Protein AF-A0A180H0K8-F1 (afdb_monomer)

Sequence (376 aa):
MFTRFSLLALVGSIAHVWEVAPALVPVERFVPIDSIVPINNIASVEHFPYMMVNPTHQHLDVYYSMTEPTAHSKHIRHRRLNVQDVYSALAKESNGQEVITELKHHANSPWPAHPMVVDHPRKSSWPWLTWNRRDVIDRCSTSANAAAINKVCTQQLDTQPSIMLVPFGNVIHIKYPMTMSSNHPSESYILRTDVRTRKVLSDLRKKTSAKSSEAINKITSAAHLNAGQVDLSRVDLLLPVHWSYRDTTMVYRLLGAREADAIRKACVGQVNDLPDQIPVYIGHRGGLTWSQINARPLQDWMAHDDHFLPNIDDGYQVRGKEIQIRIPTPFKLLSQIFRSPSISTHINLLFQVLSDLKFYSYKRYFSHLNKLKYLR

Nearest PDB structures (foldseek):
  7epq-assembly1_A  TM=2.011E-01  e=4.980E-02  Porphyromonas gingivalis ATCC 33277
  6rzq-assembly1_A  TM=1.137E-01  e=5.266E-02  Plasmodium falciparum 3D7
  5mb9-assembly1_A  TM=1.203E-01  e=1.217E-01  Thermochaetoides thermophila DSM 1495
  5umb-assembly3_C  TM=1.439E-01  e=6.502E-01  Plasmodium falciparum NF54
  4isg-assembly1_A  TM=1.857E-01  e=3.285E+00  Homo sapiens

Structure (mmCIF, N/CA/C/O backbone):
data_AF-A0A180H0K8-F1
#
_entry.id   AF-A0A180H0K8-F1
#
loop_
_atom_site.group_PDB
_atom_site.id
_atom_site.type_symbol
_atom_site.label_atom_id
_atom_site.label_alt_id
_atom_site.label_comp_id
_atom_site.label_asym_id
_atom_site.label_entity_id
_atom_site.label_seq_id
_atom_site.pdbx_PDB_ins_code
_atom_site.Cartn_x
_atom_site.Cartn_y
_atom_site.Cartn_z
_atom_site.occupancy
_atom_site.B_iso_or_equiv
_atom_site.auth_seq_id
_atom_site.auth_comp_id
_atom_site.auth_asym_id
_atom_site.auth_atom_id
_atom_site.pdbx_PDB_model_num
ATOM 1 N N . MET A 1 1 ? 5.278 -43.948 45.741 1.00 53.12 1 MET A N 1
ATOM 2 C CA . MET A 1 1 ? 4.383 -42.778 45.929 1.00 53.12 1 MET A CA 1
ATOM 3 C C . MET A 1 1 ? 5.142 -41.451 45.936 1.00 53.12 1 MET A C 1
ATOM 5 O O . MET A 1 1 ? 4.672 -40.524 45.291 1.00 53.12 1 MET A O 1
ATOM 9 N N . PHE A 1 2 ? 6.332 -41.372 46.546 1.00 51.62 2 PHE A N 1
ATOM 10 C CA . PHE A 1 2 ? 7.161 -40.155 46.580 1.00 51.62 2 PHE A CA 1
ATOM 11 C C . PHE A 1 2 ? 7.445 -39.509 45.213 1.00 51.62 2 PHE A C 1
ATOM 13 O O . PHE A 1 2 ? 7.318 -38.300 45.080 1.00 51.62 2 PHE A O 1
ATOM 20 N N . THR A 1 3 ? 7.729 -40.285 44.165 1.00 59.59 3 THR A N 1
ATOM 21 C CA . THR A 1 3 ? 8.057 -39.727 42.839 1.00 59.59 3 THR A CA 1
ATOM 22 C C . THR A 1 3 ? 6.896 -39.035 42.132 1.00 59.59 3 THR A C 1
ATOM 24 O O . THR A 1 3 ? 7.109 -38.033 41.456 1.00 59.59 3 THR A O 1
ATOM 27 N N . ARG A 1 4 ? 5.660 -39.516 42.315 1.00 60.00 4 ARG A N 1
ATOM 28 C CA . ARG A 1 4 ? 4.467 -38.831 41.789 1.00 60.00 4 ARG A CA 1
ATOM 29 C C . ARG A 1 4 ? 4.230 -37.510 42.520 1.00 60.00 4 ARG A C 1
ATOM 31 O O . ARG A 1 4 ? 3.862 -36.529 41.886 1.00 60.00 4 ARG A O 1
ATOM 38 N N . PHE A 1 5 ? 4.515 -37.483 43.822 1.00 76.00 5 PHE A N 1
ATOM 39 C CA . PHE A 1 5 ? 4.433 -36.279 44.644 1.00 76.00 5 PHE A CA 1
ATOM 40 C C . PHE A 1 5 ? 5.494 -35.245 44.247 1.00 76.00 5 PHE A C 1
ATOM 42 O O . PHE A 1 5 ? 5.164 -34.079 44.079 1.00 76.00 5 PHE A O 1
ATOM 49 N N . SER A 1 6 ? 6.740 -35.667 44.004 1.00 70.56 6 SER A N 1
ATOM 50 C CA . SER A 1 6 ? 7.815 -34.772 43.552 1.00 70.56 6 SER A CA 1
ATOM 51 C C . SER A 1 6 ? 7.557 -34.190 42.162 1.00 70.56 6 SER A C 1
ATOM 53 O O . SER A 1 6 ? 7.864 -33.025 41.932 1.00 70.56 6 SER A O 1
ATOM 55 N N . LEU A 1 7 ? 6.968 -34.964 41.243 1.00 72.25 7 LEU A N 1
ATOM 56 C CA . LEU A 1 7 ? 6.636 -34.470 39.905 1.00 72.25 7 LEU A CA 1
ATOM 57 C C . LEU A 1 7 ? 5.489 -33.447 39.952 1.00 72.25 7 LEU A C 1
ATOM 59 O O . LEU A 1 7 ? 5.580 -32.399 39.322 1.00 72.25 7 LEU A O 1
ATOM 63 N N . LEU A 1 8 ? 4.447 -33.718 40.747 1.00 73.88 8 LEU A N 1
ATOM 64 C CA . LEU A 1 8 ? 3.348 -32.775 40.990 1.00 73.88 8 LEU A CA 1
ATOM 65 C C . LEU A 1 8 ? 3.829 -31.511 41.705 1.00 73.88 8 LEU A C 1
ATOM 67 O O . LEU A 1 8 ? 3.452 -30.413 41.308 1.00 73.88 8 LEU A O 1
ATOM 71 N N . ALA A 1 9 ? 4.705 -31.650 42.701 1.00 77.62 9 ALA A N 1
ATOM 72 C CA . ALA A 1 9 ? 5.313 -30.518 43.385 1.00 77.62 9 ALA A CA 1
ATOM 73 C C . ALA A 1 9 ? 6.180 -29.687 42.431 1.00 77.62 9 ALA A C 1
ATOM 75 O O . ALA A 1 9 ? 6.111 -28.465 42.472 1.00 77.62 9 ALA A O 1
ATOM 76 N N . LEU A 1 10 ? 6.944 -30.311 41.529 1.00 77.31 10 LEU A N 1
ATOM 77 C CA . LEU A 1 10 ? 7.769 -29.597 40.552 1.00 77.31 10 LEU A CA 1
ATOM 78 C C . LEU A 1 10 ? 6.911 -28.842 39.528 1.00 77.31 10 LEU A C 1
ATOM 80 O O . LEU A 1 10 ? 7.164 -27.669 39.273 1.00 77.31 10 LEU A O 1
ATOM 84 N N . VAL A 1 11 ? 5.875 -29.483 38.978 1.00 73.00 11 VAL A N 1
ATOM 85 C CA . VAL A 1 11 ? 4.936 -28.835 38.046 1.00 73.00 11 VAL A CA 1
ATOM 86 C C . VAL A 1 11 ? 4.177 -27.703 38.742 1.00 73.00 11 VAL A C 1
ATOM 88 O O . VAL A 1 11 ? 4.076 -26.616 38.181 1.00 73.00 11 VAL A O 1
ATOM 91 N N . GLY A 1 12 ? 3.725 -27.917 39.982 1.00 77.19 12 GLY A N 1
ATOM 92 C CA . GLY A 1 12 ? 3.102 -26.885 40.811 1.00 77.19 12 GLY A CA 1
ATOM 93 C C . GLY A 1 12 ? 4.054 -25.728 41.124 1.00 77.19 12 GLY A C 1
ATOM 94 O O . GLY A 1 12 ? 3.650 -24.576 41.043 1.00 77.19 12 GLY A O 1
ATOM 95 N N . SER A 1 13 ? 5.335 -26.006 41.382 1.00 72.19 13 SER A N 1
ATOM 96 C CA . SER A 1 13 ? 6.354 -24.973 41.634 1.00 72.19 13 SER A CA 1
ATOM 97 C C . SER A 1 13 ? 6.651 -24.146 40.381 1.00 72.19 13 SER A C 1
ATOM 99 O O . SER A 1 13 ? 6.781 -22.930 40.468 1.00 72.19 13 SER A O 1
ATOM 101 N N . ILE A 1 14 ? 6.727 -24.783 39.206 1.00 71.00 14 ILE A N 1
ATOM 102 C CA . ILE A 1 14 ? 6.932 -24.093 37.922 1.00 71.00 14 ILE A CA 1
ATOM 103 C C . ILE A 1 14 ? 5.707 -23.237 37.578 1.00 71.00 14 ILE A C 1
ATOM 105 O O . ILE A 1 14 ? 5.870 -22.072 37.221 1.00 71.00 14 ILE A O 1
ATOM 109 N N . ALA A 1 15 ? 4.495 -23.779 37.737 1.00 65.69 15 ALA A N 1
ATOM 110 C CA . ALA A 1 15 ? 3.252 -23.039 37.526 1.00 65.69 15 ALA A CA 1
ATOM 111 C C . ALA A 1 15 ? 3.132 -21.846 38.488 1.00 65.69 15 ALA A C 1
ATOM 113 O O . ALA A 1 15 ? 2.818 -20.742 38.056 1.00 65.69 15 ALA A O 1
ATOM 114 N N . HIS A 1 16 ? 3.481 -22.036 39.763 1.00 64.62 16 HIS A N 1
ATOM 115 C CA . HIS A 1 16 ? 3.445 -20.976 40.765 1.00 64.62 16 HIS A CA 1
ATOM 116 C C . HIS A 1 16 ? 4.472 -19.871 40.484 1.00 64.62 16 HIS A C 1
ATOM 118 O O . HIS A 1 16 ? 4.138 -18.697 40.580 1.00 64.62 16 HIS A O 1
ATOM 124 N N . VAL A 1 17 ? 5.692 -20.207 40.045 1.00 63.09 17 VAL A N 1
ATOM 125 C CA . VAL A 1 17 ? 6.677 -19.201 39.600 1.00 63.09 17 VAL A CA 1
ATOM 126 C C . VAL A 1 17 ? 6.163 -18.415 38.387 1.00 63.09 17 VAL A C 1
ATOM 128 O O . VAL A 1 17 ? 6.417 -17.217 38.286 1.00 63.09 17 VAL A O 1
ATOM 131 N N . TRP A 1 18 ? 5.410 -19.053 37.487 1.00 55.62 18 TRP A N 1
ATOM 132 C CA . TRP A 1 18 ? 4.837 -18.394 36.310 1.00 55.62 18 TRP A CA 1
ATOM 133 C C . TRP A 1 18 ? 3.610 -17.526 36.636 1.00 55.62 18 TRP A C 1
ATOM 135 O O . TRP A 1 18 ? 3.410 -16.515 35.970 1.00 55.62 18 TRP A O 1
ATOM 145 N N . GLU A 1 19 ? 2.827 -17.865 37.665 1.00 50.09 19 GLU A N 1
ATOM 146 C CA . GLU A 1 19 ? 1.694 -17.055 38.153 1.00 50.09 19 GLU A CA 1
ATOM 147 C C . GLU A 1 19 ? 2.099 -15.941 39.128 1.00 50.09 19 GLU A C 1
ATOM 149 O O . GLU A 1 19 ? 1.453 -14.897 39.169 1.00 50.09 19 GLU A O 1
ATOM 154 N N . VAL A 1 20 ? 3.178 -16.113 39.895 1.00 49.62 20 VAL A N 1
ATOM 155 C CA . VAL A 1 20 ? 3.665 -15.092 40.841 1.00 49.62 20 VAL A CA 1
ATOM 156 C C . VAL A 1 20 ? 4.530 -14.038 40.144 1.00 49.62 20 VAL A C 1
ATOM 158 O O . VAL A 1 20 ? 4.536 -12.879 40.561 1.00 49.62 20 VAL A O 1
ATOM 161 N N . ALA A 1 21 ? 5.200 -14.388 39.042 1.00 48.62 21 ALA A N 1
ATOM 162 C CA . ALA A 1 21 ? 5.951 -13.432 38.225 1.00 48.62 21 ALA A CA 1
ATOM 163 C C . ALA A 1 21 ? 5.121 -12.214 37.742 1.00 48.62 21 ALA A C 1
ATOM 165 O O . ALA A 1 21 ? 5.654 -11.106 37.789 1.00 48.62 21 ALA A O 1
ATOM 166 N N . PRO A 1 22 ? 3.839 -12.341 37.339 1.00 45.72 22 PRO A N 1
ATOM 167 C CA . PRO A 1 22 ? 3.002 -11.179 37.025 1.00 45.72 22 PRO A CA 1
ATOM 168 C C . PRO A 1 22 ? 2.416 -10.449 38.249 1.00 45.72 22 PRO A C 1
ATOM 170 O O . PRO A 1 22 ? 1.966 -9.320 38.092 1.00 45.72 22 PRO A O 1
ATOM 173 N N . ALA A 1 23 ? 2.421 -11.039 39.453 1.00 49.09 23 ALA A N 1
ATOM 174 C CA . ALA A 1 23 ? 1.825 -10.438 40.657 1.00 49.09 23 ALA A CA 1
ATOM 175 C C . ALA A 1 23 ? 2.820 -9.647 41.534 1.00 49.09 23 ALA A C 1
ATOM 177 O O . ALA A 1 23 ? 2.402 -8.812 42.333 1.00 49.09 23 ALA A O 1
ATOM 178 N N . LEU A 1 24 ? 4.129 -9.893 41.393 1.00 44.03 24 LEU A N 1
ATOM 179 C CA . LEU A 1 24 ? 5.185 -9.163 42.115 1.00 44.03 24 LEU A CA 1
ATOM 180 C C . LEU A 1 24 ? 5.749 -7.961 41.346 1.00 44.03 24 LEU A C 1
ATOM 182 O O . LEU A 1 24 ? 6.612 -7.256 41.866 1.00 44.03 24 LEU A O 1
ATOM 186 N N . VAL A 1 25 ? 5.247 -7.692 40.139 1.00 41.66 25 VAL A N 1
ATOM 187 C CA . VAL A 1 25 ? 5.364 -6.361 39.545 1.00 41.66 25 VAL A CA 1
ATOM 188 C C . VAL A 1 25 ? 4.171 -5.563 40.065 1.00 41.66 25 VAL A C 1
ATOM 190 O O . VAL A 1 25 ? 3.034 -5.932 39.762 1.00 41.66 25 VAL A O 1
ATOM 193 N N . PRO A 1 26 ? 4.379 -4.501 40.860 1.00 40.12 26 PRO A N 1
ATOM 194 C CA . PRO A 1 26 ? 3.294 -3.627 41.260 1.00 40.12 26 PRO A CA 1
ATOM 195 C C . PRO A 1 26 ? 2.576 -3.151 39.999 1.00 40.12 26 PRO A C 1
ATOM 197 O O . PRO A 1 26 ? 3.167 -2.472 39.158 1.00 40.12 26 PRO A O 1
ATOM 200 N N . VAL A 1 27 ? 1.294 -3.490 39.865 1.00 43.91 27 VAL A N 1
ATOM 201 C CA . VAL A 1 27 ? 0.381 -2.786 38.960 1.00 43.91 27 VAL A CA 1
ATOM 202 C C . VAL A 1 27 ? 0.109 -1.427 39.606 1.00 43.91 27 VAL A C 1
ATOM 204 O O . VAL A 1 27 ? -0.970 -1.148 40.125 1.00 43.91 27 VAL A O 1
ATOM 207 N N . GLU A 1 28 ? 1.141 -0.589 39.671 1.00 35.47 28 GLU A N 1
ATOM 208 C CA . GLU A 1 28 ? 0.992 0.799 40.056 1.00 35.47 28 GLU A CA 1
ATOM 209 C C . GLU A 1 28 ? 0.408 1.566 38.878 1.00 35.47 28 GLU A C 1
ATOM 211 O O . GLU A 1 28 ? 1.084 1.854 37.895 1.00 35.47 28 GLU A O 1
ATOM 216 N N . ARG A 1 29 ? -0.854 1.955 39.081 1.00 32.44 29 ARG A N 1
ATOM 217 C CA . ARG A 1 29 ? -1.553 3.065 38.432 1.00 32.44 29 ARG A CA 1
ATOM 218 C C . ARG A 1 29 ? -1.883 2.842 36.957 1.00 32.44 29 ARG A C 1
ATOM 220 O O . ARG A 1 29 ? -1.079 2.422 36.137 1.00 32.44 29 ARG A O 1
ATOM 227 N N . PHE A 1 30 ? -3.094 3.259 36.595 1.00 37.00 30 PHE A N 1
ATOM 228 C CA . PHE A 1 30 ? -3.338 3.788 35.259 1.00 37.00 30 PHE A CA 1
ATOM 229 C C . PHE A 1 30 ? -2.390 4.977 35.066 1.00 37.00 30 PHE A C 1
ATOM 231 O O . PHE A 1 30 ? -2.751 6.119 35.345 1.00 37.00 30 PHE A O 1
ATOM 238 N N . VAL A 1 31 ? -1.156 4.701 34.651 1.00 30.78 31 VAL A N 1
ATOM 239 C CA . VAL A 1 31 ? -0.313 5.687 33.996 1.00 30.78 31 VAL A CA 1
ATOM 240 C C . VAL A 1 31 ? -1.123 6.103 32.768 1.00 30.78 31 VAL A C 1
ATOM 242 O O . VAL A 1 31 ? -1.519 5.225 31.990 1.00 30.78 31 VAL A O 1
ATOM 245 N N . PRO A 1 32 ? -1.486 7.390 32.619 1.00 36.22 32 PRO A N 1
ATOM 246 C CA . PRO A 1 32 ? -2.009 7.881 31.356 1.00 36.22 32 PRO A CA 1
ATOM 247 C C . PRO A 1 32 ? -1.052 7.387 30.283 1.00 36.22 32 PRO A C 1
ATOM 249 O O . PRO A 1 32 ? 0.153 7.585 30.396 1.00 36.22 32 PRO A O 1
ATOM 252 N N . ILE A 1 33 ? -1.573 6.628 29.328 1.00 40.81 33 ILE A N 1
ATOM 253 C CA . ILE A 1 33 ? -0.765 6.007 28.295 1.00 40.81 33 ILE A CA 1
ATOM 254 C C . ILE A 1 33 ? -0.173 7.140 27.447 1.00 40.81 33 ILE A C 1
ATOM 256 O O . ILE A 1 33 ? -0.762 7.578 26.465 1.00 40.81 33 ILE A O 1
ATOM 260 N N . ASP A 1 34 ? 1.025 7.576 27.820 1.00 41.19 34 ASP A N 1
ATOM 261 C CA . ASP A 1 34 ? 1.957 8.323 26.981 1.00 41.19 34 ASP A CA 1
ATOM 262 C C . ASP A 1 34 ? 2.593 7.380 25.936 1.00 41.19 34 ASP A C 1
ATOM 264 O O . ASP A 1 34 ? 3.705 7.622 25.474 1.00 41.19 34 ASP A O 1
ATOM 268 N N . SER A 1 35 ? 1.933 6.276 25.535 1.00 52.78 35 SER A N 1
ATOM 269 C CA . SER A 1 35 ? 2.480 5.296 24.577 1.00 52.78 35 SER A CA 1
ATOM 270 C C . SER A 1 35 ? 2.408 5.789 23.131 1.00 52.78 35 SER A C 1
ATOM 272 O O . SER A 1 35 ? 1.964 5.092 22.216 1.00 52.78 35 SER A O 1
ATOM 274 N N . ILE A 1 36 ? 2.860 7.014 22.914 1.00 57.00 36 ILE A N 1
ATOM 275 C CA . ILE A 1 36 ? 3.349 7.462 21.625 1.00 57.00 36 ILE A CA 1
ATOM 276 C C . ILE A 1 36 ? 4.718 6.809 21.471 1.00 57.00 36 ILE A C 1
ATOM 278 O O . ILE A 1 36 ? 5.716 7.302 21.989 1.00 57.00 36 ILE A O 1
ATOM 282 N N . VAL A 1 37 ? 4.760 5.659 20.801 1.00 60.44 37 VAL A N 1
ATOM 283 C CA . VAL A 1 37 ? 6.033 4.999 20.496 1.00 60.44 37 VAL A CA 1
ATOM 284 C C . VAL A 1 37 ? 6.531 5.544 19.157 1.00 60.44 37 VAL A C 1
ATOM 286 O O . VAL A 1 37 ? 5.870 5.311 18.138 1.00 60.44 37 VAL A O 1
ATOM 289 N N . PRO A 1 38 ? 7.657 6.282 19.122 1.00 57.22 38 PRO A N 1
ATOM 290 C CA . PRO A 1 38 ? 8.290 6.648 17.868 1.00 57.22 38 PRO A CA 1
ATOM 291 C C . PRO A 1 38 ? 8.873 5.396 17.211 1.00 57.22 38 PRO A C 1
ATOM 293 O O . PRO A 1 38 ? 9.561 4.596 17.846 1.00 57.22 38 PRO A O 1
ATOM 296 N N . ILE A 1 39 ? 8.593 5.226 15.924 1.00 56.50 39 ILE A N 1
ATOM 297 C CA . ILE A 1 39 ? 9.121 4.119 15.132 1.00 56.50 39 ILE A CA 1
ATOM 298 C C . ILE A 1 39 ? 10.317 4.632 14.325 1.00 56.50 39 ILE A C 1
ATOM 300 O O . ILE A 1 39 ? 10.130 5.331 13.330 1.00 56.50 39 ILE A O 1
ATOM 304 N N . ASN A 1 40 ? 11.528 4.268 14.750 1.00 47.97 40 ASN A N 1
ATOM 305 C CA . ASN A 1 40 ? 12.771 4.580 14.042 1.00 47.97 40 ASN A CA 1
ATOM 306 C C . ASN A 1 40 ? 13.162 3.391 13.147 1.00 47.97 40 ASN A C 1
ATOM 308 O O . ASN A 1 40 ? 13.120 2.252 13.604 1.00 47.97 40 ASN A O 1
ATOM 312 N N . ASN A 1 41 ? 13.562 3.662 11.901 1.00 49.28 41 ASN A N 1
ATOM 313 C CA . ASN A 1 41 ? 13.994 2.696 10.879 1.00 49.28 41 ASN A CA 1
ATOM 314 C C . ASN A 1 41 ? 12.918 1.709 10.398 1.00 49.28 41 ASN A C 1
ATOM 316 O O . ASN A 1 41 ? 12.712 0.636 10.962 1.00 49.28 41 ASN A O 1
ATOM 320 N N . ILE A 1 42 ? 12.291 2.025 9.265 1.00 52.91 42 ILE A N 1
ATOM 321 C CA . ILE A 1 42 ? 11.612 1.021 8.443 1.00 52.91 42 ILE A CA 1
ATOM 322 C C . ILE A 1 42 ? 12.702 0.395 7.572 1.00 52.91 42 ILE A C 1
ATOM 324 O O . ILE A 1 42 ? 13.238 1.072 6.704 1.00 52.91 42 ILE A O 1
ATOM 328 N N . ALA A 1 43 ? 13.066 -0.868 7.817 1.00 47.78 43 ALA A N 1
ATOM 329 C CA . ALA A 1 43 ? 14.042 -1.574 6.983 1.00 47.78 43 ALA A CA 1
ATOM 330 C C . ALA A 1 43 ? 13.639 -1.446 5.505 1.00 47.78 43 ALA A C 1
ATOM 332 O O . ALA A 1 43 ? 12.564 -1.929 5.131 1.00 47.78 43 ALA A O 1
ATOM 333 N N . SER A 1 44 ? 14.451 -0.752 4.701 1.00 51.12 44 SER A N 1
ATOM 334 C CA . SER A 1 44 ? 14.189 -0.540 3.282 1.00 51.12 44 SER A CA 1
ATOM 335 C C . SER A 1 44 ? 14.314 -1.880 2.567 1.00 51.12 44 SER A C 1
ATOM 337 O O . SER A 1 44 ? 15.332 -2.562 2.629 1.00 51.12 44 SER A O 1
ATOM 339 N N . VAL A 1 45 ? 13.235 -2.301 1.919 1.00 56.19 45 VAL A N 1
ATOM 340 C CA . VAL A 1 45 ? 13.318 -3.351 0.910 1.00 56.19 45 VAL A CA 1
ATOM 341 C C . VAL A 1 45 ? 13.607 -2.623 -0.386 1.00 56.19 45 VAL A C 1
ATOM 343 O O . VAL A 1 45 ? 12.888 -1.684 -0.720 1.00 56.19 45 VAL A O 1
ATOM 346 N N . GLU A 1 46 ? 14.650 -3.036 -1.096 1.00 61.94 46 GLU A N 1
ATOM 347 C CA . GLU A 1 46 ? 15.042 -2.362 -2.333 1.00 61.94 46 GLU A CA 1
ATOM 348 C C . GLU A 1 46 ? 13.975 -2.502 -3.433 1.00 61.94 46 GLU A C 1
ATOM 350 O O . GLU A 1 46 ? 13.809 -1.582 -4.228 1.00 61.94 46 GLU A O 1
ATOM 355 N N . HIS A 1 47 ? 13.220 -3.614 -3.455 1.00 77.56 47 HIS A N 1
ATOM 356 C CA . HIS A 1 47 ? 12.234 -3.928 -4.499 1.00 77.56 47 HIS A CA 1
ATOM 357 C C . HIS A 1 47 ? 11.063 -4.770 -3.969 1.00 77.56 47 HIS A C 1
ATOM 359 O O . HIS A 1 47 ? 11.252 -5.655 -3.134 1.00 77.56 47 HIS A O 1
ATOM 365 N N . PHE A 1 48 ? 9.855 -4.580 -4.503 1.00 85.25 48 PHE A N 1
ATOM 366 C CA . PHE A 1 48 ? 8.780 -5.550 -4.281 1.00 85.25 48 PHE A CA 1
ATOM 367 C C . PHE A 1 48 ? 8.937 -6.774 -5.187 1.00 85.25 48 PHE A C 1
ATOM 369 O O . PHE A 1 48 ? 9.222 -6.614 -6.377 1.00 85.25 48 PHE A O 1
ATOM 376 N N . PRO A 1 49 ? 8.660 -7.988 -4.677 1.00 86.38 49 PRO A N 1
ATOM 377 C CA . PRO A 1 49 ? 8.773 -9.207 -5.472 1.00 86.38 49 PRO A CA 1
ATOM 378 C C . PRO A 1 49 ? 7.725 -9.285 -6.585 1.00 86.38 49 PRO A C 1
ATOM 380 O O . PRO A 1 49 ? 7.984 -9.928 -7.593 1.00 86.38 49 PRO A O 1
ATOM 383 N N . TYR A 1 50 ? 6.573 -8.628 -6.415 1.00 90.25 50 TYR A N 1
ATOM 384 C CA . TYR A 1 50 ? 5.539 -8.513 -7.437 1.00 90.25 50 TYR A CA 1
ATOM 385 C C . TYR A 1 50 ? 5.120 -7.052 -7.578 1.00 90.25 50 TYR A C 1
ATOM 387 O O . TYR A 1 50 ? 4.598 -6.461 -6.626 1.00 90.25 50 TYR A O 1
ATOM 395 N N . MET A 1 51 ? 5.304 -6.475 -8.767 1.00 92.75 51 MET A N 1
ATOM 396 C CA . MET A 1 51 ? 4.878 -5.115 -9.080 1.00 92.75 51 MET A CA 1
ATOM 397 C C . MET A 1 51 ? 4.458 -4.975 -10.545 1.00 92.75 51 MET A C 1
ATOM 399 O O . MET A 1 51 ? 5.111 -5.463 -11.462 1.00 92.75 51 MET A O 1
ATOM 403 N N . MET A 1 52 ? 3.368 -4.247 -10.754 1.00 93.75 52 MET A N 1
ATOM 404 C CA . MET A 1 52 ? 2.839 -3.873 -12.054 1.00 93.75 52 MET A CA 1
ATOM 405 C C . MET A 1 52 ? 2.467 -2.392 -12.017 1.00 93.75 52 MET A C 1
ATOM 407 O O . MET A 1 52 ? 1.831 -1.930 -11.072 1.00 93.75 52 MET A O 1
ATOM 411 N N . VAL A 1 53 ? 2.853 -1.637 -13.036 1.00 94.75 53 VAL A N 1
ATOM 412 C CA . VAL A 1 53 ? 2.600 -0.198 -13.134 1.00 94.75 53 VAL A CA 1
ATOM 413 C C . VAL A 1 53 ? 1.703 0.110 -14.319 1.00 94.75 53 VAL A C 1
ATOM 415 O O . VAL A 1 53 ? 1.713 -0.595 -15.314 1.00 94.75 53 VAL A O 1
ATOM 418 N N . ASN A 1 54 ? 0.921 1.171 -14.236 1.00 94.00 54 ASN A N 1
ATOM 419 C CA . ASN A 1 54 ? 0.112 1.667 -15.334 1.00 94.00 54 ASN A CA 1
ATOM 420 C C . ASN A 1 54 ? 0.353 3.179 -15.455 1.00 94.00 54 ASN A C 1
ATOM 422 O O . ASN A 1 54 ? -0.202 3.950 -14.660 1.00 94.00 54 ASN A O 1
ATOM 426 N N . PRO A 1 55 ? 1.255 3.609 -16.355 1.00 92.38 55 PRO A N 1
ATOM 427 C CA . PRO A 1 55 ? 1.584 5.016 -16.512 1.00 92.38 55 PRO A CA 1
ATOM 428 C C . PRO A 1 55 ? 0.452 5.758 -17.228 1.00 92.38 55 PRO A C 1
ATOM 430 O O . PRO A 1 55 ? -0.034 5.340 -18.273 1.00 92.38 55 PRO A O 1
ATOM 433 N N . THR A 1 56 ? 0.053 6.897 -16.669 1.00 88.19 56 THR A N 1
ATOM 434 C CA . THR A 1 56 ? -0.839 7.871 -17.313 1.00 88.19 56 THR A CA 1
ATOM 435 C C . THR A 1 56 ? -0.112 9.209 -17.437 1.00 88.19 56 THR A C 1
ATOM 437 O O . THR A 1 56 ? 0.921 9.423 -16.800 1.00 88.19 56 THR A O 1
ATOM 440 N N . HIS A 1 57 ? -0.661 10.164 -18.193 1.00 83.94 57 HIS A N 1
ATOM 441 C CA . HIS A 1 57 ? -0.057 11.501 -18.298 1.00 83.94 57 HIS A CA 1
ATOM 442 C C . HIS A 1 57 ? 0.025 12.256 -16.959 1.00 83.94 57 HIS A C 1
ATOM 444 O O . HIS A 1 57 ? 0.836 13.167 -16.821 1.00 83.94 57 HIS A O 1
ATOM 450 N N . GLN A 1 58 ? -0.826 11.915 -15.985 1.00 88.25 58 GLN A N 1
ATOM 451 C CA . GLN A 1 58 ? -0.942 12.656 -14.724 1.00 88.25 58 GLN A CA 1
ATOM 452 C C . GLN A 1 58 ? -0.330 11.917 -13.532 1.00 88.25 58 GLN A C 1
ATOM 454 O O . GLN A 1 58 ? 0.107 12.541 -12.569 1.00 88.25 58 GLN A O 1
ATOM 459 N N . HIS A 1 59 ? -0.342 10.588 -13.557 1.00 92.62 59 HIS A N 1
ATOM 460 C CA . HIS A 1 59 ? 0.065 9.762 -12.428 1.00 92.62 59 HIS A CA 1
ATOM 461 C C . HIS A 1 59 ? 0.510 8.371 -12.871 1.00 92.62 59 HIS A C 1
ATOM 463 O O . HIS A 1 59 ? 0.163 7.909 -13.957 1.00 92.62 59 HIS A O 1
ATOM 469 N N . LEU A 1 60 ? 1.230 7.684 -11.990 1.00 94.31 60 LEU A N 1
ATOM 470 C CA . LEU A 1 60 ? 1.601 6.285 -12.157 1.00 94.31 60 LEU A CA 1
ATOM 471 C C . LEU A 1 60 ? 0.773 5.434 -11.190 1.00 94.31 60 LEU A C 1
ATOM 473 O O . LEU A 1 60 ? 0.951 5.526 -9.974 1.00 94.31 60 LEU A O 1
ATOM 477 N N . ASP A 1 61 ? -0.153 4.632 -11.711 1.00 94.06 61 ASP A N 1
ATOM 478 C CA . ASP A 1 61 ? -0.860 3.645 -10.894 1.00 94.06 61 ASP A CA 1
ATOM 479 C C . ASP A 1 61 ? 0.061 2.443 -10.665 1.00 94.06 61 ASP A C 1
ATOM 481 O O . ASP A 1 61 ? 0.530 1.824 -11.611 1.00 94.06 61 ASP A O 1
ATOM 485 N N . VAL A 1 62 ? 0.329 2.103 -9.409 1.00 93.81 62 VAL A N 1
ATOM 486 C CA . VAL A 1 62 ? 1.221 1.013 -9.010 1.00 93.81 62 VAL A CA 1
ATOM 487 C C . VAL A 1 62 ? 0.418 -0.035 -8.261 1.00 93.81 62 VAL A C 1
ATOM 489 O O . VAL A 1 62 ? -0.171 0.239 -7.212 1.00 93.81 62 VAL A O 1
ATOM 492 N N . TYR A 1 63 ? 0.415 -1.246 -8.798 1.00 93.06 63 TYR A N 1
ATOM 493 C CA . TYR A 1 63 ? -0.109 -2.449 -8.175 1.00 93.06 63 TYR A CA 1
ATOM 494 C C . TYR A 1 63 ? 1.057 -3.281 -7.664 1.00 93.06 63 TYR A C 1
ATOM 496 O O . TYR A 1 63 ? 2.013 -3.519 -8.393 1.00 93.06 63 TYR A O 1
ATOM 504 N N . TYR A 1 64 ? 1.006 -3.723 -6.414 1.00 91.81 64 TYR A N 1
ATOM 505 C CA . TYR A 1 64 ? 2.142 -4.413 -5.810 1.00 91.81 64 TYR A CA 1
ATOM 506 C C . TYR A 1 64 ? 1.709 -5.418 -4.751 1.00 91.81 64 TYR A C 1
ATOM 508 O O . TYR A 1 64 ? 0.650 -5.285 -4.124 1.00 91.81 64 TYR A O 1
ATOM 516 N N . SER A 1 65 ? 2.537 -6.440 -4.549 1.00 88.12 65 SER A N 1
ATOM 517 C CA . SER A 1 65 ? 2.336 -7.439 -3.509 1.00 88.12 65 SER A CA 1
ATOM 518 C C . SER A 1 65 ? 3.653 -8.069 -3.061 1.00 88.12 65 SER A C 1
ATOM 520 O O . SER A 1 65 ? 4.620 -8.144 -3.811 1.00 88.12 65 SER A O 1
ATOM 522 N N . MET A 1 66 ? 3.671 -8.539 -1.815 1.00 84.50 66 MET A N 1
ATOM 523 C CA . MET A 1 66 ? 4.762 -9.359 -1.278 1.00 84.50 66 MET A CA 1
ATOM 524 C C . MET A 1 66 ? 4.552 -10.853 -1.563 1.00 84.50 66 MET A C 1
ATOM 526 O O . MET A 1 66 ? 5.456 -11.650 -1.345 1.00 84.50 66 MET A O 1
ATOM 530 N N . THR A 1 67 ? 3.359 -11.245 -2.016 1.00 85.12 67 THR A N 1
ATOM 531 C CA . THR A 1 67 ? 3.014 -12.629 -2.349 1.00 85.12 67 THR A CA 1
ATOM 532 C C . THR A 1 67 ? 2.550 -12.728 -3.794 1.00 85.12 67 THR A C 1
ATOM 534 O O . THR A 1 67 ? 2.096 -11.743 -4.373 1.00 85.12 67 THR A O 1
ATOM 537 N N . GLU A 1 68 ? 2.664 -13.922 -4.374 1.00 87.94 68 GLU A N 1
ATOM 538 C CA . GLU A 1 68 ? 2.318 -14.153 -5.775 1.00 87.94 68 GLU A CA 1
ATOM 539 C C . GLU A 1 68 ? 0.850 -13.773 -6.067 1.00 87.94 68 GLU A C 1
ATOM 541 O O . GLU A 1 68 ? -0.069 -14.225 -5.365 1.00 87.94 68 GLU A O 1
ATOM 546 N N . PRO A 1 69 ? 0.598 -12.915 -7.073 1.00 89.69 69 PRO A N 1
ATOM 547 C CA . PRO A 1 69 ? -0.743 -12.618 -7.550 1.00 89.69 69 PRO A CA 1
ATOM 548 C C . PRO A 1 69 ? -1.473 -13.868 -8.056 1.00 89.69 69 PRO A C 1
ATOM 550 O O . PRO A 1 69 ? -0.937 -14.674 -8.805 1.00 89.69 69 PRO A O 1
ATOM 553 N N . THR A 1 70 ? -2.731 -14.007 -7.655 1.00 88.19 70 THR A N 1
ATOM 554 C CA . THR A 1 70 ? -3.654 -15.065 -8.071 1.00 88.19 70 THR A CA 1
ATOM 555 C C . THR A 1 70 ? -5.027 -14.442 -8.308 1.00 88.19 70 THR A C 1
ATOM 557 O O . THR A 1 70 ? -5.312 -13.342 -7.821 1.00 88.19 70 THR A O 1
ATOM 560 N N . ALA A 1 71 ? -5.932 -15.175 -8.960 1.00 85.62 71 ALA A N 1
ATOM 561 C CA . ALA A 1 71 ? -7.320 -14.748 -9.173 1.00 85.62 71 ALA A CA 1
ATOM 562 C C . ALA A 1 71 ? -8.081 -14.381 -7.879 1.00 85.62 71 ALA A C 1
ATOM 564 O O . ALA A 1 71 ? -9.098 -13.689 -7.929 1.00 85.62 71 ALA A O 1
ATOM 565 N N . HIS A 1 72 ? -7.602 -14.832 -6.715 1.00 85.06 72 HIS A N 1
ATOM 566 C CA . HIS A 1 72 ? -8.212 -14.577 -5.408 1.00 85.06 72 HIS A CA 1
ATOM 567 C C . HIS A 1 72 ? -7.298 -13.796 -4.456 1.00 85.06 72 HIS A C 1
ATOM 569 O O . HIS A 1 72 ? -7.575 -13.733 -3.255 1.00 85.06 72 HIS A O 1
ATOM 575 N N . SER A 1 73 ? -6.209 -13.201 -4.958 1.00 82.69 73 SER A N 1
ATOM 576 C CA . SER A 1 73 ? -5.251 -12.487 -4.116 1.00 82.69 73 SER A CA 1
ATOM 577 C C . SER A 1 73 ? -5.895 -11.282 -3.433 1.00 82.69 73 SER A C 1
ATOM 579 O O . SER A 1 73 ? -6.303 -10.313 -4.066 1.00 82.69 73 SER A O 1
ATOM 581 N N . LYS A 1 74 ? -5.942 -11.335 -2.097 1.00 79.19 74 LYS A N 1
ATOM 582 C CA . LYS A 1 74 ? -6.461 -10.267 -1.221 1.00 79.19 74 LYS A CA 1
ATOM 583 C C . LYS A 1 74 ? -5.390 -9.252 -0.804 1.00 79.19 74 LYS A C 1
ATOM 585 O O . LYS A 1 74 ? -5.712 -8.253 -0.169 1.00 79.19 74 LYS A O 1
ATOM 590 N N . HIS A 1 75 ? -4.127 -9.533 -1.123 1.00 78.25 75 HIS A N 1
ATOM 591 C CA . HIS A 1 75 ? -2.957 -8.769 -0.674 1.00 78.25 75 HIS A CA 1
ATOM 592 C C . HIS A 1 75 ? -2.354 -7.885 -1.768 1.00 78.25 75 HIS A C 1
ATOM 594 O O . HIS A 1 75 ? -1.291 -7.300 -1.556 1.00 78.25 75 HIS A O 1
ATOM 600 N N . ILE A 1 76 ? -2.993 -7.803 -2.937 1.00 85.69 76 ILE A N 1
ATOM 601 C CA . ILE A 1 76 ? -2.575 -6.863 -3.973 1.00 85.69 76 ILE A CA 1
ATOM 602 C C . ILE A 1 76 ? -3.054 -5.484 -3.561 1.00 85.69 76 ILE A C 1
ATOM 604 O O . ILE A 1 76 ? -4.229 -5.266 -3.259 1.00 85.69 76 ILE A O 1
ATOM 608 N N . ARG A 1 77 ? -2.102 -4.567 -3.500 1.00 86.38 77 ARG A N 1
ATOM 609 C CA . ARG A 1 77 ? -2.311 -3.185 -3.097 1.00 86.38 77 ARG A CA 1
ATOM 610 C C . ARG A 1 77 ? -2.212 -2.313 -4.329 1.00 86.38 77 ARG A C 1
ATOM 612 O O . ARG A 1 77 ? -1.500 -2.649 -5.268 1.00 86.38 77 ARG A O 1
ATOM 619 N N . HIS A 1 78 ? -2.924 -1.196 -4.303 1.00 89.62 78 HIS A N 1
ATOM 620 C CA . HIS A 1 78 ? -2.895 -0.189 -5.354 1.00 89.62 78 HIS A CA 1
ATOM 621 C C . HIS A 1 78 ? -2.574 1.171 -4.746 1.00 89.62 78 HIS A C 1
ATOM 623 O O . HIS A 1 78 ? -3.096 1.536 -3.685 1.00 89.62 78 HIS A O 1
ATOM 629 N N . ARG A 1 79 ? -1.690 1.905 -5.415 1.00 87.94 79 ARG A N 1
ATOM 630 C CA . ARG A 1 79 ? -1.298 3.266 -5.071 1.00 87.94 79 ARG A CA 1
ATOM 631 C C . ARG A 1 79 ? -1.150 4.094 -6.326 1.00 87.94 79 ARG A C 1
ATOM 633 O O . ARG A 1 79 ? -0.740 3.593 -7.361 1.00 87.94 79 ARG A O 1
ATOM 640 N N . ARG A 1 80 ? -1.436 5.381 -6.191 1.00 91.44 80 ARG A N 1
ATOM 641 C CA . ARG A 1 80 ? -1.206 6.372 -7.230 1.00 91.44 80 ARG A CA 1
ATOM 642 C C . ARG A 1 80 ? 0.014 7.198 -6.845 1.00 91.44 80 ARG A C 1
ATOM 644 O O . ARG A 1 80 ? -0.013 7.882 -5.823 1.00 91.44 80 ARG A O 1
ATOM 651 N N . LEU A 1 81 ? 1.073 7.114 -7.639 1.00 92.06 81 LEU A N 1
ATOM 652 C CA . LEU A 1 81 ? 2.278 7.919 -7.468 1.00 92.06 81 LEU A CA 1
ATOM 653 C C . LEU A 1 81 ? 2.225 9.154 -8.371 1.00 92.06 81 LEU A C 1
ATOM 655 O O . LEU A 1 81 ? 1.648 9.120 -9.462 1.00 92.06 81 LEU A O 1
ATOM 659 N N . ASN A 1 82 ? 2.849 10.241 -7.920 1.00 92.06 82 ASN A N 1
ATOM 660 C CA . ASN A 1 82 ? 3.090 11.403 -8.763 1.00 92.06 82 ASN A CA 1
ATOM 661 C C . ASN A 1 82 ? 4.135 11.033 -9.820 1.00 92.06 82 ASN A C 1
ATOM 663 O O . ASN A 1 82 ? 5.256 10.641 -9.496 1.00 92.06 82 ASN A O 1
ATOM 667 N N . VAL A 1 83 ? 3.756 11.148 -11.092 1.00 93.75 83 VAL A N 1
ATOM 668 C CA . VAL A 1 83 ? 4.615 10.731 -12.202 1.00 93.75 83 VAL A CA 1
ATOM 669 C C . VAL A 1 83 ? 5.882 11.590 -12.315 1.00 93.75 83 VAL A C 1
ATOM 671 O O . VAL A 1 83 ? 6.930 11.074 -12.687 1.00 93.75 83 VAL A O 1
ATOM 674 N N . GLN A 1 84 ? 5.827 12.872 -11.936 1.00 94.81 84 GLN A N 1
ATOM 675 C CA . GLN A 1 84 ? 6.988 13.768 -11.981 1.00 94.81 84 GLN A CA 1
ATOM 676 C C . GLN A 1 84 ? 8.015 13.429 -10.903 1.00 94.81 84 GLN A C 1
ATOM 678 O O . GLN A 1 84 ? 9.217 13.457 -11.170 1.00 94.81 84 GLN A O 1
ATOM 683 N N . ASP A 1 85 ? 7.553 13.043 -9.714 1.00 93.31 85 ASP A N 1
ATOM 684 C CA . ASP A 1 85 ? 8.435 12.600 -8.631 1.00 93.31 85 ASP A CA 1
ATOM 685 C C . ASP A 1 85 ? 9.133 11.289 -9.022 1.00 93.31 85 ASP A C 1
ATOM 687 O O . ASP A 1 85 ? 10.344 11.141 -8.840 1.00 93.31 85 ASP A O 1
ATOM 691 N N . VAL A 1 86 ? 8.394 10.372 -9.661 1.00 95.00 86 VAL A N 1
ATOM 692 C CA . VAL A 1 86 ? 8.947 9.127 -10.213 1.00 95.00 86 VAL A CA 1
ATOM 693 C C . VAL A 1 86 ? 9.976 9.413 -11.310 1.00 95.00 86 VAL A C 1
ATOM 695 O O . VAL A 1 86 ? 11.070 8.860 -11.259 1.00 95.00 86 VAL A O 1
ATOM 698 N N . TYR A 1 87 ? 9.687 10.297 -12.271 1.00 96.50 87 TYR A N 1
ATOM 699 C CA . TYR A 1 87 ? 10.649 10.668 -13.319 1.00 96.50 87 TYR A CA 1
ATOM 700 C C . TYR A 1 87 ? 11.902 11.337 -12.752 1.00 96.50 87 TYR A C 1
ATOM 702 O O . TYR A 1 87 ? 13.011 11.019 -13.173 1.00 96.50 87 TYR A O 1
ATOM 710 N N . SER A 1 88 ? 11.746 12.217 -11.765 1.00 95.94 88 SER A N 1
ATOM 711 C CA . SER A 1 88 ? 12.870 12.893 -11.110 1.00 95.94 88 SER A CA 1
ATOM 712 C C . SER A 1 88 ? 13.762 11.917 -10.341 1.00 95.94 88 SER A C 1
ATOM 714 O O . SER A 1 88 ? 14.976 12.107 -10.275 1.00 95.94 88 SER A O 1
ATOM 716 N N . ALA A 1 89 ? 13.178 10.868 -9.757 1.00 94.69 89 ALA A N 1
ATOM 717 C CA . ALA A 1 89 ? 13.923 9.798 -9.106 1.00 94.69 89 ALA A CA 1
ATOM 718 C C . ALA A 1 89 ? 14.594 8.864 -10.126 1.00 94.69 89 ALA A C 1
ATOM 720 O O . ALA A 1 89 ? 15.784 8.594 -9.995 1.00 94.69 89 ALA A O 1
ATOM 721 N N . LEU A 1 90 ? 13.881 8.451 -11.180 1.00 96.19 90 LEU A N 1
ATOM 722 C CA . LEU A 1 90 ? 14.432 7.629 -12.263 1.00 96.19 90 LEU A CA 1
ATOM 723 C C . LEU A 1 90 ? 15.604 8.304 -12.971 1.00 96.19 90 LEU A C 1
ATOM 725 O O . LEU A 1 90 ? 16.567 7.628 -13.300 1.00 96.19 90 LEU A O 1
ATOM 729 N N . ALA A 1 91 ? 15.575 9.625 -13.156 1.00 96.50 91 ALA A N 1
ATOM 730 C CA . ALA A 1 91 ? 16.663 10.373 -13.788 1.00 96.50 91 ALA A CA 1
ATOM 731 C C . ALA A 1 91 ? 18.015 10.255 -13.053 1.00 96.50 91 ALA A C 1
ATOM 733 O O . ALA A 1 91 ? 19.043 10.617 -13.620 1.00 96.50 91 ALA A O 1
ATOM 734 N N . LYS A 1 92 ? 18.014 9.766 -11.805 1.00 94.88 92 LYS A N 1
ATOM 735 C CA . LYS A 1 92 ? 19.213 9.514 -10.993 1.00 94.88 92 LYS A CA 1
ATOM 736 C C . LYS A 1 92 ? 19.766 8.092 -11.163 1.00 94.88 92 LYS A C 1
ATOM 738 O O . LYS A 1 92 ? 20.872 7.827 -10.702 1.00 94.88 92 LYS A O 1
ATOM 743 N N . GLU A 1 93 ? 19.015 7.184 -11.786 1.00 93.75 93 GLU A N 1
ATOM 744 C CA . GLU A 1 93 ? 19.455 5.819 -12.094 1.00 93.75 93 GLU A CA 1
ATOM 745 C C . GLU A 1 93 ? 20.289 5.795 -13.388 1.00 93.75 93 GLU A C 1
ATOM 747 O O . GLU A 1 93 ? 20.116 6.634 -14.275 1.00 93.75 93 GLU A O 1
ATOM 752 N N . SER A 1 94 ? 21.187 4.815 -13.527 1.00 91.88 94 SER A N 1
ATOM 753 C CA . SER A 1 94 ? 22.146 4.740 -14.645 1.00 91.88 94 SER A CA 1
ATOM 754 C C . SER A 1 94 ? 21.491 4.601 -16.027 1.00 91.88 94 SER A C 1
ATOM 756 O O . SER A 1 94 ? 22.001 5.154 -16.998 1.00 91.88 94 SER A O 1
ATOM 758 N N . ASN A 1 95 ? 20.347 3.919 -16.118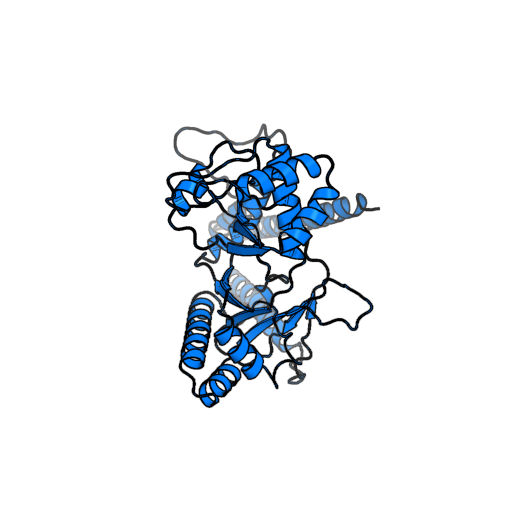 1.00 92.06 95 ASN A N 1
ATOM 759 C CA . ASN A 1 95 ? 19.508 3.786 -17.319 1.00 92.06 95 ASN A CA 1
ATOM 760 C C . ASN A 1 95 ? 18.255 4.688 -17.280 1.00 92.06 95 ASN A C 1
ATOM 762 O O . ASN A 1 95 ? 17.308 4.487 -18.041 1.00 92.06 95 ASN A O 1
ATOM 766 N N . GLY A 1 96 ? 18.228 5.700 -16.408 1.00 94.25 96 GLY A N 1
ATOM 767 C CA . GLY A 1 96 ? 17.033 6.485 -16.094 1.00 94.25 96 GLY A CA 1
ATOM 768 C C . GLY A 1 96 ? 16.307 7.101 -17.290 1.00 94.25 96 GLY A C 1
ATOM 769 O O . GLY A 1 96 ? 15.082 7.043 -17.368 1.00 94.25 96 GLY A O 1
ATOM 770 N N . GLN A 1 97 ? 17.042 7.676 -18.247 1.00 96.69 97 GLN A N 1
ATOM 771 C CA . GLN A 1 97 ? 16.440 8.340 -19.413 1.00 96.69 97 GLN A CA 1
ATOM 772 C C . GLN A 1 97 ? 15.762 7.363 -20.379 1.00 96.69 97 GLN A C 1
ATOM 774 O O . GLN A 1 97 ? 14.707 7.677 -20.935 1.00 96.69 97 GLN A O 1
ATOM 779 N N . GLU A 1 98 ? 16.334 6.170 -20.550 1.00 95.56 98 GLU A N 1
ATOM 780 C CA . GLU A 1 98 ? 15.734 5.096 -21.345 1.00 95.56 98 GLU A CA 1
ATOM 781 C C . GLU A 1 98 ? 14.409 4.655 -20.712 1.00 95.56 98 GLU A C 1
ATOM 783 O O . GLU A 1 98 ? 13.368 4.658 -21.368 1.00 95.56 98 GLU A O 1
ATOM 788 N N . VAL A 1 99 ? 14.423 4.416 -19.397 1.00 95.19 99 VAL A N 1
ATOM 789 C CA . VAL A 1 99 ? 13.243 4.018 -18.617 1.00 95.19 99 VAL A CA 1
ATOM 790 C C . VAL A 1 99 ? 12.139 5.079 -18.659 1.00 95.19 99 VAL A C 1
ATOM 792 O O . VAL A 1 99 ? 10.963 4.760 -18.833 1.00 95.19 99 VAL A O 1
ATOM 795 N N . ILE A 1 100 ? 12.492 6.361 -18.521 1.00 96.62 100 ILE A N 1
ATOM 796 C CA . ILE A 1 100 ? 11.529 7.469 -18.619 1.00 96.62 100 ILE A CA 1
ATOM 797 C C . ILE A 1 100 ? 10.910 7.522 -20.018 1.00 96.62 100 ILE A C 1
ATOM 799 O O . ILE A 1 100 ? 9.710 7.767 -20.150 1.00 96.62 100 ILE A O 1
ATOM 803 N N . THR A 1 101 ? 11.712 7.305 -21.062 1.00 95.25 101 THR A N 1
ATOM 804 C CA . THR A 1 101 ? 11.232 7.287 -22.449 1.00 95.25 101 THR A CA 1
ATOM 805 C C . THR A 1 101 ? 10.249 6.143 -22.667 1.00 95.25 101 THR A C 1
ATOM 807 O O . THR A 1 101 ? 9.183 6.362 -23.238 1.00 95.25 101 THR A O 1
ATOM 810 N N . GLU A 1 102 ? 10.553 4.960 -22.138 1.00 93.19 102 GLU A N 1
ATOM 811 C CA . GLU A 1 102 ? 9.674 3.792 -22.174 1.00 93.19 102 GLU A CA 1
ATOM 812 C C . GLU A 1 102 ? 8.341 4.051 -21.450 1.00 93.19 102 GLU A C 1
ATOM 814 O O . GLU A 1 102 ? 7.272 3.854 -22.030 1.00 93.19 102 GLU A O 1
ATOM 819 N N . LEU A 1 103 ? 8.373 4.599 -20.229 1.00 93.50 103 LEU A N 1
ATOM 820 C CA . LEU A 1 103 ? 7.157 4.957 -19.485 1.00 93.50 103 LEU A CA 1
ATOM 821 C C . LEU A 1 103 ? 6.305 6.000 -20.218 1.00 93.50 103 LEU A C 1
ATOM 823 O O . LEU A 1 103 ? 5.079 5.877 -20.260 1.00 93.50 103 LEU A O 1
ATOM 827 N N . LYS A 1 104 ? 6.937 7.016 -20.820 1.00 93.69 104 LYS A N 1
ATOM 828 C CA . LYS A 1 104 ? 6.241 8.022 -21.637 1.00 93.69 104 LYS A CA 1
ATOM 829 C C . LYS A 1 104 ? 5.640 7.404 -22.894 1.00 93.69 104 LYS A C 1
ATOM 831 O O . LYS A 1 104 ? 4.525 7.764 -23.258 1.00 93.69 104 LYS A O 1
ATOM 836 N N . HIS A 1 105 ? 6.352 6.488 -23.546 1.00 91.12 105 HIS A N 1
ATOM 837 C CA . HIS A 1 105 ? 5.848 5.779 -24.716 1.00 91.12 105 HIS A CA 1
ATOM 838 C C . HIS A 1 105 ? 4.593 4.968 -24.370 1.00 91.12 105 HIS A C 1
ATOM 840 O O . HIS A 1 105 ? 3.577 5.126 -25.043 1.00 91.12 105 HIS A O 1
ATOM 846 N N . HIS A 1 106 ? 4.614 4.210 -23.267 1.00 89.25 106 HIS A N 1
ATOM 847 C CA . HIS A 1 106 ? 3.432 3.492 -22.775 1.00 89.25 106 HIS A CA 1
ATOM 848 C C . HIS A 1 106 ? 2.276 4.435 -22.416 1.00 89.25 106 HIS A C 1
ATOM 850 O O . HIS A 1 106 ? 1.139 4.174 -22.803 1.00 89.25 106 HIS A O 1
ATOM 856 N N . ALA A 1 107 ? 2.551 5.554 -21.736 1.00 89.69 107 ALA A N 1
ATOM 857 C CA . ALA A 1 107 ? 1.524 6.538 -21.380 1.00 89.69 107 ALA A CA 1
ATOM 858 C C . ALA A 1 107 ? 0.870 7.208 -22.603 1.00 89.69 107 ALA A C 1
ATOM 860 O O . ALA A 1 107 ? -0.279 7.633 -22.521 1.00 89.69 107 ALA A O 1
ATOM 861 N N . ASN A 1 108 ? 1.604 7.324 -23.713 1.00 87.88 108 ASN A N 1
ATOM 862 C CA . ASN A 1 108 ? 1.153 7.947 -24.959 1.00 87.88 108 ASN A CA 1
ATOM 863 C C . ASN A 1 108 ? 0.587 6.936 -25.971 1.00 87.88 108 ASN A C 1
ATOM 865 O O . ASN A 1 108 ? 0.262 7.323 -27.095 1.00 87.88 108 ASN A O 1
ATOM 869 N N . SER A 1 109 ? 0.508 5.650 -25.616 1.00 83.44 109 SER A N 1
ATOM 870 C CA . SER A 1 109 ? -0.016 4.624 -26.513 1.00 83.44 109 SER A CA 1
ATOM 871 C C . SER A 1 109 ? -1.478 4.929 -26.880 1.00 83.44 109 SER A C 1
ATOM 873 O O . SER A 1 109 ? -2.268 5.267 -25.998 1.00 83.44 109 SER A O 1
ATOM 875 N N . PRO A 1 110 ? -1.874 4.809 -28.163 1.00 73.56 110 PRO A N 1
ATOM 876 C CA . PRO A 1 110 ? -3.261 5.014 -28.592 1.00 73.56 110 PRO A CA 1
ATOM 877 C C . PRO A 1 110 ? -4.204 3.902 -28.107 1.00 73.56 110 PRO A C 1
ATOM 879 O O . PRO A 1 110 ? -5.425 4.038 -28.190 1.00 73.56 110 PRO A O 1
ATOM 882 N N . TRP A 1 111 ? -3.648 2.795 -27.614 1.00 76.00 111 TRP A N 1
ATOM 883 C CA . TRP A 1 111 ? -4.395 1.701 -27.007 1.00 76.00 111 TRP A CA 1
ATOM 884 C C . TRP A 1 111 ? -4.719 2.022 -25.543 1.00 76.00 111 TRP A C 1
ATOM 886 O O . TRP A 1 111 ? -3.996 2.799 -24.917 1.00 76.00 111 TRP A O 1
ATOM 896 N N . PRO A 1 112 ? -5.785 1.437 -24.959 1.00 69.88 112 PRO A N 1
ATOM 897 C CA . PRO A 1 112 ? -6.056 1.595 -23.535 1.00 69.88 112 PRO A CA 1
ATOM 898 C C . PRO A 1 112 ? -4.797 1.222 -22.757 1.00 69.88 112 PRO A C 1
ATOM 900 O O . PRO A 1 112 ? -4.332 0.097 -22.910 1.00 69.88 112 PRO A O 1
ATOM 903 N N . ALA A 1 113 ? -4.251 2.157 -21.969 1.00 69.25 113 ALA A N 1
ATOM 904 C CA . ALA A 1 113 ? -2.968 1.986 -21.289 1.00 69.25 113 ALA A CA 1
ATOM 905 C C . ALA A 1 113 ? -2.900 0.611 -20.605 1.00 69.25 113 ALA A C 1
ATOM 907 O O . ALA A 1 113 ? -3.608 0.330 -19.623 1.00 69.25 113 ALA A O 1
ATOM 908 N N . HIS A 1 114 ? -2.115 -0.283 -21.209 1.00 83.44 114 HIS A N 1
ATOM 909 C CA . HIS A 1 114 ? -1.933 -1.625 -20.702 1.00 83.44 114 HIS A CA 1
ATOM 910 C C . HIS A 1 114 ? -0.973 -1.538 -19.522 1.00 83.44 114 HIS A C 1
ATOM 912 O O . HIS A 1 114 ? 0.048 -0.850 -19.586 1.00 83.44 114 HIS A O 1
ATOM 918 N N . PRO A 1 115 ? -1.302 -2.199 -18.406 1.00 88.94 115 PRO A N 1
ATOM 919 C CA . PRO A 1 115 ? -0.418 -2.186 -17.269 1.00 88.94 115 PRO A CA 1
ATOM 920 C C . PRO A 1 115 ? 0.827 -3.013 -17.611 1.00 88.94 115 PRO A C 1
ATOM 922 O O . PRO A 1 115 ? 0.734 -4.071 -18.231 1.00 88.94 115 PRO A O 1
ATOM 925 N N . MET A 1 116 ? 1.980 -2.515 -17.196 1.00 90.69 116 MET A N 1
ATOM 926 C CA . MET A 1 116 ? 3.299 -3.063 -17.450 1.00 90.69 116 MET A CA 1
ATOM 927 C C . MET A 1 116 ? 3.831 -3.762 -16.200 1.00 90.69 116 MET A C 1
ATOM 929 O O . MET A 1 116 ? 3.859 -3.180 -15.115 1.00 90.69 116 MET A O 1
ATOM 933 N N . VAL A 1 117 ? 4.262 -5.013 -16.332 1.00 90.69 117 VAL A N 1
ATOM 934 C CA . VAL A 1 117 ? 4.885 -5.761 -15.229 1.00 90.69 117 VAL A CA 1
ATOM 935 C C . VAL A 1 117 ? 6.333 -5.320 -15.060 1.00 90.69 117 VAL A C 1
ATOM 937 O O . VAL A 1 117 ? 7.095 -5.298 -16.027 1.00 90.69 117 VAL A O 1
ATOM 940 N N . VAL A 1 118 ? 6.694 -4.981 -13.822 1.00 89.88 118 VAL A N 1
ATOM 941 C CA . VAL A 1 118 ? 8.018 -4.468 -13.441 1.00 89.88 118 VAL A CA 1
ATOM 942 C C . VAL A 1 118 ? 8.639 -5.269 -12.294 1.00 89.88 118 VAL A C 1
ATOM 944 O O . VAL A 1 118 ? 9.592 -4.827 -11.662 1.00 89.88 118 VAL A O 1
ATOM 947 N N . ASP A 1 119 ? 8.112 -6.449 -11.972 1.00 84.19 119 ASP A N 1
ATOM 948 C CA . ASP A 1 119 ? 8.791 -7.351 -11.045 1.00 84.19 119 ASP A CA 1
ATOM 949 C C . ASP A 1 119 ? 10.009 -8.053 -11.656 1.00 84.19 119 ASP A C 1
ATOM 951 O O . ASP A 1 119 ? 10.277 -8.005 -12.858 1.00 84.19 119 ASP A O 1
ATOM 955 N N . HIS A 1 120 ? 10.812 -8.634 -10.761 1.00 65.56 120 HIS A N 1
ATOM 956 C CA . HIS A 1 120 ? 12.045 -9.359 -11.060 1.00 65.56 120 HIS A CA 1
ATOM 957 C C . HIS A 1 120 ? 11.796 -10.457 -12.121 1.00 65.56 120 HIS A C 1
ATOM 959 O O . HIS A 1 120 ? 10.663 -10.906 -12.273 1.00 65.56 120 HIS A O 1
ATOM 965 N N . PRO A 1 121 ? 12.808 -10.915 -12.890 1.00 53.91 121 PRO A N 1
ATOM 966 C CA . PRO A 1 121 ? 12.707 -11.299 -14.292 1.00 53.91 121 PRO A CA 1
ATOM 967 C C . PRO A 1 121 ? 12.164 -12.733 -14.467 1.00 53.91 121 PRO A C 1
ATOM 969 O O . PRO A 1 121 ? 12.628 -13.501 -15.314 1.00 53.91 121 PRO A O 1
ATOM 972 N N . ARG A 1 122 ? 11.181 -13.151 -13.662 1.00 53.03 122 ARG A N 1
ATOM 973 C CA . ARG A 1 122 ? 10.360 -14.299 -14.016 1.00 53.03 122 ARG A CA 1
ATOM 974 C C . ARG A 1 122 ? 9.603 -13.895 -15.273 1.00 53.03 122 ARG A C 1
ATOM 976 O O . ARG A 1 122 ? 8.795 -12.978 -15.272 1.00 53.03 122 ARG A O 1
ATOM 983 N N . LYS A 1 123 ? 9.880 -14.604 -16.369 1.00 53.66 123 LYS A N 1
ATOM 984 C CA . LYS A 1 123 ? 9.341 -14.393 -17.729 1.00 53.66 123 LYS A CA 1
ATOM 985 C C . LYS A 1 123 ? 7.815 -14.536 -17.840 1.00 53.66 123 LYS A C 1
ATOM 987 O O . LYS A 1 123 ? 7.298 -14.741 -18.939 1.00 53.66 123 LYS A O 1
ATOM 992 N N . SER A 1 124 ? 7.086 -14.506 -16.735 1.00 69.00 124 SER A N 1
ATOM 993 C CA . SER A 1 124 ? 5.695 -14.888 -16.666 1.00 69.00 124 SER A CA 1
ATOM 994 C C . SER A 1 124 ? 4.872 -13.747 -16.094 1.00 69.00 124 SER A C 1
ATOM 996 O O . SER A 1 124 ? 4.828 -13.538 -14.892 1.00 69.00 124 SER A O 1
ATOM 998 N N . SER A 1 125 ? 4.156 -13.053 -16.975 1.00 79.00 125 SER A N 1
ATOM 999 C CA . SER A 1 125 ? 3.047 -12.168 -16.610 1.00 79.00 125 SER A CA 1
ATOM 1000 C C . SER A 1 125 ? 1.823 -12.950 -16.105 1.00 79.00 125 SER A C 1
ATOM 1002 O O . SER A 1 125 ? 0.823 -12.338 -15.741 1.00 79.00 125 SER A O 1
ATOM 1004 N N . TRP A 1 126 ? 1.879 -14.291 -16.056 1.00 81.19 126 TRP A N 1
ATOM 1005 C CA . TRP A 1 126 ? 0.768 -15.152 -15.638 1.00 81.19 126 TRP A CA 1
ATOM 1006 C C . TRP A 1 126 ? 0.167 -14.816 -14.270 1.00 81.19 126 TRP A C 1
ATOM 1008 O O . TRP A 1 126 ? -1.065 -14.783 -14.188 1.00 81.19 126 TRP A O 1
ATOM 1018 N N . PRO A 1 127 ? 0.950 -14.536 -13.207 1.00 84.62 127 PRO A N 1
ATOM 1019 C CA . PRO A 1 127 ? 0.367 -14.147 -11.923 1.00 84.62 127 PRO A CA 1
ATOM 1020 C C . PRO A 1 127 ? -0.519 -12.901 -12.068 1.00 84.62 127 PRO A C 1
ATOM 1022 O O . PRO A 1 127 ? -1.658 -12.858 -11.603 1.00 84.62 127 PRO A O 1
ATOM 1025 N N . TRP A 1 128 ? -0.047 -11.901 -12.812 1.00 88.06 128 TRP A N 1
ATOM 1026 C CA . TRP A 1 128 ? -0.807 -10.680 -13.065 1.00 88.06 128 TRP A CA 1
ATOM 1027 C C . TRP A 1 128 ? -1.998 -10.890 -13.999 1.00 88.06 128 TRP A C 1
ATOM 1029 O O . TRP A 1 128 ? -3.058 -10.318 -13.749 1.00 88.06 128 TRP A O 1
ATOM 1039 N N . LEU A 1 129 ? -1.870 -11.735 -15.026 1.00 85.69 129 LEU A N 1
ATOM 1040 C CA . LEU A 1 129 ? -2.965 -12.084 -15.939 1.00 85.69 129 LEU A CA 1
ATOM 1041 C C . LEU A 1 129 ? -4.096 -12.806 -15.199 1.00 85.69 129 LEU A C 1
ATOM 1043 O O . LEU A 1 129 ? -5.266 -12.464 -15.363 1.00 85.69 129 LEU A O 1
ATOM 1047 N N . THR A 1 130 ? -3.754 -13.759 -14.327 1.00 84.62 130 THR A N 1
ATOM 1048 C CA . THR A 1 130 ? -4.749 -14.492 -13.528 1.00 84.62 130 THR A CA 1
ATOM 1049 C C . THR A 1 130 ? -5.477 -13.593 -12.537 1.00 84.62 130 THR A C 1
ATOM 1051 O O . THR A 1 130 ? -6.674 -13.779 -12.318 1.00 84.62 130 THR A O 1
ATOM 1054 N N . TRP A 1 131 ? -4.790 -12.602 -11.962 1.00 87.25 131 TRP A N 1
ATOM 1055 C CA . TRP A 1 131 ? -5.418 -11.622 -11.081 1.00 87.25 131 TRP A CA 1
ATOM 1056 C C . TRP A 1 131 ? -6.268 -10.585 -11.832 1.00 87.25 131 TRP A C 1
ATOM 1058 O O . TRP A 1 131 ? -7.429 -10.376 -11.484 1.00 87.25 131 TRP A O 1
ATOM 1068 N N . ASN A 1 132 ? -5.706 -9.928 -12.849 1.00 79.69 132 ASN A N 1
ATOM 1069 C CA . ASN A 1 132 ? -6.318 -8.764 -13.498 1.00 79.69 132 ASN A CA 1
ATOM 1070 C C . ASN A 1 132 ? -7.334 -9.148 -14.587 1.00 79.69 132 ASN A C 1
ATOM 1072 O O . ASN A 1 132 ? -8.067 -8.281 -15.050 1.00 79.69 132 ASN A O 1
ATOM 1076 N N . ARG A 1 133 ? -7.382 -10.421 -15.021 1.00 77.38 133 ARG A N 1
ATOM 1077 C CA . ARG A 1 133 ? -8.235 -10.935 -16.120 1.00 77.38 133 ARG A CA 1
ATOM 1078 C C . ARG A 1 133 ? -8.224 -10.072 -17.391 1.00 77.38 133 ARG A C 1
ATOM 1080 O O . ARG A 1 133 ? -9.157 -10.132 -18.183 1.00 77.38 133 ARG A O 1
ATOM 1087 N N . ARG A 1 134 ? -7.201 -9.236 -17.564 1.00 73.25 134 ARG A N 1
ATOM 1088 C CA . ARG A 1 134 ? -7.016 -8.432 -18.766 1.00 73.25 134 ARG A CA 1
ATOM 1089 C C . ARG A 1 134 ? -6.324 -9.295 -19.798 1.00 73.25 134 ARG A C 1
ATOM 1091 O O . ARG A 1 134 ? -5.388 -10.014 -19.458 1.00 73.25 134 ARG A O 1
ATOM 1098 N N . ASP A 1 135 ? -6.754 -9.152 -21.041 1.00 66.69 135 ASP A N 1
ATOM 1099 C CA . ASP A 1 135 ? -6.208 -9.925 -22.155 1.00 66.69 135 ASP A CA 1
ATOM 1100 C C . ASP A 1 135 ? -4.780 -9.494 -22.516 1.00 66.69 135 ASP A C 1
ATOM 1102 O O . ASP A 1 135 ? -4.021 -10.273 -23.088 1.00 66.69 135 ASP A O 1
ATOM 1106 N N . VAL A 1 136 ? -4.392 -8.266 -22.147 1.00 77.44 136 VAL A N 1
ATOM 1107 C CA . VAL A 1 136 ? -3.084 -7.691 -22.476 1.00 77.44 136 VAL A CA 1
ATOM 1108 C C . VAL A 1 136 ? -2.465 -7.019 -21.252 1.00 77.44 136 VAL A C 1
ATOM 1110 O O . VAL A 1 136 ? -3.066 -6.147 -20.613 1.00 77.44 136 VAL A O 1
ATOM 1113 N N . ILE A 1 137 ? -1.251 -7.463 -20.936 1.00 80.88 137 ILE A N 1
ATOM 1114 C CA . ILE A 1 137 ? -0.356 -6.917 -19.920 1.00 80.88 137 ILE A CA 1
ATOM 1115 C C . ILE A 1 137 ? 1.009 -6.777 -20.583 1.00 80.88 137 ILE A C 1
ATOM 1117 O O . ILE A 1 137 ? 1.565 -7.768 -21.070 1.00 80.88 137 ILE A O 1
ATOM 1121 N N . ASP A 1 138 ? 1.530 -5.558 -20.576 1.00 85.44 138 ASP A N 1
ATOM 1122 C CA . ASP A 1 138 ? 2.814 -5.237 -21.175 1.00 85.44 138 ASP A CA 1
ATOM 1123 C C . ASP A 1 138 ? 3.961 -5.667 -20.257 1.00 85.44 138 ASP A C 1
ATOM 1125 O O . ASP A 1 138 ? 3.801 -5.950 -19.062 1.00 85.44 138 ASP A O 1
ATOM 1129 N N . ARG A 1 139 ? 5.155 -5.730 -20.830 1.00 83.81 139 ARG A N 1
ATOM 1130 C CA . ARG A 1 139 ? 6.390 -6.016 -20.104 1.00 83.81 139 ARG A CA 1
ATOM 1131 C C . ARG A 1 139 ? 7.388 -4.933 -20.422 1.00 83.81 139 ARG A C 1
ATOM 1133 O O . ARG A 1 139 ? 7.392 -4.436 -21.546 1.00 83.81 139 ARG A O 1
ATOM 1140 N N . CYS A 1 140 ? 8.261 -4.647 -19.465 1.00 84.44 140 CYS A N 1
ATOM 1141 C CA . CYS A 1 140 ? 9.401 -3.807 -19.772 1.00 84.44 140 CYS A CA 1
ATOM 1142 C C . CYS A 1 140 ? 10.250 -4.407 -20.892 1.00 84.44 140 CYS A C 1
ATOM 1144 O O . CYS A 1 140 ? 10.416 -5.629 -20.985 1.00 84.44 140 CYS A O 1
ATOM 1146 N N . SER A 1 141 ? 10.837 -3.519 -21.685 1.00 84.25 141 SER A N 1
ATOM 1147 C CA . SER A 1 141 ? 11.759 -3.840 -22.770 1.00 84.25 141 SER A CA 1
ATOM 1148 C C . SER A 1 141 ? 12.977 -4.631 -22.278 1.00 84.25 141 SER A C 1
ATOM 1150 O O . SER A 1 141 ? 13.423 -5.570 -22.939 1.00 84.25 141 SER A O 1
ATOM 1152 N N . THR A 1 142 ? 13.478 -4.306 -21.081 1.00 88.06 142 THR A N 1
ATOM 1153 C CA . THR A 1 142 ? 14.611 -4.984 -20.447 1.00 88.06 142 THR A CA 1
ATOM 1154 C C . THR A 1 142 ? 14.353 -5.264 -18.965 1.00 88.06 142 THR A C 1
ATOM 1156 O O . THR A 1 142 ? 13.600 -4.562 -18.284 1.00 88.06 142 THR A O 1
ATOM 1159 N N . SER A 1 143 ? 15.027 -6.284 -18.422 1.00 87.62 143 SER A N 1
ATOM 1160 C CA . SER A 1 143 ? 14.996 -6.576 -16.982 1.00 87.62 143 SER A CA 1
ATOM 1161 C C . SER A 1 143 ? 15.631 -5.465 -16.142 1.00 87.62 143 SER A C 1
ATOM 1163 O O . SER A 1 143 ? 15.242 -5.278 -14.992 1.00 87.62 143 SER A O 1
ATOM 1165 N N . ALA A 1 144 ? 16.594 -4.728 -16.705 1.00 90.25 144 ALA A N 1
ATOM 1166 C CA . ALA A 1 144 ? 17.210 -3.576 -16.053 1.00 90.25 144 ALA A CA 1
ATOM 1167 C C . ALA A 1 144 ? 16.211 -2.418 -15.910 1.00 90.25 144 ALA A C 1
ATOM 1169 O O . ALA A 1 144 ? 16.154 -1.782 -14.857 1.00 90.25 144 ALA A O 1
ATOM 1170 N N . ASN A 1 145 ? 15.373 -2.189 -16.926 1.00 91.88 145 ASN A N 1
ATOM 1171 C C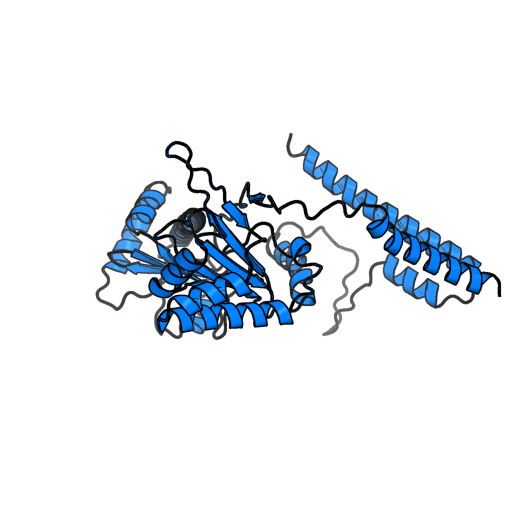A . ASN A 1 145 ? 14.338 -1.156 -16.884 1.00 91.88 145 ASN A CA 1
ATOM 1172 C C . ASN A 1 145 ? 13.248 -1.521 -15.866 1.00 91.88 145 ASN A C 1
ATOM 1174 O O . ASN A 1 145 ? 12.900 -0.692 -15.028 1.00 91.88 145 ASN A O 1
ATOM 1178 N N . ALA A 1 146 ? 12.796 -2.782 -15.850 1.00 91.12 146 ALA A N 1
ATOM 1179 C CA . ALA A 1 146 ? 11.866 -3.284 -14.832 1.00 91.12 146 ALA A CA 1
ATOM 1180 C C . ALA A 1 146 ? 12.405 -3.085 -13.405 1.00 91.12 146 ALA A C 1
ATOM 1182 O O . ALA A 1 146 ? 11.715 -2.524 -12.552 1.00 91.12 146 ALA A O 1
ATOM 1183 N N . ALA A 1 147 ? 13.658 -3.488 -13.159 1.00 89.75 147 ALA A N 1
ATOM 1184 C CA . ALA A 1 147 ? 14.298 -3.347 -11.855 1.00 89.75 147 ALA A CA 1
ATOM 1185 C C . ALA A 1 147 ? 14.378 -1.877 -11.411 1.00 89.75 147 ALA A C 1
ATOM 1187 O O . ALA A 1 147 ? 13.987 -1.564 -10.288 1.00 89.75 147 ALA A O 1
ATOM 1188 N N . ALA A 1 148 ? 14.794 -0.968 -12.300 1.00 92.56 148 ALA A N 1
ATOM 1189 C CA . ALA A 1 148 ? 14.864 0.463 -12.007 1.00 92.56 148 ALA A CA 1
ATOM 1190 C C . ALA A 1 148 ? 13.487 1.060 -11.663 1.00 92.56 148 ALA A C 1
ATOM 1192 O O . ALA A 1 148 ? 13.359 1.795 -10.680 1.00 92.56 148 ALA A O 1
ATOM 1193 N N . ILE A 1 149 ? 12.435 0.709 -12.417 1.00 94.31 149 ILE A N 1
ATOM 1194 C CA . ILE A 1 149 ? 11.067 1.170 -12.125 1.00 94.31 149 ILE A CA 1
ATOM 1195 C C . ILE A 1 149 ? 10.607 0.646 -10.769 1.00 94.31 149 ILE A C 1
ATOM 1197 O O . ILE A 1 149 ? 10.093 1.421 -9.963 1.00 94.31 149 ILE A O 1
ATOM 1201 N N . ASN A 1 150 ? 10.800 -0.644 -10.494 1.00 93.12 150 ASN A N 1
ATOM 1202 C CA . ASN A 1 150 ? 10.394 -1.253 -9.232 1.00 93.12 150 ASN A CA 1
ATOM 1203 C C . ASN A 1 150 ? 11.126 -0.631 -8.046 1.00 93.12 150 ASN A C 1
ATOM 1205 O O . ASN A 1 150 ? 10.485 -0.282 -7.057 1.00 93.12 150 ASN A O 1
ATOM 1209 N N . LYS A 1 151 ? 12.436 -0.404 -8.175 1.00 91.06 151 LYS A N 1
ATOM 1210 C CA . LYS A 1 151 ? 13.261 0.259 -7.163 1.00 91.06 151 LYS A CA 1
ATOM 1211 C C . LYS A 1 151 ? 12.706 1.631 -6.815 1.00 91.06 151 LYS A C 1
ATOM 1213 O O . LYS A 1 151 ? 12.369 1.902 -5.663 1.00 91.06 151 LYS A O 1
ATOM 1218 N N . VAL A 1 152 ? 12.547 2.484 -7.829 1.00 93.00 152 VAL A N 1
ATOM 1219 C CA . VAL A 1 152 ? 12.057 3.851 -7.645 1.00 93.00 152 VAL A CA 1
ATOM 1220 C C . VAL A 1 152 ? 10.629 3.846 -7.112 1.00 93.00 152 VAL A C 1
ATOM 1222 O O . VAL A 1 152 ? 10.334 4.564 -6.162 1.00 93.00 152 VAL A O 1
ATOM 1225 N N . CYS A 1 153 ? 9.740 3.014 -7.654 1.00 93.25 153 CYS A N 1
ATOM 1226 C CA . CYS A 1 153 ? 8.374 2.909 -7.149 1.00 93.25 153 CYS A CA 1
ATOM 1227 C C . CYS A 1 153 ? 8.348 2.431 -5.695 1.00 93.25 153 CYS A C 1
ATOM 1229 O O . CYS A 1 153 ? 7.581 2.967 -4.905 1.00 93.25 153 CYS A O 1
ATOM 1231 N N . THR A 1 154 ? 9.198 1.477 -5.311 1.00 89.44 154 THR A N 1
ATOM 1232 C CA . THR A 1 154 ? 9.312 0.998 -3.926 1.00 89.44 154 THR A CA 1
ATOM 1233 C C . THR A 1 154 ? 9.742 2.123 -2.990 1.00 89.44 154 THR A C 1
ATOM 1235 O O . THR A 1 154 ? 9.095 2.344 -1.969 1.00 89.44 154 THR A O 1
ATOM 1238 N N . GLN A 1 155 ? 10.764 2.892 -3.371 1.00 86.50 155 GLN A N 1
ATOM 1239 C CA . GLN A 1 155 ? 11.215 4.057 -2.607 1.00 86.50 155 GLN A CA 1
ATOM 1240 C C . GLN A 1 155 ? 10.107 5.108 -2.470 1.00 86.50 155 GLN A C 1
ATOM 1242 O O . GLN A 1 155 ? 9.850 5.597 -1.376 1.00 86.50 155 GLN A O 1
ATOM 1247 N N . GLN A 1 156 ? 9.399 5.421 -3.558 1.00 87.56 156 GLN A N 1
ATOM 1248 C CA . GLN A 1 156 ? 8.293 6.384 -3.537 1.00 87.56 156 GLN A CA 1
ATOM 1249 C C . GLN A 1 156 ? 7.090 5.887 -2.718 1.00 87.56 156 GLN A C 1
ATOM 1251 O O . GLN A 1 156 ? 6.365 6.680 -2.122 1.00 87.56 156 GLN A O 1
ATOM 1256 N N . LEU A 1 157 ? 6.859 4.574 -2.666 1.00 85.81 157 LEU A N 1
ATOM 1257 C CA . LEU A 1 157 ? 5.833 3.977 -1.812 1.00 85.81 157 LEU A CA 1
ATOM 1258 C C . LEU A 1 157 ? 6.206 4.064 -0.326 1.00 85.81 157 LEU A C 1
ATOM 1260 O O . LEU A 1 157 ? 5.310 4.272 0.493 1.00 85.81 157 LEU A O 1
ATOM 1264 N N . ASP A 1 158 ? 7.493 3.935 0.015 1.00 76.06 158 ASP A N 1
ATOM 1265 C CA . ASP A 1 158 ? 8.016 4.084 1.382 1.00 76.06 158 ASP A CA 1
ATOM 1266 C C . ASP A 1 158 ? 7.914 5.523 1.885 1.00 76.06 158 ASP A C 1
ATOM 1268 O O . ASP A 1 158 ? 7.541 5.754 3.038 1.00 76.06 158 ASP A O 1
ATOM 1272 N N . THR A 1 159 ? 8.222 6.489 1.019 1.00 73.19 159 THR A N 1
ATOM 1273 C CA . THR A 1 159 ? 8.246 7.911 1.377 1.00 73.19 159 THR A CA 1
ATOM 1274 C C . THR A 1 159 ? 6.856 8.532 1.435 1.00 73.19 159 THR A C 1
ATOM 1276 O O . THR A 1 159 ? 6.682 9.565 2.084 1.00 73.19 159 THR A O 1
ATOM 1279 N N . GLN A 1 160 ? 5.845 7.924 0.800 1.00 74.69 160 GLN A N 1
ATOM 1280 C CA . GLN A 1 160 ? 4.486 8.449 0.847 1.00 74.69 160 GLN A CA 1
ATOM 1281 C C . GLN A 1 160 ? 3.875 8.308 2.247 1.00 74.69 160 GLN A C 1
ATOM 1283 O O . GLN A 1 160 ? 3.595 7.190 2.704 1.00 74.69 160 GLN A O 1
ATOM 1288 N N . PRO A 1 161 ? 3.553 9.429 2.916 1.00 77.81 161 PRO A N 1
ATOM 1289 C CA . PRO A 1 161 ? 2.898 9.358 4.204 1.00 77.81 161 PRO A CA 1
ATOM 1290 C C . PRO A 1 161 ? 1.528 8.681 4.086 1.00 77.81 161 PRO A C 1
ATOM 1292 O O . PRO A 1 161 ? 0.792 8.846 3.108 1.00 77.81 161 PRO A O 1
ATOM 1295 N N . SER A 1 162 ? 1.144 7.930 5.116 1.00 85.00 162 SER A N 1
ATOM 1296 C CA . SER A 1 162 ? -0.207 7.377 5.228 1.00 85.00 162 SER A CA 1
ATOM 1297 C C . SER A 1 162 ? -0.649 7.232 6.677 1.00 85.00 162 SER A C 1
ATOM 1299 O O . SER A 1 162 ? 0.170 7.041 7.575 1.00 85.00 162 SER A O 1
ATOM 1301 N N . ILE A 1 163 ? -1.962 7.314 6.891 1.00 88.06 163 ILE A N 1
ATOM 1302 C CA . ILE A 1 163 ? -2.596 7.011 8.175 1.00 88.06 163 ILE A CA 1
ATOM 1303 C C . ILE A 1 163 ? -3.129 5.582 8.088 1.00 88.06 163 ILE A C 1
ATOM 1305 O O . ILE A 1 163 ? -3.899 5.265 7.183 1.00 88.06 163 ILE A O 1
ATOM 1309 N N . MET A 1 164 ? -2.744 4.714 9.016 1.00 89.75 164 MET A N 1
ATOM 1310 C CA . MET A 1 164 ? -3.227 3.337 9.103 1.00 89.75 164 MET A CA 1
ATOM 1311 C C . MET A 1 164 ? -4.032 3.146 10.382 1.00 89.75 164 MET A C 1
ATOM 1313 O O . MET A 1 164 ? -3.530 3.384 11.476 1.00 89.75 164 MET A O 1
ATOM 1317 N N . LEU A 1 165 ? -5.272 2.694 10.231 1.00 91.81 165 LEU A N 1
ATOM 1318 C CA . LEU A 1 165 ? -6.205 2.397 11.311 1.00 91.81 165 LEU A CA 1
ATOM 1319 C C . LEU A 1 165 ? -6.350 0.887 11.428 1.00 91.81 165 LEU A C 1
ATOM 1321 O O . LEU A 1 165 ? -6.781 0.240 10.475 1.00 91.81 165 LEU A O 1
ATOM 1325 N N . VAL A 1 166 ? -6.046 0.326 12.589 1.00 91.44 166 VAL A N 1
ATOM 1326 C CA . VAL A 1 166 ? -6.200 -1.104 12.849 1.00 91.44 166 VAL A CA 1
ATOM 1327 C C . VAL A 1 166 ? -7.078 -1.298 14.085 1.00 91.44 166 VAL A C 1
ATOM 1329 O O . VAL A 1 166 ? -6.592 -1.235 15.215 1.00 91.44 166 VAL A O 1
ATOM 1332 N N . PRO A 1 167 ? -8.396 -1.478 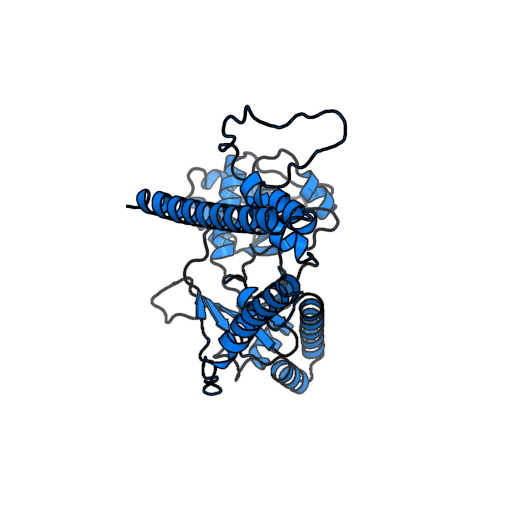13.902 1.00 91.69 167 PRO A N 1
ATOM 1333 C CA . PRO A 1 167 ? -9.315 -1.657 15.016 1.00 91.69 167 PRO A CA 1
ATOM 1334 C C . PRO A 1 167 ? -9.268 -3.086 15.574 1.00 91.69 167 PRO A C 1
ATOM 1336 O O . PRO A 1 167 ? -9.417 -4.045 14.826 1.00 91.69 167 PRO A O 1
ATOM 1339 N N . PHE A 1 168 ? -9.127 -3.230 16.889 1.00 87.56 168 PHE A N 1
ATOM 1340 C CA . PHE A 1 168 ? -9.197 -4.484 17.641 1.00 87.56 168 PHE A CA 1
ATOM 1341 C C . PHE A 1 168 ? -10.219 -4.332 18.769 1.00 87.56 168 PHE A C 1
ATOM 1343 O O . PHE A 1 168 ? -9.948 -3.708 19.793 1.00 87.56 168 PHE A O 1
ATOM 1350 N N . GLY A 1 169 ? -11.422 -4.884 18.584 1.00 86.06 169 GLY A N 1
ATOM 1351 C CA . GLY A 1 169 ? -12.478 -4.807 19.597 1.00 86.06 169 GLY A CA 1
ATOM 1352 C C . GLY A 1 169 ? -12.760 -3.368 20.059 1.00 86.06 169 GLY A C 1
ATOM 1353 O O . GLY A 1 169 ? -13.319 -2.556 19.318 1.00 86.06 169 GLY A O 1
ATOM 1354 N N . ASN A 1 170 ? -12.383 -3.050 21.300 1.00 87.81 170 ASN A N 1
ATOM 1355 C CA . ASN A 1 170 ? -12.617 -1.756 21.946 1.00 87.81 170 ASN A CA 1
ATOM 1356 C C . ASN A 1 170 ? -11.539 -0.686 21.674 1.00 87.81 170 ASN A C 1
ATOM 1358 O O . ASN A 1 170 ? -11.762 0.472 22.043 1.00 87.81 170 ASN A O 1
ATOM 1362 N N . VAL A 1 171 ? -10.431 -1.036 21.018 1.00 88.94 171 VAL A N 1
ATOM 1363 C CA . VAL A 1 171 ? -9.312 -0.135 20.709 1.00 88.94 171 VAL A CA 1
ATOM 1364 C C . VAL A 1 171 ? -9.131 0.001 19.195 1.00 88.94 171 VAL A C 1
ATOM 1366 O O . VAL A 1 171 ? -9.301 -0.959 18.447 1.00 88.94 171 VAL A O 1
ATOM 1369 N N . ILE A 1 172 ? -8.781 1.197 18.724 1.00 90.44 172 ILE A N 1
ATOM 1370 C CA . ILE A 1 172 ? -8.280 1.433 17.370 1.00 90.44 172 ILE A CA 1
ATOM 1371 C C . ILE A 1 172 ? -6.832 1.834 17.495 1.00 90.44 172 ILE A C 1
ATOM 1373 O O . ILE A 1 172 ? -6.523 2.882 18.050 1.00 90.44 172 ILE A O 1
ATOM 1377 N N . HIS A 1 173 ? -5.944 1.030 16.937 1.00 88.56 173 HIS A N 1
ATOM 1378 C CA . HIS A 1 173 ? -4.576 1.467 16.846 1.00 88.56 173 HIS A CA 1
ATOM 1379 C C . HIS A 1 173 ? -4.390 2.322 15.597 1.00 88.56 173 HIS A C 1
ATOM 1381 O O . HIS A 1 173 ? -4.913 1.998 14.528 1.00 88.56 173 HIS A O 1
ATOM 1387 N N . ILE A 1 174 ? -3.662 3.424 15.729 1.00 88.56 174 ILE A N 1
ATOM 1388 C CA . ILE A 1 174 ? -3.476 4.396 14.657 1.00 88.56 174 ILE A CA 1
ATOM 1389 C C . ILE A 1 174 ? -1.985 4.627 14.463 1.00 88.56 174 ILE A C 1
ATOM 1391 O O . ILE A 1 174 ? -1.305 5.071 15.381 1.00 88.56 174 ILE A O 1
ATOM 1395 N N . LYS A 1 175 ? -1.487 4.357 13.257 1.00 87.12 175 LYS A N 1
ATOM 1396 C CA . LYS A 1 175 ? -0.143 4.750 12.826 1.00 87.12 175 LYS A CA 1
ATOM 1397 C C . LYS A 1 175 ? -0.251 5.917 11.852 1.00 87.12 175 LYS A C 1
ATOM 1399 O O . LYS A 1 175 ? -1.010 5.821 10.892 1.00 87.12 175 LYS A O 1
ATOM 1404 N N . TYR A 1 176 ? 0.490 6.995 12.066 1.00 85.62 176 TYR A N 1
ATOM 1405 C CA . TYR A 1 176 ? 0.487 8.164 11.179 1.00 85.62 176 TYR A CA 1
ATOM 1406 C C . TYR A 1 176 ? 1.851 8.867 11.191 1.00 85.62 176 TYR A C 1
ATOM 1408 O O . TYR A 1 176 ? 2.597 8.715 12.161 1.00 85.62 176 TYR A O 1
ATOM 1416 N N . PRO A 1 177 ? 2.230 9.580 10.116 1.00 80.25 177 PRO A N 1
ATOM 1417 C CA . PRO A 1 177 ? 3.493 10.312 10.077 1.00 80.25 177 PRO A CA 1
ATOM 1418 C C . PRO A 1 177 ? 3.483 11.439 11.111 1.00 80.25 177 PRO A C 1
ATOM 1420 O O . PRO A 1 177 ? 2.467 12.113 11.297 1.00 80.25 177 PRO A O 1
ATOM 1423 N N . MET A 1 178 ? 4.619 11.666 11.764 1.00 77.88 178 MET A N 1
ATOM 1424 C CA . MET A 1 178 ? 4.795 12.847 12.597 1.00 77.88 178 MET A CA 1
ATOM 1425 C C . MET A 1 178 ? 4.957 14.063 11.679 1.00 77.88 178 MET A C 1
ATOM 1427 O O . MET A 1 178 ? 5.886 14.114 10.875 1.00 77.88 178 MET A O 1
ATOM 1431 N N . THR A 1 179 ? 4.055 15.043 11.763 1.00 63.50 179 THR A N 1
ATOM 1432 C CA . THR A 1 179 ? 4.249 16.345 11.109 1.00 63.50 179 THR A CA 1
ATOM 1433 C C . THR A 1 179 ? 5.414 17.046 11.787 1.00 63.50 179 THR A C 1
ATOM 1435 O O . THR A 1 179 ? 5.257 17.660 12.841 1.00 63.50 179 THR A O 1
ATOM 1438 N N . MET A 1 180 ? 6.604 16.900 11.214 1.00 52.19 180 MET A N 1
ATOM 1439 C CA . MET A 1 180 ? 7.772 17.649 11.649 1.00 52.19 180 MET A CA 1
ATOM 1440 C C . MET A 1 180 ? 7.576 19.119 11.280 1.00 52.19 180 MET A C 1
ATOM 1442 O O . MET A 1 180 ? 7.195 19.452 10.157 1.00 52.19 180 MET A O 1
ATOM 1446 N N . SER A 1 181 ? 7.855 19.999 12.242 1.00 50.22 181 SER A N 1
ATOM 1447 C CA . SER A 1 181 ? 8.171 21.400 11.962 1.00 50.22 181 SER A CA 1
ATOM 1448 C C . SER A 1 181 ? 9.235 21.460 10.854 1.00 50.22 181 SER A C 1
ATOM 1450 O O . SER A 1 181 ? 10.087 20.575 10.782 1.00 50.22 181 SER A O 1
ATOM 1452 N N . SER A 1 182 ? 9.158 22.475 9.993 1.00 49.53 182 SER A N 1
ATOM 1453 C CA . SER A 1 182 ? 9.706 22.605 8.625 1.00 49.53 182 SER A CA 1
ATOM 1454 C C . SER A 1 182 ? 11.157 22.175 8.330 1.00 49.53 182 SER A C 1
ATOM 1456 O O . SER A 1 182 ? 11.558 22.216 7.171 1.00 49.53 182 SER A O 1
ATOM 1458 N N . ASN A 1 183 ? 11.961 21.775 9.316 1.00 45.38 183 ASN A N 1
ATOM 1459 C CA . ASN A 1 183 ? 13.415 21.681 9.189 1.00 45.38 183 ASN A CA 1
ATOM 1460 C C . ASN A 1 183 ? 13.991 20.254 9.214 1.00 45.38 183 ASN A C 1
ATOM 1462 O O . ASN A 1 183 ? 15.188 20.105 8.980 1.00 45.38 183 ASN A O 1
ATOM 1466 N N . HIS A 1 184 ? 13.189 19.205 9.440 1.00 43.59 184 HIS A N 1
ATOM 1467 C CA . HIS A 1 184 ? 13.678 17.819 9.380 1.00 43.59 184 HIS A CA 1
ATOM 1468 C C . HIS A 1 184 ? 12.675 16.871 8.703 1.00 43.59 184 HIS A C 1
ATOM 1470 O O . HIS A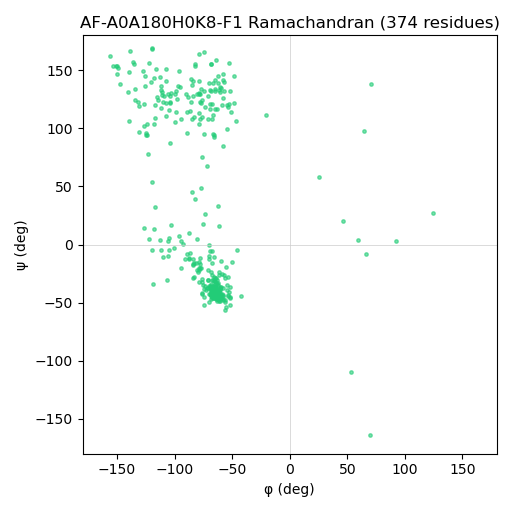 1 184 ? 11.676 16.499 9.320 1.00 43.59 184 HIS A O 1
ATOM 1476 N N . PRO A 1 185 ? 12.929 16.427 7.456 1.00 47.59 185 PRO A N 1
ATOM 1477 C CA . PRO A 1 185 ? 12.192 15.327 6.848 1.00 47.59 185 PRO A CA 1
ATOM 1478 C C . PRO A 1 185 ? 12.691 14.012 7.456 1.00 47.59 185 PRO A C 1
ATOM 1480 O O . PRO A 1 185 ? 13.480 13.293 6.853 1.00 47.59 185 PRO A O 1
ATOM 1483 N N . SER A 1 186 ? 12.285 13.716 8.687 1.00 49.06 186 SER A N 1
ATOM 1484 C CA . SER A 1 186 ? 12.595 12.432 9.314 1.00 49.06 186 SER A CA 1
ATOM 1485 C C . SER A 1 186 ? 11.388 11.511 9.202 1.00 49.06 186 SER A C 1
ATOM 1487 O O . SER A 1 186 ? 10.279 11.887 9.583 1.00 49.06 186 SER A O 1
ATOM 1489 N N . GLU A 1 187 ? 11.633 10.292 8.718 1.00 57.69 187 GLU A N 1
ATOM 1490 C CA . GLU A 1 187 ? 10.725 9.150 8.497 1.00 57.69 187 GLU A CA 1
ATOM 1491 C C . GLU A 1 187 ? 10.071 8.599 9.785 1.00 57.69 187 GLU A C 1
ATOM 1493 O O . GLU A 1 187 ? 9.852 7.399 9.948 1.00 57.69 187 GLU A O 1
ATOM 1498 N N . SER A 1 188 ? 9.791 9.465 10.754 1.00 67.50 188 SER A N 1
ATOM 1499 C CA . SER A 1 188 ? 9.237 9.081 12.042 1.00 67.50 188 SER A CA 1
ATOM 1500 C C . SER A 1 188 ? 7.718 8.951 11.958 1.00 67.50 188 SER A C 1
ATOM 1502 O O . SER A 1 188 ? 6.998 9.853 11.517 1.00 67.50 188 SER A O 1
ATOM 1504 N N . TYR A 1 189 ? 7.227 7.799 12.399 1.00 75.00 189 TYR A N 1
ATOM 1505 C CA . TYR A 1 189 ? 5.804 7.532 12.552 1.00 75.00 189 TYR A CA 1
ATOM 1506 C C . TYR A 1 189 ? 5.445 7.510 14.032 1.00 75.00 189 TYR A C 1
ATOM 1508 O O . TYR A 1 189 ? 6.179 6.952 14.849 1.00 75.00 189 TYR A O 1
ATOM 1516 N N . ILE A 1 190 ? 4.280 8.069 14.348 1.00 78.94 190 ILE A N 1
ATOM 1517 C CA . ILE A 1 190 ? 3.632 7.920 15.644 1.00 78.94 190 ILE A CA 1
ATOM 1518 C C . ILE A 1 190 ? 2.719 6.700 15.584 1.00 78.94 190 ILE A C 1
ATOM 1520 O O . ILE A 1 190 ? 1.877 6.585 14.688 1.00 78.94 190 ILE A O 1
ATOM 1524 N N . LEU A 1 191 ? 2.867 5.816 16.567 1.00 80.44 191 LEU A N 1
ATOM 1525 C CA . LEU A 1 191 ? 1.922 4.749 16.861 1.00 80.44 191 LEU A CA 1
ATOM 1526 C C . LEU A 1 191 ? 1.097 5.116 18.099 1.00 80.44 191 LEU A C 1
ATOM 1528 O O . LEU A 1 191 ? 1.662 5.350 19.162 1.00 80.44 191 LEU A O 1
ATOM 1532 N N . ARG A 1 192 ? -0.231 5.146 17.967 1.00 80.06 192 ARG A N 1
ATOM 1533 C CA . ARG A 1 192 ? -1.191 5.321 19.068 1.00 80.06 192 ARG A CA 1
ATOM 1534 C C . ARG A 1 192 ? -1.968 4.032 19.281 1.00 80.06 192 ARG A C 1
ATOM 1536 O O . ARG A 1 192 ? -2.487 3.462 18.321 1.00 80.06 192 ARG A O 1
ATOM 1543 N N . THR A 1 193 ? -2.086 3.602 20.529 1.00 77.75 193 THR A N 1
ATOM 1544 C CA . THR A 1 193 ? -2.826 2.393 20.939 1.00 77.75 193 THR A CA 1
ATOM 1545 C C . THR A 1 193 ? -3.935 2.707 21.949 1.00 77.75 193 THR A C 1
ATOM 1547 O O . THR A 1 193 ? -4.620 1.818 22.436 1.00 77.75 193 THR A O 1
ATOM 1550 N N . ASP A 1 194 ? -4.154 3.983 22.249 1.00 76.31 194 ASP A N 1
ATOM 1551 C CA . ASP A 1 194 ? -5.050 4.483 23.292 1.00 76.31 194 ASP A CA 1
ATOM 1552 C C . ASP A 1 194 ? -6.410 4.974 22.755 1.00 76.31 194 ASP A C 1
ATOM 1554 O O . ASP A 1 194 ? -7.301 5.354 23.522 1.00 76.31 194 ASP A O 1
ATOM 1558 N N . VAL A 1 195 ? -6.613 4.952 21.434 1.00 84.88 195 VAL A N 1
ATOM 1559 C CA . VAL A 1 195 ? -7.840 5.459 20.806 1.00 84.88 195 VAL A CA 1
ATOM 1560 C C . VAL A 1 195 ? -8.977 4.454 20.980 1.00 84.88 195 VAL A C 1
ATOM 1562 O O . VAL A 1 195 ? -8.909 3.310 20.536 1.00 84.88 195 VAL A O 1
ATOM 1565 N N . ARG A 1 196 ? -10.079 4.880 21.608 1.00 90.38 196 ARG A N 1
ATOM 1566 C CA . ARG A 1 196 ? -11.204 3.987 21.926 1.00 90.38 196 ARG A CA 1
ATOM 1567 C C . ARG A 1 196 ? -12.173 3.882 20.754 1.00 90.38 196 ARG A C 1
ATOM 1569 O O . ARG A 1 196 ? -12.813 4.873 20.387 1.00 90.38 196 ARG A O 1
ATOM 1576 N N . THR A 1 197 ? -12.407 2.662 20.262 1.00 90.88 197 THR A N 1
ATOM 1577 C CA . THR A 1 197 ? -13.347 2.380 19.160 1.00 90.88 197 THR A CA 1
ATOM 1578 C C . THR A 1 197 ? -14.723 2.976 19.431 1.00 90.88 197 THR A C 1
ATOM 1580 O O . THR A 1 197 ? -15.286 3.666 18.584 1.00 90.88 197 THR A O 1
ATOM 1583 N N . ARG A 1 198 ? -15.258 2.798 20.647 1.00 91.75 198 ARG A N 1
ATOM 1584 C CA . ARG A 1 198 ? -16.586 3.316 21.016 1.00 91.75 198 ARG A CA 1
ATOM 1585 C C . ARG A 1 198 ? -16.679 4.842 20.915 1.00 91.75 198 ARG A C 1
ATOM 1587 O O . ARG A 1 198 ? -17.728 5.339 20.507 1.00 91.75 198 ARG A O 1
ATOM 1594 N N . LYS A 1 199 ? -15.618 5.574 21.276 1.00 92.25 199 LYS A N 1
ATOM 1595 C CA . LYS A 1 199 ? -15.597 7.044 21.215 1.00 92.25 199 LYS A CA 1
ATOM 1596 C C . LYS A 1 199 ? -15.584 7.508 19.758 1.00 92.25 199 LYS A C 1
ATOM 1598 O O . LYS A 1 199 ? -16.486 8.241 19.371 1.00 92.25 199 LYS A O 1
ATOM 1603 N N . VAL A 1 200 ? -14.691 6.951 18.930 1.00 91.50 200 VAL A N 1
ATOM 1604 C CA . VAL A 1 200 ? -14.640 7.245 17.482 1.00 91.50 200 VAL A CA 1
ATOM 1605 C C . VAL A 1 200 ? -15.983 6.957 16.803 1.00 91.50 200 VAL A C 1
ATOM 1607 O O . VAL A 1 200 ? -16.511 7.802 16.086 1.00 91.50 200 VAL A O 1
ATOM 1610 N N . LEU A 1 201 ? -16.588 5.793 17.065 1.00 93.38 201 LEU A N 1
ATOM 1611 C CA . LEU A 1 201 ? -17.891 5.439 16.492 1.00 93.38 201 LEU A CA 1
ATOM 1612 C C . LEU A 1 201 ? -19.021 6.363 16.973 1.00 93.38 201 LEU A C 1
ATOM 1614 O O . LEU A 1 201 ? -19.911 6.690 16.193 1.00 93.38 201 LEU A O 1
ATOM 1618 N N . SER A 1 202 ? -19.006 6.785 18.241 1.00 92.50 202 SER A N 1
ATOM 1619 C CA . SER A 1 202 ? -19.974 7.752 18.777 1.00 92.50 202 SER A CA 1
ATOM 1620 C C . SER A 1 202 ? -19.860 9.102 18.067 1.00 92.50 202 SER A C 1
ATOM 1622 O O . SER A 1 202 ? -20.862 9.650 17.609 1.00 92.50 202 SER A O 1
ATOM 1624 N N . ASP A 1 203 ? -18.637 9.602 17.897 1.00 91.50 203 ASP A N 1
ATOM 1625 C CA . ASP A 1 203 ? -18.394 10.898 17.267 1.00 91.50 203 ASP A CA 1
ATOM 1626 C C . ASP A 1 203 ? -18.680 10.873 15.757 1.00 91.50 203 ASP A C 1
ATOM 1628 O O . ASP A 1 203 ? -19.177 11.860 15.213 1.00 91.50 203 ASP A O 1
ATOM 1632 N N . LEU A 1 204 ? -18.485 9.731 15.085 1.00 91.12 204 LEU A N 1
ATOM 1633 C CA . LEU A 1 204 ? -18.953 9.524 13.710 1.00 91.12 204 LEU A CA 1
ATOM 1634 C C . LEU A 1 204 ? -20.486 9.559 13.607 1.00 91.12 204 LEU A C 1
ATOM 1636 O O . LEU A 1 204 ? -21.018 10.184 12.688 1.00 91.12 204 LEU A O 1
ATOM 1640 N N . ARG A 1 205 ? -21.205 8.928 14.548 1.00 90.88 205 ARG A N 1
ATOM 1641 C CA . ARG A 1 205 ? -22.682 8.898 14.561 1.00 90.88 205 ARG A CA 1
ATOM 1642 C C . ARG A 1 205 ? -23.294 10.277 14.780 1.00 90.88 205 ARG A C 1
ATOM 1644 O O . ARG A 1 205 ? -24.264 10.611 14.108 1.00 90.88 205 ARG A O 1
ATOM 1651 N N . LYS A 1 206 ? -22.708 11.093 15.662 1.00 88.62 206 LYS A N 1
ATOM 1652 C CA . LYS A 1 206 ? -23.161 12.474 15.918 1.00 88.62 206 LYS A CA 1
ATOM 1653 C C . LYS A 1 206 ? -23.129 13.360 14.672 1.00 88.62 206 LYS A C 1
ATOM 1655 O O . LYS A 1 206 ? -23.864 14.333 14.607 1.00 88.62 206 LYS A O 1
ATOM 1660 N N . LYS A 1 207 ? -22.282 13.033 13.693 1.00 80.62 207 LYS A N 1
ATOM 1661 C CA . LYS A 1 207 ? -22.111 13.811 12.457 1.00 80.62 207 LYS A CA 1
ATOM 1662 C C . LYS A 1 207 ? -23.093 13.421 11.340 1.00 80.62 207 LYS A C 1
ATOM 1664 O O . LYS A 1 207 ? -22.876 13.841 10.209 1.00 80.62 207 LYS A O 1
ATOM 1669 N N . THR A 1 208 ? -24.105 12.592 11.646 1.00 63.1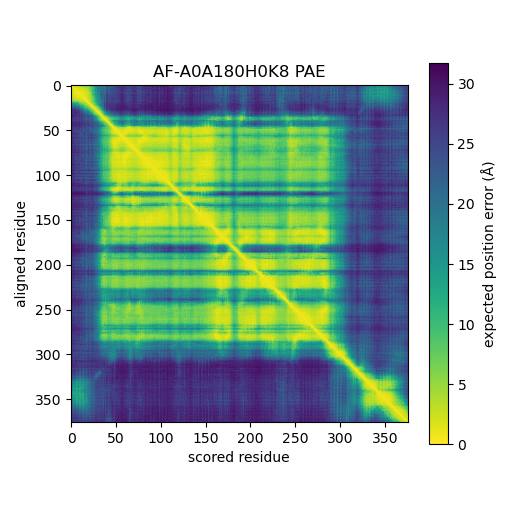6 208 THR A N 1
ATOM 1670 C CA . THR A 1 208 ? -25.328 12.291 10.856 1.00 63.16 208 THR A CA 1
ATOM 1671 C C . THR A 1 208 ? -25.208 12.497 9.344 1.00 63.16 208 THR A C 1
ATOM 1673 O O . THR A 1 208 ? -25.964 13.234 8.718 1.00 63.16 208 THR A O 1
ATOM 1676 N N . SER A 1 209 ? -24.261 11.798 8.721 1.00 75.69 209 SER A N 1
ATOM 1677 C CA . SER A 1 209 ? -24.145 11.741 7.267 1.00 75.69 209 SER A CA 1
ATOM 1678 C C . SER A 1 209 ? -24.138 10.284 6.819 1.00 75.69 209 SER A C 1
ATOM 1680 O O . SER A 1 209 ? -23.557 9.434 7.494 1.00 75.69 209 SER A O 1
ATOM 1682 N N . ALA A 1 210 ? -24.735 9.980 5.660 1.00 73.75 210 ALA A N 1
ATOM 1683 C CA . ALA A 1 210 ? -24.706 8.630 5.079 1.00 73.75 210 ALA A CA 1
ATOM 1684 C C . ALA A 1 210 ? -23.269 8.077 4.936 1.00 73.75 210 ALA A C 1
ATOM 1686 O O . ALA A 1 210 ? -23.030 6.878 5.023 1.00 73.75 210 ALA A O 1
ATOM 1687 N N . LYS A 1 211 ? -22.291 8.974 4.786 1.00 73.44 211 LYS A N 1
ATOM 1688 C CA . LYS A 1 211 ? -20.860 8.668 4.661 1.00 73.44 211 LYS A CA 1
ATOM 1689 C C . LYS A 1 211 ? -20.237 8.271 6.003 1.00 73.44 211 LYS A C 1
ATOM 1691 O O . LYS A 1 211 ? -19.389 7.383 6.051 1.00 73.44 211 LYS A O 1
ATOM 1696 N N . SER A 1 212 ? -20.696 8.874 7.102 1.00 79.75 212 SER A N 1
ATOM 1697 C CA . SER A 1 212 ? -20.331 8.442 8.455 1.00 79.75 212 SER A CA 1
ATOM 1698 C C . SER A 1 212 ? -20.765 6.995 8.698 1.00 79.75 212 SER A C 1
ATOM 1700 O O . SER A 1 212 ? -20.023 6.238 9.316 1.00 79.75 212 SER A O 1
ATOM 1702 N N . SER A 1 213 ? -21.919 6.585 8.160 1.00 85.12 213 SER A N 1
ATOM 1703 C CA . SER A 1 213 ? -22.406 5.204 8.249 1.00 85.12 213 SER A CA 1
ATOM 1704 C C . SER A 1 213 ? -21.486 4.209 7.535 1.00 85.12 213 SER A C 1
ATOM 1706 O O . SER A 1 213 ? -21.206 3.142 8.078 1.00 85.12 213 SER A O 1
ATOM 1708 N N . GLU A 1 214 ? -20.945 4.558 6.364 1.00 89.88 214 GLU A N 1
ATOM 1709 C CA . GLU A 1 214 ? -19.985 3.700 5.658 1.00 89.88 214 GLU A CA 1
ATOM 1710 C C . GLU A 1 214 ? -18.665 3.551 6.434 1.00 89.88 214 GLU A C 1
ATOM 1712 O O . GLU A 1 214 ? -18.172 2.433 6.611 1.00 89.88 214 GLU A O 1
ATOM 1717 N N . ALA A 1 215 ? -18.126 4.652 6.969 1.00 89.81 215 ALA A N 1
ATOM 1718 C CA . ALA A 1 215 ? -16.933 4.618 7.816 1.00 89.81 215 ALA A CA 1
ATOM 1719 C C . ALA A 1 215 ? -17.151 3.760 9.078 1.00 89.81 215 ALA A C 1
ATOM 1721 O O . ALA A 1 215 ? -16.308 2.926 9.415 1.00 89.81 215 ALA A O 1
ATOM 1722 N N . ILE A 1 216 ? -18.307 3.906 9.739 1.00 93.12 216 ILE A N 1
ATOM 1723 C CA . ILE A 1 216 ? -18.712 3.091 10.897 1.00 93.12 216 ILE A CA 1
ATOM 1724 C C . ILE A 1 216 ? -18.732 1.604 10.538 1.00 93.12 216 ILE A C 1
ATOM 1726 O O . ILE A 1 216 ? -18.183 0.790 11.285 1.00 93.12 216 ILE A O 1
ATOM 1730 N N . ASN A 1 217 ? -19.329 1.244 9.400 1.00 93.00 217 ASN A N 1
ATOM 1731 C CA . ASN A 1 217 ? -19.417 -0.145 8.956 1.00 93.00 217 ASN A CA 1
ATOM 1732 C C . ASN A 1 217 ? -18.030 -0.733 8.679 1.00 93.00 217 ASN A C 1
ATOM 1734 O O . ASN A 1 217 ? -17.742 -1.845 9.121 1.00 93.00 217 ASN A O 1
ATOM 1738 N N . LYS A 1 218 ? -17.140 0.024 8.021 1.00 93.44 218 LYS A N 1
ATOM 1739 C CA . LYS A 1 218 ? -15.757 -0.406 7.757 1.00 93.44 218 LYS A CA 1
ATOM 1740 C C . LYS A 1 218 ? -14.971 -0.612 9.055 1.00 93.44 218 LYS A C 1
ATOM 1742 O O . LYS A 1 218 ? -14.334 -1.654 9.203 1.00 93.44 218 LYS A O 1
ATOM 1747 N N . ILE A 1 219 ? -15.068 0.317 10.014 1.00 93.44 219 ILE A N 1
ATOM 1748 C CA . ILE A 1 219 ? -14.426 0.191 11.337 1.00 93.44 219 ILE A CA 1
ATOM 1749 C C . ILE A 1 219 ? -14.955 -1.025 12.091 1.00 93.44 219 ILE A C 1
ATOM 1751 O O . ILE A 1 219 ? -14.170 -1.834 12.576 1.00 93.44 219 ILE A O 1
ATOM 1755 N N . THR A 1 220 ? -16.275 -1.181 12.156 1.00 93.44 220 THR A N 1
ATOM 1756 C CA . THR A 1 220 ? -16.915 -2.276 12.897 1.00 93.44 220 THR A CA 1
ATOM 1757 C C . THR A 1 220 ? -16.581 -3.635 12.281 1.00 93.44 220 THR A C 1
ATOM 1759 O O . THR A 1 220 ? -16.238 -4.571 12.999 1.00 93.44 220 THR A O 1
ATOM 1762 N N . SER A 1 221 ? -16.613 -3.739 10.950 1.00 92.31 221 SER A N 1
ATOM 1763 C CA . SER A 1 221 ? -16.259 -4.964 10.229 1.00 92.31 221 SER A CA 1
ATOM 1764 C C . SER A 1 221 ? -14.789 -5.336 10.431 1.00 92.31 221 SER A C 1
ATOM 1766 O O . SER A 1 221 ? -14.497 -6.481 10.770 1.00 92.31 221 SER A O 1
ATOM 1768 N N . ALA A 1 222 ? -13.867 -4.377 10.304 1.00 91.44 222 ALA A N 1
ATOM 1769 C CA . ALA A 1 222 ? -12.450 -4.622 10.562 1.00 91.44 222 ALA A CA 1
ATOM 1770 C C . ALA A 1 222 ? -12.197 -5.023 12.027 1.00 91.44 222 ALA A C 1
ATOM 1772 O O . ALA A 1 222 ? -11.462 -5.978 12.270 1.00 91.44 222 ALA A O 1
ATOM 1773 N N . ALA A 1 223 ? -12.864 -4.369 12.988 1.00 91.19 223 ALA A N 1
ATOM 1774 C CA . ALA A 1 223 ? -12.766 -4.705 14.409 1.00 91.19 223 ALA A CA 1
ATOM 1775 C C . ALA A 1 223 ? -13.207 -6.146 14.685 1.00 91.19 223 ALA A C 1
ATOM 1777 O O . ALA A 1 223 ? -12.545 -6.864 15.432 1.00 91.19 223 ALA A O 1
ATOM 1778 N N . HIS A 1 224 ? -14.309 -6.569 14.061 1.00 89.75 224 HIS A N 1
ATOM 1779 C CA . HIS A 1 224 ? -14.838 -7.921 14.190 1.00 89.75 224 HIS A CA 1
ATOM 1780 C C . HIS A 1 224 ? -13.887 -8.967 13.589 1.00 89.75 224 HIS A C 1
ATOM 1782 O O . HIS A 1 224 ? -13.577 -9.962 14.243 1.00 89.75 224 HIS A O 1
ATOM 1788 N N . LEU A 1 225 ? -13.363 -8.710 12.384 1.00 88.19 225 LEU A N 1
ATOM 1789 C CA . LEU A 1 225 ? -12.390 -9.591 11.726 1.00 88.19 225 LEU A CA 1
ATOM 1790 C C . LEU A 1 225 ? -11.106 -9.752 12.548 1.00 88.19 225 LEU A C 1
ATOM 1792 O O . LEU A 1 225 ? -10.561 -10.850 12.634 1.00 88.19 225 LEU A O 1
ATOM 1796 N N . ASN A 1 226 ? -10.641 -8.670 13.169 1.00 86.56 226 ASN A N 1
ATOM 1797 C CA . ASN A 1 226 ? -9.437 -8.679 13.989 1.00 86.56 226 ASN A CA 1
ATOM 1798 C C . ASN A 1 226 ? -9.654 -9.364 15.348 1.00 86.56 226 ASN A C 1
ATOM 1800 O O . ASN A 1 226 ? -8.784 -10.110 15.793 1.00 86.56 226 ASN A O 1
ATOM 1804 N N . ALA A 1 227 ? -10.815 -9.168 15.981 1.00 81.88 227 ALA A N 1
ATOM 1805 C CA . ALA A 1 227 ? -11.151 -9.796 17.261 1.00 81.88 227 ALA A CA 1
ATOM 1806 C C . ALA A 1 227 ? -11.315 -11.321 17.151 1.00 81.88 227 ALA A C 1
ATOM 1808 O O . ALA A 1 227 ? -10.914 -12.047 18.053 1.00 81.88 227 ALA A O 1
ATOM 1809 N N . GLY A 1 228 ? -11.857 -11.825 16.037 1.00 74.44 228 GLY A N 1
ATOM 1810 C CA . GLY A 1 228 ? -12.040 -13.267 15.831 1.00 74.44 228 GLY A CA 1
ATOM 1811 C C . GLY A 1 228 ? -10.742 -14.059 15.626 1.00 74.44 228 GLY A C 1
ATOM 1812 O O . GLY A 1 228 ? -10.781 -15.285 15.599 1.00 74.44 228 GLY A O 1
ATOM 1813 N N . GLN A 1 229 ? -9.599 -13.386 15.450 1.00 68.94 229 GLN A N 1
ATOM 1814 C CA . GLN A 1 229 ? -8.330 -14.018 15.064 1.00 68.94 229 GLN A CA 1
ATOM 1815 C C . GLN A 1 229 ? -7.204 -13.838 16.088 1.00 68.94 229 GLN A C 1
ATOM 1817 O O . GLN A 1 229 ? -6.108 -14.363 15.874 1.00 68.94 229 GLN A O 1
ATOM 1822 N N . VAL A 1 230 ? -7.428 -13.076 17.163 1.00 65.06 230 VAL A N 1
ATOM 1823 C CA . VAL A 1 230 ? -6.365 -12.668 18.087 1.00 65.06 230 VAL A CA 1
ATOM 1824 C C . VAL A 1 230 ? -6.845 -12.702 19.531 1.00 65.06 230 VAL A C 1
ATOM 1826 O O . VAL A 1 230 ? -7.873 -12.123 19.872 1.00 65.06 230 VAL A O 1
ATOM 1829 N N . ASP A 1 231 ? -6.039 -13.323 20.388 1.00 66.62 231 ASP A N 1
ATOM 1830 C CA . ASP A 1 231 ? -6.110 -13.110 21.828 1.00 66.62 231 ASP A CA 1
ATOM 1831 C C . ASP A 1 231 ? -5.660 -11.676 22.140 1.00 66.62 231 ASP A C 1
ATOM 1833 O O . ASP A 1 231 ? -4.479 -11.335 22.012 1.00 66.62 231 ASP A O 1
ATOM 1837 N N . LEU A 1 232 ? -6.625 -10.829 22.510 1.00 62.38 232 LEU A N 1
ATOM 1838 C CA . LEU A 1 232 ? -6.414 -9.405 22.772 1.00 62.38 232 LEU A CA 1
ATOM 1839 C C . LEU A 1 232 ? -5.360 -9.153 23.859 1.00 62.38 232 LEU A C 1
ATOM 1841 O O . LEU A 1 232 ? -4.688 -8.127 23.811 1.00 62.38 232 LEU A O 1
ATOM 1845 N N . SER A 1 233 ? -5.154 -10.103 24.780 1.00 63.09 233 SER A N 1
ATOM 1846 C CA . SER A 1 233 ? -4.133 -10.003 25.834 1.00 63.09 233 SER A CA 1
ATOM 1847 C C . SER A 1 233 ? -2.697 -10.042 25.302 1.00 63.09 233 SER A C 1
ATOM 1849 O O . SER A 1 233 ? -1.760 -9.679 26.007 1.00 63.09 233 SER A O 1
ATOM 1851 N N . ARG A 1 234 ? -2.511 -10.472 24.048 1.00 62.62 234 ARG A N 1
ATOM 1852 C CA . ARG A 1 234 ? -1.199 -10.591 23.403 1.00 62.62 234 ARG A CA 1
ATOM 1853 C C . ARG A 1 234 ? -1.014 -9.600 22.267 1.00 62.62 234 ARG A C 1
ATOM 1855 O O . ARG A 1 234 ? 0.019 -9.662 21.613 1.00 62.62 234 ARG A O 1
ATOM 1862 N N . VAL A 1 235 ? -1.973 -8.706 22.013 1.00 62.56 235 VAL A N 1
ATOM 1863 C CA . VAL A 1 235 ? -1.915 -7.771 20.878 1.00 62.56 235 VAL A CA 1
ATOM 1864 C C . VAL A 1 235 ? -0.596 -7.012 20.870 1.00 62.56 235 VAL A C 1
ATOM 1866 O O . VAL A 1 235 ? 0.067 -7.038 19.844 1.00 62.56 235 VAL A O 1
ATOM 1869 N N . ASP A 1 236 ? -0.124 -6.501 22.004 1.00 60.00 236 ASP A N 1
ATOM 1870 C CA . ASP A 1 236 ? 1.138 -5.748 22.080 1.00 60.00 236 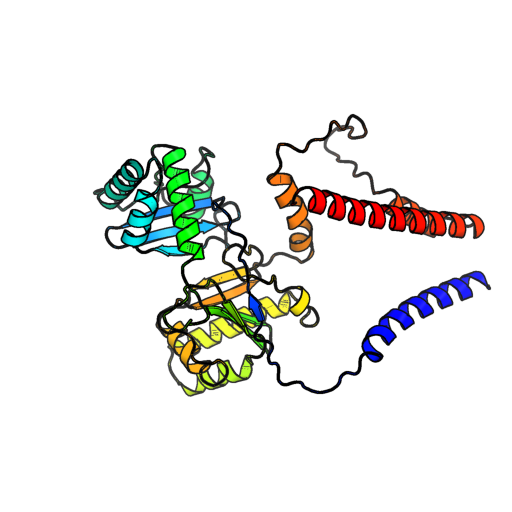ASP A CA 1
ATOM 1871 C C . ASP A 1 236 ? 2.385 -6.558 21.669 1.00 60.00 236 ASP A C 1
ATOM 1873 O O . ASP A 1 236 ? 3.346 -5.993 21.155 1.00 60.00 236 ASP A O 1
ATOM 1877 N N . LEU A 1 237 ? 2.357 -7.889 21.810 1.00 57.34 237 LEU A N 1
ATOM 1878 C CA . LEU A 1 237 ? 3.411 -8.799 21.331 1.00 57.34 237 LEU A CA 1
ATOM 1879 C C . LEU A 1 237 ? 3.259 -9.160 19.843 1.00 57.34 237 LEU A C 1
ATOM 1881 O O . LEU A 1 237 ? 4.171 -9.718 19.236 1.00 57.34 237 LEU A O 1
ATOM 1885 N N . LEU A 1 238 ? 2.080 -8.906 19.275 1.00 54.66 238 LEU A N 1
ATOM 1886 C CA . LEU A 1 238 ? 1.660 -9.301 17.930 1.00 54.66 238 LEU A CA 1
ATOM 1887 C C . LEU A 1 238 ? 1.624 -8.155 16.936 1.00 54.66 238 LEU A C 1
ATOM 1889 O O . LEU A 1 238 ? 1.411 -8.409 15.748 1.00 54.66 238 LEU A O 1
ATOM 1893 N N . LEU A 1 239 ? 1.770 -6.918 17.399 1.00 58.78 239 LEU A N 1
ATOM 1894 C CA . LEU A 1 239 ? 1.920 -5.775 16.524 1.00 58.78 239 LEU A CA 1
ATOM 1895 C C . LEU A 1 239 ? 3.374 -5.775 16.055 1.00 58.78 239 LEU A C 1
ATOM 1897 O O . LEU A 1 239 ? 4.253 -5.403 16.834 1.00 58.78 239 LEU A O 1
ATOM 1901 N N . PRO A 1 240 ? 3.680 -6.186 14.807 1.00 53.44 240 PRO A N 1
ATOM 1902 C CA . PRO A 1 240 ? 4.960 -5.805 14.247 1.00 53.44 240 PRO A CA 1
ATOM 1903 C C . PRO A 1 240 ? 5.063 -4.289 14.406 1.00 53.44 240 PRO A C 1
ATOM 1905 O O . PRO A 1 240 ? 4.126 -3.560 14.069 1.00 53.44 240 PRO A O 1
ATOM 1908 N N . VAL A 1 241 ? 6.207 -3.829 14.916 1.00 54.09 241 VAL A N 1
ATOM 1909 C CA . VAL A 1 241 ? 6.543 -2.407 15.131 1.00 54.09 241 VAL A CA 1
ATOM 1910 C C . VAL A 1 241 ? 6.276 -1.565 13.868 1.00 54.09 241 VAL A C 1
ATOM 1912 O O . VAL A 1 241 ? 6.126 -0.348 13.923 1.00 54.09 241 VAL A O 1
ATOM 1915 N N . HIS A 1 242 ? 6.105 -2.214 12.713 1.00 60.53 242 HIS A N 1
ATOM 1916 C CA . HIS A 1 242 ? 5.763 -1.591 11.453 1.00 60.53 242 HIS A CA 1
ATOM 1917 C C . HIS A 1 242 ? 4.500 -2.212 10.842 1.00 60.53 242 HIS A C 1
ATOM 1919 O O . HIS A 1 242 ? 4.570 -3.162 10.065 1.00 60.53 242 HIS A O 1
ATOM 1925 N N . TRP A 1 243 ? 3.342 -1.584 11.069 1.00 68.50 243 TRP A N 1
ATOM 1926 C CA . TRP A 1 243 ? 2.261 -1.627 10.081 1.00 68.50 243 TRP A CA 1
ATOM 1927 C C . TRP A 1 243 ? 2.746 -0.886 8.856 1.00 68.50 243 TRP A C 1
ATOM 1929 O O . TRP A 1 243 ? 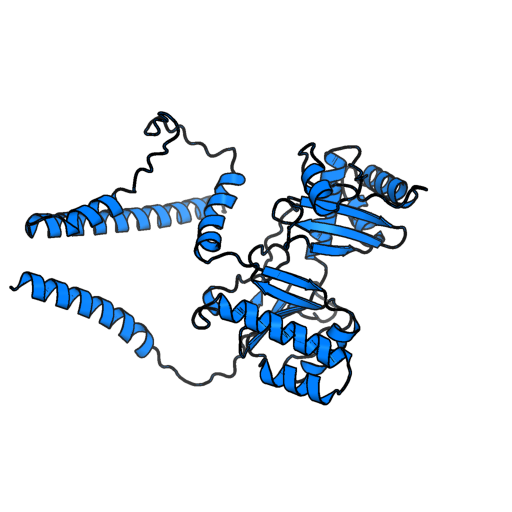2.782 0.346 8.797 1.00 68.50 243 TRP A O 1
ATOM 1939 N N . SER A 1 244 ? 3.284 -1.657 7.934 1.00 68.94 244 SER A N 1
ATOM 1940 C CA . SER A 1 244 ? 3.712 -1.180 6.641 1.00 68.94 244 SER A CA 1
ATOM 1941 C C . SER A 1 244 ? 2.922 -1.927 5.592 1.00 68.94 244 SER A C 1
ATOM 1943 O O . SER A 1 244 ? 2.257 -2.942 5.836 1.00 68.94 244 SER A O 1
ATOM 1945 N N . TYR A 1 245 ? 3.017 -1.430 4.374 1.00 66.62 245 TYR A N 1
ATOM 1946 C CA . TYR A 1 245 ? 2.434 -2.133 3.257 1.00 66.62 245 TYR A CA 1
ATOM 1947 C C . TYR A 1 245 ? 3.164 -3.444 2.907 1.00 66.62 245 TYR A C 1
ATOM 1949 O O . TYR A 1 245 ? 2.690 -4.191 2.053 1.00 66.62 245 TYR A O 1
ATOM 1957 N N . ARG A 1 246 ? 4.293 -3.725 3.570 1.00 70.81 246 ARG A N 1
ATOM 1958 C CA . ARG A 1 246 ? 5.050 -4.975 3.456 1.00 70.81 246 ARG A CA 1
ATOM 1959 C C . ARG A 1 246 ? 4.498 -6.072 4.361 1.00 70.81 246 ARG A C 1
ATOM 1961 O O . ARG A 1 246 ? 4.772 -7.243 4.132 1.00 70.81 246 ARG A O 1
ATOM 1968 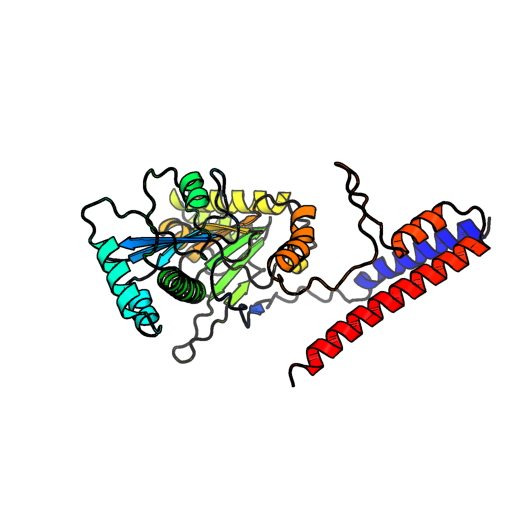N N . ASP A 1 247 ? 3.700 -5.715 5.366 1.00 75.19 247 ASP A N 1
ATOM 1969 C CA . ASP A 1 247 ? 3.075 -6.694 6.247 1.00 75.19 247 ASP A CA 1
ATOM 1970 C C . ASP A 1 247 ? 2.045 -7.527 5.464 1.00 75.19 247 ASP A C 1
ATOM 1972 O O . ASP A 1 247 ? 1.013 -7.015 5.016 1.00 75.19 247 ASP A O 1
ATOM 1976 N N . THR A 1 248 ? 2.347 -8.815 5.276 1.00 71.69 248 THR A N 1
ATOM 1977 C CA . THR A 1 248 ? 1.476 -9.778 4.583 1.00 71.69 248 THR A CA 1
ATOM 1978 C C . THR A 1 248 ? 0.382 -10.344 5.477 1.00 71.69 248 THR A C 1
ATOM 1980 O O . THR A 1 248 ? -0.591 -10.906 4.973 1.00 71.69 248 THR A O 1
ATOM 1983 N N . THR A 1 249 ? 0.506 -10.184 6.795 1.00 76.25 249 THR A N 1
ATOM 1984 C CA . THR A 1 249 ? -0.498 -10.643 7.762 1.00 76.25 249 THR A CA 1
ATOM 1985 C C . THR A 1 249 ? -1.710 -9.716 7.802 1.00 76.25 249 THR A C 1
ATOM 1987 O O . THR A 1 249 ? -2.807 -10.128 8.187 1.00 76.25 249 THR A O 1
ATOM 1990 N N . MET A 1 250 ? -1.531 -8.483 7.325 1.00 81.31 250 MET A N 1
ATOM 1991 C CA . MET A 1 250 ? -2.536 -7.434 7.311 1.00 81.31 250 MET A CA 1
ATOM 1992 C C . MET A 1 250 ? -2.982 -7.096 5.884 1.00 81.31 250 MET A C 1
ATOM 1994 O O . MET A 1 250 ? -2.187 -6.929 4.960 1.00 81.31 250 MET A O 1
ATOM 1998 N N . VAL A 1 251 ? -4.290 -6.949 5.713 1.00 84.75 251 VAL A N 1
ATOM 1999 C CA . VAL A 1 251 ? -4.939 -6.438 4.505 1.00 84.75 251 VAL A CA 1
ATOM 2000 C C . VAL A 1 251 ? -5.384 -5.015 4.793 1.00 84.75 251 VAL A C 1
ATOM 2002 O O . VAL A 1 251 ? -6.161 -4.781 5.716 1.00 84.75 251 VAL A O 1
ATOM 2005 N N . TYR A 1 252 ? -4.909 -4.065 3.993 1.00 86.75 252 TYR A N 1
ATOM 2006 C CA . TYR A 1 252 ? -5.245 -2.652 4.140 1.00 86.75 252 TYR A CA 1
ATOM 2007 C C . TYR A 1 252 ? -6.121 -2.198 2.984 1.00 86.75 252 TYR A C 1
ATOM 2009 O O . TYR A 1 252 ? -5.788 -2.416 1.821 1.00 86.75 252 TYR A O 1
ATOM 2017 N N . ARG A 1 253 ? -7.223 -1.526 3.310 1.00 88.88 253 ARG A N 1
ATOM 2018 C CA . ARG A 1 253 ? -8.139 -0.938 2.331 1.00 88.88 253 ARG A CA 1
ATOM 2019 C C . ARG A 1 253 ? -8.056 0.576 2.405 1.00 88.88 253 ARG A C 1
ATOM 2021 O O . ARG A 1 253 ? -8.186 1.136 3.492 1.00 88.88 253 ARG A O 1
ATOM 2028 N N . LEU A 1 254 ? -7.847 1.220 1.258 1.00 89.31 254 LEU A N 1
ATOM 2029 C CA . LEU A 1 254 ? -7.918 2.674 1.146 1.00 89.31 254 LEU A CA 1
ATOM 2030 C C . LEU A 1 254 ? -9.355 3.127 1.419 1.00 89.31 254 LEU A C 1
ATOM 2032 O O . LEU A 1 254 ? -10.307 2.570 0.868 1.00 89.31 254 LEU A O 1
ATOM 2036 N N . LEU A 1 255 ? -9.505 4.132 2.271 1.00 90.19 255 LEU A N 1
ATOM 2037 C CA . LEU A 1 255 ? -10.772 4.813 2.486 1.00 90.19 255 LEU A CA 1
ATOM 2038 C C . LEU A 1 255 ? -10.942 5.923 1.451 1.00 90.19 255 LEU A C 1
ATOM 2040 O O . LEU A 1 255 ? -9.975 6.603 1.098 1.00 90.19 255 LEU A O 1
ATOM 2044 N N . GLY A 1 256 ? -12.170 6.126 0.975 1.00 90.00 256 GLY A N 1
ATOM 2045 C CA . GLY A 1 256 ? -12.461 7.259 0.108 1.00 90.00 256 GLY A CA 1
ATOM 2046 C C . GLY A 1 256 ? -12.249 8.582 0.847 1.00 90.00 256 GLY A C 1
ATOM 2047 O O . GLY A 1 256 ? -12.259 8.654 2.079 1.00 90.00 256 GLY A O 1
ATOM 2048 N N . ALA A 1 257 ? -12.045 9.663 0.087 1.00 88.56 257 ALA A N 1
ATOM 2049 C CA . ALA A 1 257 ? -11.698 10.976 0.640 1.00 88.56 257 ALA A CA 1
ATOM 2050 C C . ALA A 1 257 ? -12.695 11.460 1.710 1.00 88.56 257 ALA A C 1
ATOM 2052 O O . ALA A 1 257 ? -12.308 12.084 2.696 1.00 88.56 257 ALA A O 1
ATOM 2053 N N . ARG A 1 258 ? -13.978 11.128 1.530 1.00 88.81 258 ARG A N 1
ATOM 2054 C CA . ARG A 1 258 ? -15.066 11.514 2.432 1.00 88.81 258 ARG A CA 1
ATOM 2055 C C . ARG A 1 258 ? -15.082 10.687 3.718 1.00 88.81 258 ARG A C 1
ATOM 2057 O O . ARG A 1 258 ? -15.270 11.268 4.783 1.00 88.81 258 ARG A O 1
ATOM 2064 N N . GLU A 1 259 ? -14.876 9.368 3.656 1.00 91.44 259 GLU A N 1
ATOM 2065 C CA . GLU A 1 259 ? -14.759 8.560 4.880 1.00 91.44 259 GLU A CA 1
ATOM 2066 C C . GLU A 1 259 ? -13.485 8.915 5.649 1.00 91.44 259 GLU A C 1
ATOM 2068 O O . GLU A 1 259 ? -13.515 9.025 6.872 1.00 91.44 259 GLU A O 1
ATOM 2073 N N . ALA A 1 260 ? -12.382 9.148 4.932 1.00 91.38 260 ALA A N 1
ATOM 2074 C CA . ALA A 1 260 ? -11.125 9.595 5.513 1.00 91.38 260 ALA A CA 1
ATOM 2075 C C . ALA A 1 260 ? -11.297 10.921 6.277 1.00 91.38 260 ALA A C 1
ATOM 2077 O O . ALA A 1 260 ? -10.868 11.019 7.424 1.00 91.38 260 ALA A O 1
ATOM 2078 N N . ASP A 1 261 ? -11.963 11.918 5.681 1.00 90.25 261 ASP A N 1
ATOM 2079 C CA . ASP A 1 261 ? -12.283 13.197 6.338 1.00 90.25 261 ASP A CA 1
ATOM 2080 C C . ASP A 1 261 ? -13.149 13.006 7.592 1.00 90.25 261 ASP A C 1
ATOM 2082 O O . ASP A 1 261 ? -12.833 13.534 8.661 1.00 90.25 261 ASP A O 1
ATOM 2086 N N . ALA A 1 262 ? -14.199 12.184 7.501 1.00 90.56 262 ALA A N 1
ATOM 2087 C CA . ALA A 1 262 ? -15.061 11.888 8.641 1.00 90.56 262 ALA A CA 1
ATOM 2088 C C . ALA A 1 262 ? -14.278 11.263 9.808 1.00 90.56 262 ALA A C 1
ATOM 2090 O O . ALA A 1 262 ? -14.482 11.656 10.960 1.00 90.56 262 ALA A O 1
ATOM 2091 N N . ILE A 1 263 ? -13.361 10.333 9.516 1.00 90.19 263 ILE A N 1
ATOM 2092 C CA . ILE A 1 263 ? -12.520 9.700 10.534 1.00 90.19 263 ILE A CA 1
ATOM 2093 C C . ILE A 1 263 ? -11.526 10.686 11.129 1.00 90.19 263 ILE A C 1
ATOM 2095 O O . ILE A 1 263 ? -11.454 10.756 12.353 1.00 90.19 263 ILE A O 1
ATOM 2099 N N . ARG A 1 264 ? -10.810 11.479 10.315 1.00 90.38 264 ARG A N 1
ATOM 2100 C CA . ARG A 1 264 ? -9.890 12.504 10.840 1.00 90.38 264 ARG A CA 1
ATOM 2101 C C . ARG A 1 264 ? -10.613 13.388 11.845 1.00 90.38 264 ARG A C 1
ATOM 2103 O O . ARG A 1 264 ? -10.216 13.448 13.004 1.00 90.38 264 ARG A O 1
ATOM 2110 N N . LYS A 1 265 ? -11.768 13.932 11.450 1.00 89.62 265 LYS A N 1
ATOM 2111 C CA . LYS A 1 265 ? -12.601 14.778 12.310 1.00 89.62 265 LYS A CA 1
ATOM 2112 C C . LYS A 1 265 ? -13.143 14.053 13.547 1.00 89.62 265 LYS A C 1
ATOM 2114 O O . LYS A 1 265 ? -13.461 14.716 14.527 1.00 89.62 265 LYS A O 1
ATOM 2119 N N . ALA A 1 266 ? -13.392 12.745 13.496 1.00 89.19 266 ALA A N 1
ATOM 2120 C CA . ALA A 1 266 ? -13.863 11.963 14.651 1.00 89.19 266 ALA A CA 1
ATOM 2121 C C . ALA A 1 266 ? -12.726 11.569 15.609 1.00 89.19 266 ALA A C 1
ATOM 2123 O O . ALA A 1 266 ? -12.971 11.289 16.779 1.00 89.19 266 ALA A O 1
ATOM 2124 N N . CYS A 1 267 ? -11.487 11.559 15.119 1.00 87.31 267 CYS A N 1
ATOM 2125 C CA . CYS A 1 267 ? -10.292 11.364 15.930 1.00 87.31 267 CYS A CA 1
ATOM 2126 C C . CYS A 1 267 ? -9.800 12.665 16.589 1.00 87.31 267 CYS A C 1
ATOM 2128 O O . CYS A 1 267 ? -9.046 12.576 17.560 1.00 87.31 267 CYS A O 1
ATOM 2130 N N . VAL A 1 268 ? -10.245 13.843 16.122 1.00 83.00 268 VAL A N 1
ATOM 2131 C CA . VAL A 1 268 ? -9.983 15.144 16.772 1.00 83.00 268 VAL A CA 1
ATOM 2132 C C . VAL A 1 268 ? -10.446 15.081 18.233 1.00 83.00 268 VAL A C 1
ATOM 2134 O O . VAL A 1 268 ? -11.609 14.795 18.518 1.00 83.00 268 VAL A O 1
ATOM 2137 N N . GLY A 1 269 ? -9.518 15.293 19.171 1.00 72.56 269 GLY A N 1
ATOM 2138 C CA . GLY A 1 269 ? -9.752 15.169 20.619 1.00 72.56 269 GLY A CA 1
ATOM 2139 C C . GLY A 1 269 ? -9.438 13.789 21.220 1.00 72.56 269 GLY A C 1
ATOM 2140 O O . GLY A 1 269 ? -9.686 13.553 22.406 1.00 72.56 269 GLY A O 1
ATOM 2141 N N . GLN A 1 270 ? -8.924 12.855 20.417 1.00 83.50 270 GLN A N 1
ATOM 2142 C CA . GLN A 1 270 ? -8.214 11.653 20.882 1.00 83.50 270 GLN A CA 1
ATOM 2143 C C . GLN A 1 270 ? -6.774 11.629 20.372 1.00 83.50 270 GLN A C 1
ATOM 2145 O O . GLN A 1 270 ? -5.886 11.173 21.080 1.00 83.50 270 GLN A O 1
ATOM 2150 N N . VAL A 1 271 ? -6.543 12.152 19.169 1.00 81.69 271 VAL A N 1
ATOM 2151 C CA . VAL A 1 271 ? -5.222 12.281 18.555 1.00 81.69 271 VAL A CA 1
ATOM 2152 C C . VAL A 1 271 ? -4.978 13.763 18.273 1.00 81.69 271 VAL A C 1
ATOM 2154 O O . VAL A 1 271 ? -5.911 14.460 17.869 1.00 81.69 271 VAL A O 1
ATOM 2157 N N . ASN A 1 272 ? -3.753 14.239 18.510 1.00 71.69 272 ASN A N 1
ATOM 2158 C CA . ASN A 1 272 ? -3.336 15.574 18.069 1.00 71.69 272 ASN A CA 1
ATOM 2159 C C . ASN A 1 272 ? -3.439 15.611 16.541 1.00 71.69 272 ASN A C 1
ATOM 2161 O O . ASN A 1 272 ? -2.999 14.650 15.911 1.00 71.69 272 ASN A O 1
ATOM 2165 N N . ASP A 1 273 ? -4.075 16.653 16.000 1.00 74.62 273 ASP A N 1
ATOM 2166 C CA . ASP A 1 273 ? -4.565 16.771 14.619 1.00 74.62 273 ASP A CA 1
ATOM 2167 C C . ASP A 1 273 ? -3.899 15.827 13.609 1.00 74.62 273 ASP A C 1
ATOM 2169 O O . ASP A 1 273 ? -2.716 15.937 13.280 1.00 74.62 273 ASP A O 1
ATOM 2173 N N . LEU A 1 274 ? -4.685 14.863 13.120 1.00 82.94 274 LEU A N 1
ATOM 2174 C CA . LEU A 1 274 ? -4.233 13.966 12.065 1.00 82.94 274 LEU A CA 1
ATOM 2175 C C . LEU A 1 274 ? -3.992 14.782 10.792 1.00 82.94 274 LEU A C 1
ATOM 2177 O O . LEU A 1 274 ? -4.882 15.543 10.412 1.00 82.94 274 LEU A O 1
ATOM 2181 N N . PRO A 1 275 ? -2.865 14.581 10.088 1.00 81.94 275 PRO A N 1
ATOM 2182 C CA . PRO A 1 275 ? -2.551 15.380 8.917 1.00 81.94 275 PRO A CA 1
ATOM 2183 C C . PRO A 1 275 ? -3.651 15.315 7.857 1.00 81.94 275 PRO A C 1
ATOM 2185 O O . PRO A 1 275 ? -4.127 14.234 7.468 1.00 81.94 275 PRO A O 1
ATOM 2188 N N . ASP A 1 276 ? -4.025 16.488 7.361 1.00 78.94 276 ASP A N 1
ATOM 2189 C CA . ASP A 1 276 ? -4.971 16.607 6.265 1.00 78.94 276 ASP A CA 1
ATOM 2190 C C . ASP A 1 276 ? -4.366 16.075 4.964 1.00 78.94 276 ASP A C 1
ATOM 2192 O O . ASP A 1 276 ? -3.152 16.013 4.786 1.00 78.94 276 ASP A O 1
ATOM 2196 N N . GLN A 1 277 ? -5.231 15.651 4.040 1.00 82.62 277 GLN A N 1
ATOM 2197 C CA . GLN A 1 277 ? -4.864 15.205 2.683 1.00 82.62 277 GLN A CA 1
ATOM 2198 C C . GLN A 1 277 ? -4.026 13.909 2.595 1.00 82.62 277 GLN A C 1
ATOM 2200 O O . GLN A 1 277 ? -3.905 13.338 1.514 1.00 82.62 277 GLN A O 1
ATOM 2205 N N . ILE A 1 278 ? -3.539 13.365 3.714 1.00 84.69 278 ILE A N 1
ATOM 2206 C CA . ILE A 1 278 ? -2.788 12.101 3.744 1.00 84.69 278 ILE A CA 1
ATOM 2207 C C . ILE A 1 278 ? -3.744 10.904 3.627 1.00 84.69 278 ILE A C 1
ATOM 2209 O O . ILE A 1 278 ? -4.712 10.830 4.386 1.00 84.69 278 ILE A O 1
ATOM 2213 N N . PRO A 1 279 ? -3.518 9.935 2.724 1.00 87.44 279 PRO A N 1
ATOM 2214 C CA . PRO A 1 279 ? -4.448 8.828 2.512 1.00 87.44 279 PRO A CA 1
ATOM 2215 C C . PRO A 1 279 ? -4.617 7.965 3.773 1.00 87.44 279 PRO A C 1
ATOM 2217 O O . PRO A 1 279 ? -3.649 7.655 4.474 1.00 87.44 279 PRO A O 1
ATOM 2220 N N . VAL A 1 280 ? -5.863 7.565 4.047 1.00 89.88 280 VAL A N 1
ATOM 2221 C CA . VAL A 1 280 ? -6.245 6.806 5.247 1.00 89.88 280 VAL A CA 1
ATOM 2222 C C . VAL A 1 280 ? -6.596 5.378 4.860 1.00 89.88 280 VAL A C 1
ATOM 2224 O O . VAL A 1 280 ? -7.435 5.143 3.992 1.00 89.88 280 VAL A O 1
ATOM 2227 N N . TYR A 1 281 ? -5.977 4.427 5.541 1.00 91.12 281 TYR A N 1
ATOM 2228 C CA . TYR A 1 281 ? -6.179 3.002 5.350 1.00 91.12 281 TYR A CA 1
ATOM 2229 C C . TYR A 1 281 ? -6.834 2.395 6.571 1.00 91.12 281 TYR A C 1
ATOM 2231 O O . TYR A 1 281 ? -6.498 2.744 7.700 1.00 91.12 281 TYR A O 1
ATOM 2239 N N . ILE A 1 282 ? -7.708 1.424 6.335 1.00 92.31 282 ILE A N 1
ATOM 2240 C CA . ILE A 1 282 ? -8.200 0.538 7.379 1.00 92.31 282 ILE A CA 1
ATOM 2241 C C . ILE A 1 282 ? -7.645 -0.871 7.185 1.00 92.31 282 ILE A C 1
ATOM 2243 O O . ILE A 1 282 ? -7.792 -1.475 6.121 1.00 92.31 282 ILE A O 1
ATOM 2247 N N . GLY A 1 283 ? -6.955 -1.359 8.210 1.00 89.81 283 GLY A N 1
ATOM 2248 C CA . GLY A 1 283 ? -6.311 -2.659 8.257 1.00 89.81 283 GLY A CA 1
ATOM 2249 C C . GLY A 1 283 ? -7.178 -3.699 8.957 1.00 89.81 283 GLY A C 1
ATOM 2250 O O . GLY A 1 283 ? -7.731 -3.448 10.027 1.00 89.81 283 GLY A O 1
ATOM 2251 N N . HIS A 1 284 ? -7.246 -4.895 8.386 1.00 88.75 284 HIS A N 1
ATOM 2252 C CA . HIS A 1 284 ? -7.731 -6.090 9.069 1.00 88.75 284 HIS A CA 1
ATOM 2253 C C . HIS A 1 284 ? -6.817 -7.278 8.764 1.00 88.75 284 HIS A C 1
ATOM 2255 O O . HIS A 1 284 ? -6.145 -7.291 7.733 1.00 88.75 284 HIS A O 1
ATOM 2261 N N . ARG A 1 285 ? -6.791 -8.304 9.613 1.00 81.88 285 ARG A N 1
ATOM 2262 C CA . ARG A 1 285 ? -5.973 -9.491 9.359 1.00 81.88 285 ARG A CA 1
ATOM 2263 C C . ARG A 1 285 ? -6.473 -10.274 8.149 1.00 81.88 285 ARG A C 1
ATOM 2265 O O . ARG A 1 285 ? -7.674 -10.436 7.912 1.00 81.88 285 ARG A O 1
ATOM 2272 N N . GLY A 1 286 ? -5.516 -10.740 7.356 1.00 71.81 286 GLY A N 1
ATOM 2273 C CA . GLY A 1 286 ? -5.727 -11.444 6.099 1.00 71.81 286 GLY A CA 1
ATOM 2274 C C . GLY A 1 286 ? -5.952 -12.940 6.263 1.00 71.81 286 GLY A C 1
ATOM 2275 O O . GLY A 1 286 ? -5.324 -13.699 5.545 1.00 71.81 286 GLY A O 1
ATOM 2276 N N . GLY A 1 287 ? -6.789 -13.381 7.208 1.00 65.06 287 GLY A N 1
ATOM 2277 C CA . GLY A 1 287 ? -7.244 -14.779 7.325 1.00 65.06 287 GLY A CA 1
ATOM 2278 C C . GLY A 1 287 ? -6.167 -15.857 7.519 1.00 65.06 287 GLY A C 1
ATOM 2279 O O . GLY A 1 287 ? -6.514 -17.034 7.542 1.00 65.06 287 GLY A O 1
ATOM 2280 N N . LEU A 1 288 ? -4.890 -15.489 7.652 1.00 61.72 288 LEU A N 1
ATOM 2281 C CA . LEU A 1 288 ? -3.816 -16.433 7.926 1.00 61.72 288 LEU A CA 1
ATOM 2282 C C . LEU A 1 288 ? -3.962 -16.936 9.360 1.00 61.72 288 LEU A C 1
ATOM 2284 O O . LEU A 1 288 ? -4.065 -16.147 10.302 1.00 61.72 288 LEU A O 1
ATOM 2288 N N . THR A 1 289 ? -3.973 -18.254 9.526 1.00 59.69 289 THR A N 1
ATOM 2289 C CA . THR A 1 289 ? -4.019 -18.867 10.852 1.00 59.69 289 THR A CA 1
ATOM 2290 C C . THR A 1 289 ? -2.707 -18.613 11.593 1.00 59.69 289 THR A C 1
ATOM 2292 O O . THR A 1 289 ? -1.646 -18.437 10.993 1.00 59.69 289 THR A O 1
ATOM 2295 N N . TRP A 1 290 ? -2.749 -18.643 12.925 1.00 53.56 290 TRP A N 1
ATOM 2296 C CA . TRP A 1 290 ? -1.565 -18.481 13.778 1.00 53.56 290 TRP A CA 1
ATOM 2297 C C . TRP A 1 290 ? -0.404 -19.424 13.400 1.00 53.56 290 TRP A C 1
ATOM 2299 O O . TRP A 1 290 ? 0.763 -19.034 13.418 1.00 53.56 290 TRP A O 1
ATOM 2309 N N . SER A 1 291 ? -0.729 -20.653 12.988 1.00 54.50 291 SER A N 1
ATOM 2310 C CA . SER A 1 291 ? 0.236 -21.637 12.487 1.00 54.50 291 SER A CA 1
ATOM 2311 C C . SER A 1 291 ? 0.930 -21.200 11.192 1.00 54.50 291 SER A C 1
ATOM 2313 O O . SER A 1 291 ? 2.125 -21.432 11.036 1.00 54.50 291 SER A O 1
ATOM 2315 N N . GLN A 1 292 ? 0.215 -20.523 10.290 1.00 59.97 292 GLN A N 1
ATOM 2316 C CA . GLN A 1 292 ? 0.769 -20.004 9.037 1.00 59.97 292 GLN A CA 1
ATOM 2317 C C . GLN A 1 292 ? 1.654 -18.777 9.272 1.00 59.97 292 GLN A C 1
ATOM 2319 O O . GLN A 1 292 ? 2.672 -18.626 8.605 1.00 59.97 292 GLN A O 1
ATOM 2324 N N . ILE A 1 293 ? 1.304 -17.924 10.240 1.00 56.34 293 ILE A N 1
ATOM 2325 C CA . ILE A 1 293 ? 2.088 -16.726 10.580 1.00 56.34 293 ILE A CA 1
ATOM 2326 C C . ILE A 1 293 ? 3.454 -17.116 11.163 1.00 56.34 293 ILE A C 1
ATOM 2328 O O . ILE A 1 293 ? 4.465 -16.551 10.764 1.00 56.34 293 ILE A O 1
ATOM 2332 N N . ASN A 1 294 ? 3.514 -18.116 12.048 1.00 53.31 294 ASN A N 1
ATOM 2333 C CA . ASN A 1 294 ? 4.773 -18.519 12.691 1.00 53.31 294 ASN A CA 1
ATOM 2334 C C . ASN A 1 294 ? 5.683 -19.394 11.815 1.00 53.31 294 ASN A C 1
ATOM 2336 O O . ASN A 1 294 ? 6.886 -19.448 12.056 1.00 53.31 294 ASN A O 1
ATOM 2340 N N . ALA A 1 295 ? 5.138 -20.073 10.802 1.00 52.44 295 ALA A N 1
ATOM 2341 C CA . ALA A 1 295 ? 5.934 -20.868 9.864 1.00 52.44 295 ALA A CA 1
ATOM 2342 C C . ALA A 1 295 ? 6.619 -20.011 8.779 1.00 52.44 295 ALA A C 1
ATOM 2344 O O . ALA A 1 295 ? 7.639 -20.418 8.224 1.00 52.44 295 ALA A O 1
ATOM 2345 N N . ARG A 1 296 ? 6.076 -18.822 8.484 1.00 55.69 296 ARG A N 1
ATOM 2346 C CA . ARG A 1 296 ? 6.513 -17.974 7.365 1.00 55.69 296 ARG A CA 1
ATOM 2347 C C . ARG A 1 296 ? 7.900 -17.353 7.499 1.00 55.69 296 ARG A C 1
ATOM 2349 O O . ARG A 1 296 ? 8.638 -17.461 6.533 1.00 55.69 296 ARG A O 1
ATOM 2356 N N . PRO A 1 297 ? 8.323 -16.796 8.650 1.00 47.25 297 PRO A N 1
ATOM 2357 C CA . PRO A 1 297 ? 9.674 -16.249 8.779 1.00 47.25 297 PRO A CA 1
ATOM 2358 C C . PRO A 1 297 ? 10.769 -17.272 8.452 1.00 47.25 297 PRO A C 1
ATOM 2360 O O . PRO A 1 297 ? 11.831 -16.894 7.978 1.00 47.25 297 PRO A O 1
ATOM 2363 N N . LEU A 1 298 ? 10.503 -18.566 8.671 1.00 37.41 298 LEU A N 1
ATOM 2364 C CA . LEU A 1 298 ? 11.407 -19.650 8.295 1.00 37.41 298 LEU A CA 1
ATOM 2365 C C . LEU A 1 298 ? 11.362 -19.936 6.782 1.00 37.41 298 LEU A C 1
ATOM 2367 O O . LEU A 1 298 ? 12.406 -20.118 6.172 1.00 37.41 298 LEU A O 1
ATOM 2371 N N . GLN A 1 299 ? 10.173 -19.942 6.172 1.00 45.59 299 GLN A N 1
ATOM 2372 C CA . GLN A 1 299 ? 9.992 -20.176 4.732 1.00 45.59 299 GLN A CA 1
ATOM 2373 C C . GLN A 1 299 ? 10.519 -19.022 3.872 1.00 45.59 299 GLN A C 1
ATOM 2375 O O . GLN A 1 299 ? 11.198 -19.267 2.881 1.00 45.59 299 GLN A O 1
ATOM 2380 N N . ASP A 1 300 ? 10.254 -17.778 4.271 1.00 44.62 300 ASP A N 1
ATOM 2381 C CA . ASP A 1 300 ? 10.731 -16.581 3.579 1.00 44.62 300 ASP A CA 1
ATOM 2382 C C . ASP A 1 300 ? 12.261 -16.476 3.677 1.00 44.62 300 ASP A C 1
ATOM 2384 O O . ASP A 1 300 ? 12.911 -16.123 2.697 1.00 44.62 300 ASP A O 1
ATOM 2388 N N . TRP A 1 301 ? 12.848 -16.862 4.819 1.00 38.22 301 TRP A N 1
ATOM 2389 C CA . TRP A 1 301 ? 14.303 -16.948 4.989 1.00 38.22 301 TRP A CA 1
ATOM 2390 C C . TRP A 1 301 ? 14.924 -18.040 4.107 1.00 38.22 301 TRP A C 1
ATOM 2392 O O . TRP A 1 301 ? 15.939 -17.799 3.464 1.00 38.22 301 TRP A O 1
ATOM 2402 N N . MET A 1 302 ? 14.280 -19.206 4.000 1.00 35.44 302 MET A N 1
ATOM 2403 C CA . MET A 1 302 ? 14.722 -20.293 3.113 1.00 35.44 302 MET A CA 1
ATOM 2404 C C . MET A 1 302 ? 14.572 -19.970 1.618 1.00 35.44 302 MET A C 1
ATOM 2406 O O . MET A 1 302 ? 15.267 -20.568 0.807 1.00 35.44 302 MET A O 1
ATOM 2410 N N . ALA A 1 303 ? 13.674 -19.056 1.241 1.00 43.75 303 ALA A N 1
ATOM 2411 C CA . ALA A 1 303 ? 13.436 -18.675 -0.153 1.00 43.75 303 ALA A CA 1
ATOM 2412 C C . ALA A 1 303 ? 14.354 -17.549 -0.666 1.00 43.75 303 ALA A C 1
ATOM 2414 O O . ALA A 1 303 ? 14.368 -17.296 -1.867 1.00 43.75 303 ALA A O 1
ATOM 2415 N N . HIS A 1 304 ? 15.079 -16.856 0.220 1.00 40.34 304 HIS A N 1
ATOM 2416 C CA . HIS A 1 304 ? 15.939 -15.716 -0.135 1.00 40.34 304 HIS A CA 1
ATOM 2417 C C . HIS A 1 304 ? 17.442 -16.038 -0.125 1.00 40.34 304 HIS A C 1
ATOM 2419 O O . HIS A 1 304 ? 18.232 -15.171 -0.488 1.00 40.34 304 HIS A O 1
ATOM 2425 N N . ASP A 1 305 ? 17.849 -17.245 0.280 1.00 35.31 305 ASP A N 1
ATOM 2426 C CA . ASP A 1 305 ? 19.263 -17.594 0.462 1.00 35.31 305 ASP A CA 1
ATOM 2427 C C . ASP A 1 305 ? 19.654 -18.823 -0.384 1.00 35.31 305 ASP A C 1
ATOM 2429 O O . ASP A 1 305 ? 19.783 -19.940 0.115 1.00 35.31 305 ASP A O 1
ATOM 2433 N N . ASP A 1 306 ? 19.858 -18.613 -1.691 1.00 39.38 306 ASP A N 1
ATOM 2434 C CA . ASP A 1 306 ? 20.363 -19.639 -2.628 1.00 39.38 306 ASP A CA 1
ATOM 2435 C C . ASP A 1 306 ? 21.834 -20.035 -2.347 1.00 39.38 306 ASP A C 1
ATOM 2437 O O . ASP A 1 306 ? 22.369 -20.965 -2.955 1.00 39.38 306 ASP A O 1
ATOM 2441 N N . HIS A 1 307 ? 22.508 -19.359 -1.408 1.00 37.16 307 HIS A N 1
ATOM 2442 C CA . HIS A 1 307 ? 23.930 -19.550 -1.106 1.00 37.16 307 HIS A CA 1
ATOM 2443 C C . HIS A 1 307 ? 24.216 -20.312 0.195 1.00 37.16 307 HIS A C 1
ATOM 2445 O O . HIS A 1 307 ? 25.382 -20.526 0.528 1.00 37.16 307 HIS A O 1
ATOM 2451 N N . PHE A 1 308 ? 23.188 -20.792 0.902 1.00 36.66 308 PHE A N 1
ATOM 2452 C CA . PHE A 1 308 ? 23.347 -21.539 2.153 1.00 36.66 308 PHE A CA 1
ATOM 2453 C C . PHE A 1 308 ? 22.773 -22.961 2.076 1.00 36.66 308 PHE A C 1
ATOM 2455 O O . PHE A 1 308 ? 22.003 -23.399 2.929 1.00 36.66 308 PHE A O 1
ATOM 2462 N N . LEU A 1 309 ? 23.207 -23.736 1.080 1.00 30.58 309 LEU A N 1
ATOM 2463 C CA . LEU A 1 309 ? 23.268 -25.189 1.233 1.00 30.58 309 LEU A CA 1
ATOM 2464 C C . LEU A 1 309 ? 24.647 -25.529 1.811 1.00 30.58 309 LEU A C 1
ATOM 2466 O O . LEU A 1 309 ? 25.612 -25.621 1.051 1.00 30.58 309 LEU A O 1
ATOM 2470 N N . PRO A 1 310 ? 24.803 -25.704 3.141 1.00 30.61 310 PRO A N 1
ATOM 2471 C CA . PRO A 1 310 ? 25.970 -26.420 3.617 1.00 30.61 310 PRO A CA 1
ATOM 2472 C C . PRO A 1 310 ? 25.936 -27.805 2.966 1.00 30.61 310 PRO A C 1
ATOM 2474 O O . PRO A 1 310 ? 24.867 -28.389 2.793 1.00 30.61 310 PRO A O 1
ATOM 2477 N N . ASN A 1 311 ? 27.104 -28.308 2.584 1.00 35.69 311 ASN A N 1
ATOM 2478 C CA . ASN A 1 311 ? 27.278 -29.683 2.135 1.00 35.69 311 ASN A CA 1
ATOM 2479 C C . ASN A 1 311 ? 26.726 -30.610 3.240 1.00 35.69 311 ASN A C 1
ATOM 2481 O O . ASN A 1 311 ? 27.366 -30.794 4.275 1.00 35.69 311 ASN A O 1
ATOM 2485 N N . ILE A 1 312 ? 25.493 -31.100 3.079 1.00 36.38 312 ILE A N 1
ATOM 2486 C CA . ILE A 1 312 ? 24.847 -32.040 3.999 1.00 36.38 312 ILE A CA 1
ATOM 2487 C C . ILE A 1 312 ? 24.909 -33.399 3.314 1.00 36.38 312 ILE A C 1
ATOM 2489 O O . ILE A 1 312 ? 23.977 -33.803 2.624 1.00 36.38 312 ILE A O 1
ATOM 2493 N N . ASP A 1 313 ? 26.021 -34.094 3.532 1.00 35.34 313 ASP A N 1
ATOM 2494 C CA . ASP A 1 313 ? 26.169 -35.516 3.205 1.00 35.34 313 ASP A CA 1
ATOM 2495 C C . ASP A 1 313 ? 25.537 -36.437 4.268 1.00 35.34 313 ASP A C 1
ATOM 2497 O O . ASP A 1 313 ? 25.582 -37.654 4.146 1.00 35.34 313 ASP A O 1
ATOM 2501 N N . ASP A 1 314 ? 24.864 -35.892 5.286 1.00 38.34 314 ASP A N 1
ATOM 2502 C CA . ASP A 1 314 ? 24.202 -36.694 6.315 1.00 38.34 314 ASP A CA 1
ATOM 2503 C C . ASP A 1 314 ? 22.710 -36.361 6.440 1.00 38.34 314 ASP A C 1
ATOM 2505 O O . ASP A 1 314 ? 22.288 -35.510 7.227 1.00 38.34 314 ASP A O 1
ATOM 2509 N N . GLY A 1 315 ? 21.877 -37.138 5.739 1.00 37.19 315 GLY A N 1
ATOM 2510 C CA . GLY A 1 315 ? 20.627 -37.587 6.361 1.00 37.19 315 GLY A CA 1
ATOM 2511 C C . GLY A 1 315 ? 19.294 -37.301 5.673 1.00 37.19 315 GLY A C 1
ATOM 2512 O O . GLY A 1 315 ? 18.283 -37.303 6.375 1.00 37.19 315 GLY A O 1
ATOM 2513 N N . TYR A 1 316 ? 19.239 -37.156 4.348 1.00 31.97 316 TYR A N 1
ATOM 2514 C CA . TYR A 1 316 ? 17.977 -37.284 3.606 1.00 31.97 316 TYR A CA 1
ATOM 2515 C C . TYR A 1 316 ? 18.050 -38.472 2.641 1.00 31.97 316 TYR A C 1
ATOM 2517 O O . TYR A 1 316 ? 18.743 -38.418 1.632 1.00 31.97 316 TYR A O 1
ATOM 2525 N N . GLN A 1 317 ? 17.317 -39.553 2.928 1.00 33.38 317 GLN A N 1
ATOM 2526 C CA . GLN A 1 317 ? 16.963 -40.534 1.900 1.00 33.38 317 GLN A CA 1
ATOM 2527 C C . GLN A 1 317 ? 15.542 -40.251 1.429 1.00 33.38 317 GLN A C 1
ATOM 2529 O O . GLN A 1 317 ? 14.582 -40.413 2.180 1.00 33.38 317 GLN A O 1
ATOM 2534 N N . VAL A 1 318 ? 15.412 -39.854 0.167 1.00 33.47 318 VAL A N 1
ATOM 2535 C CA . VAL A 1 318 ? 14.128 -39.816 -0.530 1.00 33.47 318 VAL A CA 1
ATOM 2536 C C . VAL A 1 318 ? 13.877 -41.215 -1.095 1.00 33.47 318 VAL A C 1
ATOM 2538 O O . VAL A 1 318 ? 14.532 -41.633 -2.047 1.00 33.47 318 VAL A O 1
ATOM 2541 N N . ARG A 1 319 ? 12.936 -41.961 -0.508 1.00 29.28 319 ARG A N 1
ATOM 2542 C CA . ARG A 1 319 ? 12.356 -43.169 -1.117 1.00 29.28 319 ARG A CA 1
ATOM 2543 C C . ARG A 1 319 ? 10.864 -42.934 -1.333 1.00 29.28 319 ARG A C 1
ATOM 2545 O O . ARG A 1 319 ? 10.079 -43.017 -0.398 1.00 29.28 319 ARG A O 1
ATOM 2552 N N . GLY A 1 320 ? 10.470 -42.676 -2.579 1.00 48.84 320 GLY A N 1
ATOM 2553 C CA . GLY A 1 320 ? 9.061 -42.522 -2.956 1.00 48.84 320 GLY A CA 1
ATOM 2554 C C . GLY A 1 320 ? 8.383 -41.252 -2.416 1.00 48.84 320 GLY A C 1
ATOM 2555 O O . GLY A 1 320 ? 9.043 -40.298 -2.018 1.00 48.84 320 GLY A O 1
ATOM 2556 N N . LYS A 1 321 ? 7.041 -41.235 -2.450 1.00 32.44 321 LYS A N 1
ATOM 2557 C CA . LYS A 1 321 ? 6.172 -40.086 -2.104 1.00 32.44 321 LYS A CA 1
ATOM 2558 C C . LYS A 1 321 ? 6.031 -39.809 -0.593 1.00 32.44 321 LYS A C 1
ATOM 2560 O O . LYS A 1 321 ? 5.112 -39.096 -0.201 1.00 32.44 321 LYS A O 1
ATOM 2565 N N . GLU A 1 322 ? 6.911 -40.333 0.256 1.00 29.81 322 GLU A N 1
ATOM 2566 C CA . GLU A 1 322 ? 6.898 -40.055 1.697 1.00 29.81 322 GLU A CA 1
ATOM 2567 C C . GLU A 1 322 ? 8.158 -39.305 2.135 1.00 29.81 322 GLU A C 1
ATOM 2569 O O . GLU A 1 322 ? 9.285 -39.742 1.908 1.00 29.81 322 GLU A O 1
ATOM 2574 N N . ILE A 1 323 ? 7.951 -38.171 2.809 1.00 34.31 323 ILE A N 1
ATOM 2575 C CA . ILE A 1 323 ? 9.003 -37.412 3.487 1.00 34.31 323 ILE A CA 1
ATOM 2576 C C . ILE A 1 323 ? 9.026 -37.872 4.948 1.00 34.31 323 ILE A C 1
ATOM 2578 O O . ILE A 1 323 ? 8.131 -37.533 5.722 1.00 34.31 323 ILE A O 1
ATOM 2582 N N . GLN A 1 324 ? 10.053 -38.625 5.351 1.00 32.16 324 GLN A N 1
ATOM 2583 C CA . GLN A 1 324 ? 10.303 -38.888 6.770 1.00 32.16 324 GLN A CA 1
ATOM 2584 C C . GLN A 1 324 ? 10.965 -37.668 7.419 1.00 32.16 324 GLN A C 1
ATOM 2586 O O . GLN A 1 324 ? 12.139 -37.379 7.200 1.00 32.16 324 GLN A O 1
ATOM 2591 N N . ILE A 1 325 ? 10.210 -36.959 8.257 1.00 34.28 325 ILE A N 1
ATOM 2592 C CA . ILE A 1 325 ? 10.724 -35.847 9.061 1.00 34.28 325 ILE A CA 1
ATOM 2593 C C . ILE A 1 325 ? 11.475 -36.424 10.270 1.00 34.28 325 ILE A C 1
ATOM 2595 O O . ILE A 1 325 ? 10.870 -37.019 11.166 1.00 34.28 325 ILE A O 1
ATOM 2599 N N . ARG A 1 326 ? 12.800 -36.234 10.333 1.00 36.91 326 ARG A N 1
ATOM 2600 C CA . ARG A 1 326 ? 13.580 -36.520 11.548 1.00 36.91 326 ARG A CA 1
ATOM 2601 C C . ARG A 1 326 ? 13.250 -35.471 12.614 1.00 36.91 326 ARG A C 1
ATOM 2603 O O . ARG A 1 326 ? 13.648 -34.316 12.513 1.00 36.91 326 ARG A O 1
ATOM 2610 N N . ILE A 1 327 ? 12.521 -35.891 13.646 1.00 36.62 327 ILE A N 1
ATOM 2611 C CA . ILE A 1 327 ? 12.233 -35.077 14.834 1.00 36.62 327 ILE A CA 1
ATOM 2612 C C . ILE A 1 327 ? 13.563 -34.718 15.530 1.00 36.62 327 ILE A C 1
ATOM 2614 O O . ILE A 1 327 ? 14.375 -35.625 15.748 1.00 36.62 327 ILE A O 1
ATOM 2618 N N . PRO A 1 328 ? 13.798 -33.449 15.925 1.00 43.25 328 PRO A N 1
ATOM 2619 C CA . PRO A 1 328 ? 15.014 -33.063 16.634 1.00 43.25 328 PRO A CA 1
ATOM 2620 C C . PRO A 1 328 ? 15.201 -33.873 17.925 1.00 43.25 328 PRO A C 1
ATOM 2622 O O . PRO A 1 328 ? 14.251 -34.091 18.682 1.00 43.25 328 PRO A O 1
ATOM 2625 N N . THR A 1 329 ? 16.443 -34.273 18.202 1.00 52.81 329 THR A N 1
ATOM 2626 C CA . THR A 1 329 ? 16.864 -35.092 19.352 1.00 52.81 329 THR A CA 1
ATOM 2627 C C . THR A 1 329 ? 16.215 -34.725 20.700 1.00 52.81 329 THR A C 1
ATOM 2629 O O . THR A 1 329 ? 15.733 -35.648 21.360 1.00 52.81 329 THR A O 1
ATOM 2632 N N . PRO A 1 330 ? 16.079 -33.443 21.110 1.00 45.56 330 PRO A N 1
ATOM 2633 C CA . PRO A 1 330 ? 15.450 -33.111 22.395 1.00 45.56 330 PRO A CA 1
ATOM 2634 C C . PRO A 1 330 ? 13.970 -33.514 22.479 1.00 45.56 330 PRO A C 1
ATOM 2636 O O . PRO A 1 330 ? 13.507 -33.949 23.530 1.00 45.56 330 PRO A O 1
ATOM 2639 N N . PHE A 1 331 ? 13.225 -33.466 21.372 1.00 45.06 331 PHE A N 1
ATOM 2640 C CA . PHE A 1 331 ? 11.821 -33.896 21.343 1.00 45.06 331 PHE A CA 1
ATOM 2641 C C . PHE A 1 331 ? 11.684 -35.422 21.345 1.00 45.06 331 PHE A C 1
ATOM 2643 O O . PHE A 1 331 ? 10.760 -35.967 21.953 1.00 45.06 331 PHE A O 1
ATOM 2650 N N . LYS A 1 332 ? 12.644 -36.127 20.735 1.00 56.16 332 LYS A N 1
ATOM 2651 C CA . LYS A 1 332 ? 12.729 -37.590 20.813 1.00 56.16 332 LYS A CA 1
ATOM 2652 C C . LYS A 1 332 ? 13.028 -38.046 22.246 1.00 56.16 332 LYS A C 1
ATOM 2654 O O . LYS A 1 332 ? 12.353 -38.948 22.737 1.00 56.16 332 LYS A O 1
ATOM 2659 N N . LEU A 1 333 ? 13.951 -37.376 22.936 1.00 54.72 333 LEU A N 1
ATOM 2660 C CA . LEU A 1 333 ? 14.284 -37.645 24.339 1.00 54.72 333 LEU A CA 1
ATOM 2661 C C . LEU A 1 333 ? 13.106 -37.341 25.275 1.00 54.72 333 LEU A C 1
ATOM 2663 O O . LEU A 1 333 ? 12.788 -38.164 26.128 1.00 54.72 333 LEU A O 1
ATOM 2667 N N . LEU A 1 334 ? 12.374 -36.241 25.054 1.00 50.59 334 LEU A N 1
ATOM 2668 C CA . LEU A 1 334 ? 11.136 -35.947 25.7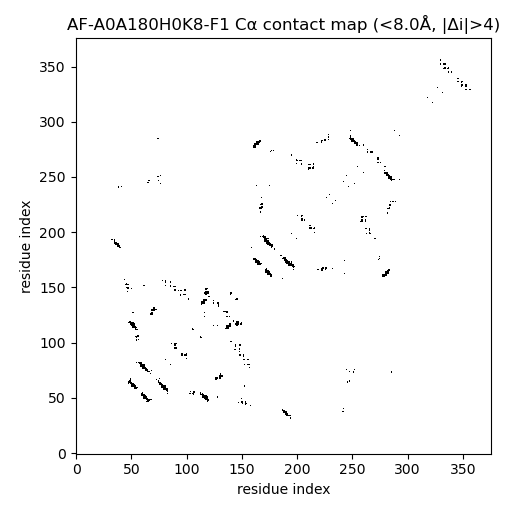90 1.00 50.59 334 LEU A CA 1
ATOM 2669 C C . LEU A 1 334 ? 10.096 -37.063 25.636 1.00 50.59 334 LEU A C 1
ATOM 2671 O O . LEU A 1 334 ? 9.519 -37.507 26.623 1.00 50.59 334 LEU A O 1
ATOM 2675 N N . SER A 1 335 ? 9.905 -37.590 24.424 1.00 47.72 335 SER A N 1
ATOM 2676 C CA . SER A 1 335 ? 8.984 -38.715 24.209 1.00 47.72 335 SER A CA 1
ATOM 2677 C C . SER A 1 335 ? 9.433 -40.018 24.894 1.00 47.72 335 SER A C 1
ATOM 2679 O O . SER A 1 335 ? 8.593 -40.836 25.267 1.00 47.72 335 SER A O 1
ATOM 2681 N N . GLN A 1 336 ? 10.743 -40.207 25.091 1.00 58.03 336 GLN A N 1
ATOM 2682 C CA . GLN A 1 336 ? 11.318 -41.355 25.801 1.00 58.03 336 GLN A CA 1
ATOM 2683 C C . GLN A 1 336 ? 11.217 -41.211 27.322 1.00 58.03 336 GLN A C 1
ATOM 2685 O O . GLN A 1 336 ? 11.009 -42.216 28.000 1.00 58.03 336 GLN A O 1
ATOM 2690 N N . ILE A 1 337 ? 11.277 -39.980 27.847 1.00 61.00 337 ILE A N 1
ATOM 2691 C CA . ILE A 1 337 ? 10.992 -39.675 29.257 1.00 61.00 337 ILE A CA 1
ATOM 2692 C C . ILE A 1 337 ? 9.594 -40.197 29.596 1.00 61.00 337 ILE A C 1
ATOM 2694 O O . ILE A 1 337 ? 9.467 -41.062 30.450 1.00 61.00 337 ILE A O 1
ATOM 2698 N N . PHE A 1 338 ? 8.565 -39.821 28.831 1.00 50.31 338 PHE A N 1
ATOM 2699 C CA . PHE A 1 338 ? 7.182 -40.254 29.093 1.00 50.31 338 PHE A CA 1
ATOM 2700 C C . PHE A 1 338 ? 6.914 -41.761 28.930 1.00 50.31 338 PHE A C 1
ATOM 2702 O O . PHE A 1 338 ? 5.842 -42.230 29.309 1.00 50.31 338 PHE A O 1
ATOM 2709 N N . ARG A 1 339 ? 7.852 -42.527 28.359 1.00 58.38 339 ARG A N 1
ATOM 2710 C CA . ARG A 1 339 ? 7.701 -43.970 28.096 1.00 58.38 339 ARG A CA 1
ATOM 2711 C C . ARG A 1 339 ? 8.579 -44.858 28.977 1.00 58.38 339 ARG A C 1
ATOM 2713 O O . ARG A 1 339 ? 8.402 -46.072 28.960 1.00 58.38 339 ARG A O 1
ATOM 2720 N N . SER A 1 340 ? 9.528 -44.294 29.721 1.00 58.91 340 SER A N 1
ATOM 2721 C CA . SER A 1 340 ? 10.455 -45.087 30.527 1.00 58.91 340 SER A CA 1
ATOM 2722 C C . SER A 1 340 ? 9.809 -45.529 31.847 1.00 58.91 340 SER A C 1
ATOM 2724 O O . SER A 1 340 ? 9.325 -44.687 32.589 1.00 58.91 340 SER A O 1
ATOM 2726 N N . PRO A 1 341 ? 9.837 -46.811 32.238 1.00 50.47 341 PRO A N 1
ATOM 2727 C CA . PRO A 1 341 ? 9.324 -47.234 33.544 1.00 50.47 341 PRO A CA 1
ATOM 2728 C C . PRO A 1 341 ? 10.298 -46.938 34.703 1.00 50.47 341 PRO A C 1
ATOM 2730 O O . PRO A 1 341 ? 9.918 -47.028 35.869 1.00 50.47 341 PRO A O 1
ATOM 2733 N N . SER A 1 342 ? 11.554 -46.576 34.405 1.00 73.31 342 SER A N 1
ATOM 2734 C CA . SER A 1 342 ? 12.616 -46.374 35.400 1.00 73.31 342 SER A CA 1
ATOM 2735 C C . SER A 1 342 ? 12.824 -44.896 35.743 1.00 73.31 342 SER A C 1
ATOM 2737 O O . SER A 1 342 ? 12.966 -44.044 34.860 1.00 73.31 342 SER A O 1
ATOM 2739 N N . ILE A 1 343 ? 12.893 -44.603 37.046 1.00 52.88 343 ILE A N 1
ATOM 2740 C CA . ILE A 1 343 ? 13.138 -43.262 37.608 1.00 52.88 343 ILE A CA 1
ATOM 2741 C C . ILE A 1 343 ? 14.570 -42.788 37.316 1.00 52.88 343 ILE A C 1
ATOM 2743 O O . ILE A 1 343 ? 14.773 -41.626 36.977 1.00 52.88 343 ILE A O 1
ATOM 2747 N N . SER A 1 344 ? 15.554 -43.690 37.377 1.00 50.03 344 SER A N 1
ATOM 2748 C CA . SER A 1 344 ? 16.954 -43.389 37.035 1.00 50.03 344 SER A CA 1
ATOM 2749 C C . SER A 1 344 ? 17.081 -42.936 35.574 1.00 50.03 344 SER A C 1
ATOM 2751 O O . SER A 1 344 ? 17.694 -41.913 35.271 1.00 50.03 344 SER A O 1
ATOM 2753 N N . THR A 1 345 ? 16.392 -43.630 34.666 1.00 64.56 345 THR A N 1
ATOM 2754 C CA . THR A 1 345 ? 16.371 -43.290 33.240 1.00 64.56 345 THR A CA 1
ATOM 2755 C C . THR A 1 345 ? 15.651 -41.963 32.979 1.00 64.56 345 THR A C 1
ATOM 2757 O O . THR A 1 345 ? 16.109 -41.184 32.152 1.00 64.56 345 THR A O 1
ATOM 2760 N N . HIS A 1 346 ? 14.572 -41.661 33.710 1.00 62.44 346 HIS A N 1
ATOM 2761 C CA . HIS A 1 346 ? 13.893 -40.362 33.636 1.00 62.44 346 HIS A CA 1
ATOM 2762 C C . HIS A 1 346 ? 14.803 -39.201 34.037 1.00 62.44 346 HIS A C 1
ATOM 2764 O O . HIS A 1 346 ? 14.850 -38.195 33.335 1.00 62.44 346 HIS A O 1
ATOM 2770 N N . ILE A 1 347 ? 15.521 -39.341 35.155 1.00 58.31 347 ILE A N 1
ATOM 2771 C CA . ILE A 1 347 ? 16.416 -38.300 35.666 1.00 58.31 347 ILE A CA 1
ATOM 2772 C C . ILE A 1 347 ? 17.551 -38.055 34.667 1.00 58.31 347 ILE A C 1
ATOM 2774 O O . ILE A 1 347 ? 17.790 -36.909 34.292 1.00 58.31 347 ILE A O 1
ATOM 2778 N N . ASN A 1 348 ? 18.180 -39.115 34.155 1.00 64.75 348 ASN A N 1
ATOM 2779 C CA . ASN A 1 348 ? 19.263 -38.992 33.176 1.00 64.75 348 ASN A CA 1
ATOM 2780 C C . ASN A 1 348 ? 18.793 -38.358 31.858 1.00 64.75 348 ASN A C 1
ATOM 2782 O O . ASN A 1 348 ? 19.447 -37.450 31.349 1.00 64.75 348 ASN A O 1
ATOM 2786 N N . LEU A 1 349 ? 17.630 -38.766 31.339 1.00 64.69 349 LEU A N 1
ATOM 2787 C CA . LEU A 1 349 ? 17.054 -38.168 30.133 1.00 64.69 349 LEU A CA 1
ATOM 2788 C C . LEU A 1 349 ? 16.658 -36.699 30.350 1.00 64.69 349 LEU A C 1
ATOM 2790 O O . LEU A 1 349 ? 16.854 -35.879 29.456 1.00 64.69 349 LEU A O 1
ATOM 2794 N N . LEU A 1 350 ? 16.137 -36.340 31.529 1.00 60.84 350 LEU A N 1
ATOM 2795 C CA . LEU A 1 350 ? 15.791 -34.957 31.870 1.00 60.84 350 LEU A CA 1
ATOM 2796 C C . LEU A 1 350 ? 17.044 -34.074 31.947 1.00 60.84 350 LEU A C 1
ATOM 2798 O O . LEU A 1 350 ? 17.060 -32.988 31.371 1.00 60.84 350 LEU A O 1
ATOM 2802 N N . PHE A 1 351 ? 18.112 -34.548 32.596 1.00 62.22 351 PHE A N 1
ATOM 2803 C CA . PHE A 1 351 ? 19.400 -33.849 32.615 1.00 62.22 351 PHE A CA 1
ATOM 2804 C C . PHE A 1 351 ? 19.977 -33.684 31.207 1.00 62.22 351 PHE A C 1
ATOM 2806 O O . PHE A 1 351 ? 20.506 -32.620 30.889 1.00 62.22 351 PHE A O 1
ATOM 2813 N N . GLN A 1 352 ? 19.819 -34.688 30.346 1.00 63.72 352 GLN A N 1
ATOM 2814 C CA . GLN A 1 352 ? 20.285 -34.630 28.965 1.00 63.72 352 GLN A CA 1
ATOM 2815 C C . GLN A 1 352 ? 19.488 -33.619 28.129 1.00 63.72 352 GLN A C 1
ATOM 2817 O O . GLN A 1 352 ? 20.087 -32.795 27.448 1.00 63.72 352 GLN A O 1
ATOM 2822 N N . VAL A 1 353 ? 18.159 -33.574 28.271 1.00 66.06 353 VAL A N 1
ATOM 2823 C CA . VAL A 1 353 ? 17.314 -32.548 27.632 1.00 66.06 353 VAL A CA 1
ATOM 2824 C C . VAL A 1 353 ? 17.677 -31.142 28.117 1.00 66.06 353 VAL A C 1
ATOM 2826 O O . VAL A 1 353 ? 17.774 -30.219 27.311 1.00 66.06 353 VAL A O 1
ATOM 2829 N N . LEU A 1 354 ? 17.916 -30.959 29.418 1.00 58.41 354 LEU A N 1
ATOM 2830 C CA . LEU A 1 354 ? 18.312 -29.662 29.978 1.00 58.41 354 LEU A CA 1
ATOM 2831 C C . LEU A 1 354 ? 19.717 -29.238 29.522 1.00 58.41 354 LEU A C 1
ATOM 2833 O O . LEU A 1 354 ? 19.944 -28.052 29.273 1.00 58.41 354 LEU A O 1
ATOM 2837 N N . SER A 1 355 ? 20.642 -30.189 29.380 1.00 60.19 355 SER A N 1
ATOM 2838 C CA . SER A 1 355 ? 21.984 -29.961 28.835 1.00 60.19 355 SER A CA 1
ATOM 2839 C C . SER A 1 355 ? 21.926 -29.565 27.358 1.00 60.19 355 SER A C 1
ATOM 2841 O O . SER A 1 355 ? 22.508 -28.553 26.965 1.00 60.19 355 SER A O 1
ATOM 2843 N N . ASP A 1 356 ? 21.135 -30.283 26.558 1.00 60.91 356 ASP A N 1
ATOM 2844 C CA . ASP A 1 356 ? 20.953 -30.009 25.132 1.00 60.91 356 ASP A CA 1
ATOM 2845 C C . ASP A 1 356 ? 20.264 -28.658 24.903 1.00 60.91 356 ASP A C 1
ATOM 2847 O O . ASP A 1 356 ? 20.666 -27.902 24.021 1.00 60.91 356 ASP A O 1
ATOM 2851 N N . LEU A 1 357 ? 19.275 -28.298 25.730 1.00 54.50 357 LEU A N 1
ATOM 2852 C CA . LEU A 1 357 ? 18.621 -26.984 25.688 1.00 54.50 357 LEU A CA 1
ATOM 2853 C C . LEU A 1 357 ? 19.577 -25.852 26.083 1.00 54.50 357 LEU A C 1
ATOM 2855 O O . LEU A 1 357 ? 19.585 -24.804 25.430 1.00 54.50 357 LEU A O 1
ATOM 2859 N N . LYS A 1 358 ? 20.426 -26.062 27.101 1.00 50.38 358 LYS A N 1
ATOM 2860 C CA . LYS A 1 358 ? 21.497 -25.115 27.449 1.00 50.38 358 LYS A CA 1
ATOM 2861 C C . LYS A 1 358 ? 22.471 -24.948 26.287 1.00 50.38 358 LYS A C 1
ATOM 2863 O O . LYS A 1 358 ? 22.758 -23.808 25.923 1.00 50.38 358 LYS A O 1
ATOM 2868 N N . PHE A 1 359 ? 22.903 -26.041 25.659 1.00 44.75 359 PHE A N 1
ATOM 2869 C CA . PHE A 1 359 ? 23.795 -26.021 24.499 1.00 44.75 359 PHE A CA 1
ATOM 2870 C C . PHE A 1 359 ? 23.158 -25.305 23.299 1.00 44.75 359 PHE A C 1
ATOM 2872 O O . PHE A 1 359 ? 23.807 -24.487 22.648 1.00 44.75 359 PHE A O 1
ATOM 2879 N N . TYR A 1 360 ? 21.862 -25.520 23.054 1.00 43.34 360 TYR A N 1
ATOM 2880 C CA . TYR A 1 360 ? 21.102 -24.833 22.005 1.00 43.34 360 TYR A CA 1
ATOM 2881 C C . TYR A 1 360 ? 21.004 -23.323 22.262 1.00 43.34 360 TYR A C 1
ATOM 2883 O O . TYR A 1 360 ? 21.186 -22.521 21.342 1.00 43.34 360 TYR A O 1
ATOM 2891 N N . SER A 1 361 ? 20.777 -22.920 23.518 1.00 46.56 361 SER A N 1
ATOM 2892 C CA . SER A 1 361 ? 20.770 -21.507 23.915 1.00 46.56 361 SER A CA 1
ATOM 2893 C C . SER A 1 361 ? 22.152 -20.862 23.750 1.00 46.56 361 SER A C 1
ATOM 2895 O O . SER A 1 361 ? 22.250 -19.766 23.201 1.00 46.56 361 SER A O 1
ATOM 2897 N N . TYR A 1 362 ? 23.225 -21.581 24.105 1.00 38.41 362 TYR A N 1
ATOM 2898 C CA . TYR A 1 362 ? 24.608 -21.121 23.977 1.00 38.41 362 TYR A CA 1
ATOM 2899 C C . TYR A 1 362 ? 25.021 -20.958 22.515 1.00 38.41 362 TYR A C 1
ATOM 2901 O O . TYR A 1 362 ? 25.621 -19.949 22.151 1.00 38.41 362 TYR A O 1
ATOM 2909 N N . LYS A 1 363 ? 24.648 -21.908 21.650 1.00 41.19 363 LYS A N 1
ATOM 2910 C CA . LYS A 1 363 ? 24.930 -21.852 20.208 1.00 41.19 363 LYS A CA 1
ATOM 2911 C C . LYS A 1 363 ? 24.190 -20.690 19.538 1.00 41.19 363 LYS A C 1
ATOM 2913 O O . LYS A 1 363 ? 24.759 -20.004 18.692 1.00 41.19 363 LYS A O 1
ATOM 2918 N N . ARG A 1 364 ? 22.952 -20.414 19.966 1.00 39.66 364 ARG A N 1
ATOM 2919 C CA . ARG A 1 364 ? 22.160 -19.260 19.511 1.00 39.66 364 ARG A CA 1
ATOM 2920 C C . ARG A 1 364 ? 22.751 -17.932 20.000 1.00 39.66 364 ARG A C 1
ATOM 2922 O O . ARG A 1 364 ? 22.816 -16.980 19.227 1.00 39.66 364 ARG A O 1
ATOM 2929 N N . TYR A 1 365 ? 23.251 -17.889 21.234 1.00 33.47 365 TYR A N 1
ATOM 2930 C CA . TYR A 1 365 ? 23.928 -16.723 21.808 1.00 33.47 365 TYR A CA 1
ATOM 2931 C C . TYR A 1 365 ? 25.271 -16.429 21.110 1.00 33.47 365 TYR A C 1
ATOM 2933 O O . TYR A 1 365 ? 25.533 -15.294 20.716 1.00 33.47 365 TYR A O 1
ATOM 2941 N N . PHE A 1 366 ? 26.086 -17.456 20.843 1.00 36.16 366 PHE A N 1
ATOM 2942 C CA . PHE A 1 366 ? 27.350 -17.319 20.105 1.00 36.16 366 PHE A CA 1
ATOM 2943 C C . PHE A 1 366 ? 27.152 -16.983 18.622 1.00 36.16 366 PHE A C 1
ATOM 2945 O O . PHE A 1 366 ? 27.916 -16.198 18.063 1.00 36.16 366 PHE A O 1
ATOM 2952 N N . SER A 1 367 ? 26.105 -17.515 17.982 1.00 40.53 367 SER A N 1
ATOM 2953 C CA . SER A 1 367 ? 25.732 -17.132 16.615 1.00 40.53 367 SER A CA 1
ATOM 2954 C C . SER A 1 367 ? 25.336 -15.655 16.518 1.00 40.53 367 SER A C 1
ATOM 2956 O O . SER A 1 367 ? 25.626 -15.023 15.503 1.00 40.53 367 SER A O 1
ATOM 2958 N N . HIS A 1 368 ? 24.716 -15.091 17.560 1.00 37.94 368 HIS A N 1
ATOM 2959 C CA . HIS A 1 368 ? 24.441 -13.656 17.642 1.00 37.94 368 HIS A CA 1
ATOM 2960 C C . HIS A 1 368 ? 25.707 -12.827 17.914 1.00 37.94 368 HIS A C 1
ATOM 2962 O O . HIS A 1 368 ? 25.892 -11.788 17.284 1.00 37.94 368 HIS A O 1
ATOM 2968 N N . LEU A 1 369 ? 26.618 -13.300 18.772 1.00 32.97 369 LEU A N 1
ATOM 2969 C CA . LEU A 1 369 ? 27.895 -12.624 19.049 1.00 32.97 369 LEU A CA 1
ATOM 2970 C C . LEU A 1 369 ? 28.852 -12.610 17.847 1.00 32.97 369 LEU A C 1
ATOM 2972 O O . LEU A 1 369 ? 29.501 -11.596 17.600 1.00 32.97 369 LEU A O 1
ATOM 2976 N N . ASN A 1 370 ? 28.908 -13.684 17.056 1.00 35.22 370 ASN A N 1
ATOM 2977 C CA . ASN A 1 370 ? 29.723 -13.709 15.838 1.00 35.22 370 ASN A CA 1
ATOM 2978 C C . ASN A 1 370 ? 29.146 -12.815 14.730 1.00 35.22 370 ASN A C 1
ATOM 2980 O O . ASN A 1 370 ? 29.920 -12.208 13.999 1.00 35.22 370 ASN A O 1
ATOM 2984 N N . LYS A 1 371 ? 27.817 -12.633 14.653 1.00 40.03 371 LYS A N 1
ATOM 2985 C CA . LYS A 1 371 ? 27.210 -11.625 13.760 1.00 40.03 371 LYS A CA 1
ATOM 2986 C C . LYS A 1 371 ? 27.527 -10.185 14.181 1.00 40.03 371 LYS A C 1
ATOM 2988 O O . LYS A 1 371 ? 27.659 -9.326 13.320 1.00 40.03 371 LYS A O 1
ATOM 2993 N N . LEU A 1 372 ? 27.717 -9.924 15.476 1.00 35.56 372 LEU A N 1
ATOM 2994 C CA . LEU A 1 372 ? 28.123 -8.605 15.980 1.00 35.56 372 LEU A CA 1
ATOM 2995 C C . LEU A 1 372 ? 29.620 -8.307 15.785 1.00 35.56 372 LEU A C 1
ATOM 2997 O O . LEU A 1 372 ? 30.007 -7.143 15.768 1.00 35.56 372 LEU A O 1
ATOM 3001 N N . LYS A 1 373 ? 30.464 -9.328 15.590 1.00 33.03 373 LYS A N 1
ATOM 3002 C CA . LYS A 1 373 ? 31.897 -9.152 15.292 1.00 33.03 373 LYS A CA 1
ATOM 3003 C C . LYS A 1 373 ? 32.198 -8.768 13.837 1.00 33.03 373 LYS A C 1
ATOM 3005 O O . LYS A 1 373 ? 33.286 -8.272 13.588 1.00 33.03 373 LYS A O 1
ATOM 3010 N N . TYR A 1 374 ? 31.251 -8.953 12.916 1.00 35.81 374 TYR A N 1
ATOM 3011 C CA . TYR A 1 374 ? 31.362 -8.532 11.508 1.00 35.81 374 TYR A CA 1
ATOM 3012 C C . TYR A 1 374 ? 30.700 -7.172 11.218 1.00 35.81 374 TYR A C 1
ATOM 3014 O O . TYR A 1 374 ? 30.608 -6.762 10.066 1.00 35.81 374 TYR A O 1
ATOM 3022 N N . LEU A 1 375 ? 30.251 -6.465 12.260 1.00 36.56 375 LEU A N 1
ATOM 3023 C CA . LEU A 1 375 ? 29.724 -5.097 12.189 1.00 36.56 375 LEU A CA 1
ATOM 3024 C C . LEU A 1 375 ? 30.596 -4.107 12.989 1.00 36.56 375 LEU A C 1
ATOM 3026 O O . LEU A 1 375 ? 30.085 -3.143 13.558 1.00 36.56 375 LEU A O 1
ATOM 3030 N N . ARG A 1 376 ? 31.910 -4.354 13.048 1.00 30.08 376 ARG A N 1
ATOM 3031 C CA . ARG A 1 376 ? 32.915 -3.403 13.538 1.00 30.08 376 ARG A CA 1
ATOM 3032 C C . ARG A 1 376 ? 34.021 -3.212 12.523 1.00 30.08 376 ARG A C 1
ATOM 3034 O O . ARG A 1 376 ? 34.522 -4.249 12.037 1.00 30.08 376 ARG A O 1
#

Organism: Puccinia triticina (isolate 1-1 / race 1 (BBBD)) (NCBI:txid630390)

Foldseek 3Di:
DVVVVVVVVVVVVVVVCVVVVVVPPPPPDPPPPPPFDKQADDPQDQFAQWWKWFAAPAWIKIWGANDQAAQPDLLTDIDTHGVVQLLVQLVPDPCSVVLNVVSVCLNPDPPDRAIEILHAPPVDCPSVCRHVVDPDHHYDPDNVSSSSSRSSVSVRLLLAWAWEWQAAAQWIKIKTADPDDPPDPHSIITIDTPHTLVQLLVQLVVVPDPLSVVLNVLNVVQNVLAHVADDPVCVVVVDDSDPGSRDPQKRKDWDPLSSVVSSQVSCVVVDDRGDPPRIYIYIHTPPQHPVRVVCVVVVVVVVPCPPPPDPPPDDDDDDPPDGDDDDDPLVVLVVVLVVDPDPVSNVVSVVVSVVVVVVVVVVVVVVVVVVVVVVD

pLDDT: mean 70.75, std 20.25, range [29.28, 96.69]

Solvent-accessible surface area (backbone atoms only — not comparable to full-atom values): 21775 Å² total; per-residue (Å²): 114,68,68,64,51,53,52,52,50,50,54,50,50,53,52,47,55,64,60,45,59,70,65,74,49,78,87,73,66,89,64,78,81,75,58,66,47,75,41,78,79,78,84,81,65,70,56,52,73,33,32,34,36,33,46,45,94,76,31,29,39,37,38,36,22,86,58,85,51,35,72,79,54,74,63,66,42,77,46,78,41,58,39,66,60,50,47,62,52,34,61,74,44,97,62,16,67,62,44,48,49,51,46,50,50,51,37,65,43,94,57,81,66,52,39,28,45,23,30,66,82,66,93,59,64,56,37,56,38,50,43,66,71,48,95,62,68,42,65,52,95,40,67,67,47,12,47,53,51,28,29,47,52,35,52,54,59,70,70,50,67,45,34,40,36,39,30,44,62,65,30,27,30,37,36,33,61,54,86,58,69,96,84,52,100,61,89,40,31,38,36,41,67,80,40,44,35,66,57,38,48,50,48,30,57,75,62,76,40,81,54,35,54,53,43,46,49,53,49,53,52,24,10,51,56,30,45,76,75,47,67,73,93,46,42,85,83,64,54,63,92,58,92,46,94,76,43,77,64,46,30,71,43,79,48,55,75,66,37,36,50,48,47,46,64,29,37,53,91,77,44,83,77,66,72,78,95,49,56,32,28,45,31,28,60,53,82,70,50,74,72,57,61,72,51,39,69,58,52,57,54,64,73,71,46,95,82,70,74,72,91,73,91,77,84,84,82,83,66,75,100,53,85,84,80,81,72,59,66,62,60,52,44,53,58,45,42,82,70,51,93,45,67,70,59,34,52,54,45,50,52,48,41,54,49,51,51,50,50,52,51,49,53,54,51,49,56,53,52,57,58,57,62,75,73,111

Mean predicted aligned error: 16.13 Å

Secondary structure (DSSP, 8-state):
-HHHHHHHHHHHHHHHHHHHTTTSS-----------EEE------SS-SEEEEEE-SSEEEEEEESS---TT-S--EEEEEEHHHHHHHHTTSTTHHHHHHHHHHHHT-SS--PPEE-SSS-S--HHHHHHH--S--EE-SSHHHHHHHHHHHHHHHHHS--EEEEEETTEEEEEEE----TT-----EEEEEEEEHHHHHHHHHHT--HHHHHHHHHHHHHHHHHHTT--GGGHHHHS-S---TT-SSEEEEEPPHHHHHHHHHHHBTTBS-PPTT--EEEEEE-S--HHHHHHHHHHHHHHS-TT------SS---BTTB------HHHHHHHHHTT---HHHHHHHHHHHHHHHHHHHHHHHHHHHHHHHT--

Radius of gyration: 26.59 Å; Cα contacts (8 Å, |Δi|>4): 452; chains: 1; bounding box: 58×70×75 Å